Protein AF-0000000079810063 (afdb_homodimer)

Foldseek 3Di:
DVVVVVVVVVVVLVVLCVVCVVVQVVLLLLLLVLLLQLQVVVHAEEEAEDDPCLVVSVVLQCCQAVHDPDDDHHTHYDYDDQPPVCPDDVNPVPLCRLLVVCLVPPAASYEYEYEYEAQPRSSRLSNLVSCVVRNHEYEYQYEDPNPPNVVSHDPSHGYRYRDDNDRVSSVSVVSVSSSSSSQSSCCVVPNDDPDDD/DVVVVVVVVVVVLVVLCVVCVVVQVVLLLLLLVLLLQLQVVVHAEEEAEDDPCLVVSVVLQCCQAVHDPDDDHHTHYDYDDQPPVCPDDVVPSPLCRLLVVCLVPPAASYEYEYEYEAQPRSSRLSNLVSCVVRNHEYEYQYEDPNPPNVVSHDPSHGYRYRYDNDRVSSSSVVSVSSSSSSQSSCCVVPNDDPDDD

InterPro domains:
  IPR001347 SIS domain [PF13580] (18-142)
  IPR001347 SIS domain [PS51464] (35-195)
  IPR035461 GmhA/DiaA [cd05006] (10-187)
  IPR046348 SIS domain superfamily [SSF53697] (2-188)
  IPR050099 SIS family GmhA and DiaA subfamilies [PTHR30390] (3-192)

Nearest PDB structures (foldseek):
  1x92-assembly1_B  TM=9.419E-01  e=2.082E-19  Pseudomonas aeruginosa
  3bjz-assembly1_B  TM=9.706E-01  e=6.642E-19  Pseudomonas aeruginosa PAO1
  3bjz-assembly1_D  TM=9.807E-01  e=2.246E-18  Pseudomonas aeruginosa PAO1
  3bjz-assembly1_C  TM=9.630E-01  e=3.370E-18  Pseudomonas aeruginosa PAO1
  5by2-assembly1_A  TM=9.035E-01  e=4.251E-18  Colwellia psychrerythraea 34H

Radius of gyration: 20.15 Å; Cα contacts (8 Å, |Δi|>4): 764; chains: 2; bounding box: 43×54×48 Å

Secondary structure (DSSP, 8-state):
-HHHHHHHHHHHHHHHHHHHHHHHHHHHHHHHHHHHHHHHTT--EEEEESTTHHHHHHHHHHHHHH-SSS--PPPPEEE----GGGGSSS----TTHHHHHHHHH--TT-EEEEE-SSS--HHHHHHHHHHHHTT-EEEEEEETT-HHHHHH--TTSEEEEE--S-HHHHHHHHHHHHHHHHHHHHHHHH---PPP-/-HHHHHHHHHHHHHHHHHHHHHHHHHHHHHHHHHHHHHHHTT--EEEEESTTHHHHHHHHHHHHHH-SSS--PPPPEEE----GGGGSSS----TTHHHHHHHHH--TT-EEEEE-SSS--HHHHHHHHHHHHTT-EEEEEEETT-HHHHHH--TTSEEEEE--S-HHHHHHHHHHHHHHHHHHHHHHHH---PPP-

Structure (mmCIF, N/CA/C/O backbone):
data_AF-0000000079810063-model_v1
#
loop_
_entity.id
_entity.type
_entity.pdbx_description
1 polymer 'D-sedoheptulose 7-phosphate isomerase'
#
loop_
_atom_site.group_PDB
_atom_site.id
_atom_site.type_symbol
_atom_site.label_atom_id
_atom_site.label_alt_id
_atom_site.label_comp_id
_atom_site.label_asym_id
_atom_site.label_entity_id
_atom_site.label_seq_id
_atom_site.pdbx_PDB_ins_code
_atom_site.Cartn_x
_atom_site.Cartn_y
_atom_site.Cartn_z
_atom_site.occupancy
_atom_site.B_iso_or_equiv
_atom_site.auth_seq_id
_atom_site.auth_comp_id
_atom_site.auth_asym_id
_atom_site.auth_atom_id
_atom_site.pdbx_PDB_model_num
ATOM 1 N N . MET A 1 1 ? -4.754 11.664 23.953 1 86.56 1 MET A N 1
ATOM 2 C CA . MET A 1 1 ? -5.875 10.906 23.391 1 86.56 1 MET A CA 1
ATOM 3 C C . MET A 1 1 ? -5.551 10.398 22 1 86.56 1 MET A C 1
ATOM 5 O O . MET A 1 1 ? -5.578 9.195 21.75 1 86.56 1 MET A O 1
ATOM 9 N N . LEU A 1 2 ? -4.945 11.266 21.203 1 93.38 2 LEU A N 1
ATOM 10 C CA . LEU A 1 2 ? -4.637 10.859 19.828 1 93.38 2 LEU A CA 1
ATOM 11 C C . LEU A 1 2 ? -3.479 9.867 19.812 1 93.38 2 LEU A C 1
ATOM 13 O O . LEU A 1 2 ? -3.523 8.867 19.094 1 93.38 2 LEU A O 1
ATOM 17 N N . GLU A 1 3 ? -2.479 10.055 20.672 1 95.5 3 GLU A N 1
ATOM 18 C CA . GLU A 1 3 ? -1.324 9.164 20.703 1 95.5 3 GLU A CA 1
ATOM 19 C C . GLU A 1 3 ? -1.723 7.766 21.156 1 95.5 3 GLU A C 1
ATOM 21 O O . GLU A 1 3 ? -1.192 6.766 20.672 1 95.5 3 GLU A O 1
ATOM 26 N N . GLN A 1 4 ? -2.588 7.684 22.094 1 95.19 4 GLN A N 1
ATOM 27 C CA . GLN A 1 4 ? -3.074 6.387 22.547 1 95.19 4 GLN A CA 1
ATOM 28 C C . GLN A 1 4 ? -3.826 5.66 21.438 1 95.19 4 GLN A C 1
ATOM 30 O O . GLN A 1 4 ? -3.693 4.445 21.281 1 95.19 4 GLN A O 1
ATOM 35 N N . ARG A 1 5 ? -4.625 6.422 20.75 1 95.56 5 ARG A N 1
ATOM 36 C CA . ARG A 1 5 ? -5.355 5.871 19.609 1 95.56 5 ARG A CA 1
ATOM 37 C C . ARG A 1 5 ? -4.395 5.312 18.562 1 95.56 5 ARG A C 1
ATOM 39 O O . ARG A 1 5 ? -4.605 4.215 18.047 1 95.56 5 ARG A O 1
ATOM 46 N N . ILE A 1 6 ? -3.344 6.027 18.266 1 97.31 6 ILE A N 1
ATOM 47 C CA . ILE A 1 6 ? -2.332 5.609 17.312 1 97.31 6 ILE A CA 1
ATOM 48 C C . ILE A 1 6 ? -1.646 4.336 17.797 1 97.31 6 ILE A C 1
ATOM 50 O O . ILE A 1 6 ? -1.49 3.379 17.031 1 97.31 6 ILE A O 1
ATOM 54 N N . GLN A 1 7 ? -1.241 4.332 19.047 1 97.38 7 GLN A N 1
ATOM 55 C CA . GLN A 1 7 ? -0.596 3.148 19.609 1 97.38 7 GLN A CA 1
ATOM 56 C C . GLN A 1 7 ? -1.511 1.931 19.531 1 97.38 7 GLN A C 1
ATOM 58 O O . GLN A 1 7 ? -1.051 0.82 19.25 1 97.38 7 GLN A O 1
ATOM 63 N N . GLN A 1 8 ? -2.762 2.123 19.75 1 97.06 8 GLN A N 1
ATOM 64 C CA . GLN A 1 8 ? -3.715 1.021 19.656 1 97.06 8 GLN A CA 1
ATOM 65 C C . GLN A 1 8 ? -3.783 0.463 18.25 1 97.06 8 GLN A C 1
ATOM 67 O O . GLN A 1 8 ? -3.93 -0.746 18.047 1 97.06 8 GLN A O 1
ATOM 72 N N . HIS A 1 9 ? -3.736 1.346 17.25 1 97.75 9 HIS A N 1
ATOM 73 C CA . HIS A 1 9 ? -3.664 0.885 15.875 1 97.75 9 HIS A CA 1
ATOM 74 C C . HIS A 1 9 ? -2.467 -0.035 15.656 1 97.75 9 HIS A C 1
ATOM 76 O O . HIS A 1 9 ? -2.588 -1.082 15.016 1 97.75 9 HIS A O 1
ATOM 82 N N . PHE A 1 10 ? -1.311 0.359 16.188 1 98.44 10 PHE A N 1
ATOM 83 C CA . PHE A 1 10 ? -0.103 -0.446 16.047 1 98.44 10 PHE A CA 1
ATOM 84 C C . PHE A 1 10 ? -0.28 -1.808 16.703 1 98.44 10 PHE A C 1
ATOM 86 O O . PHE A 1 10 ? 0.083 -2.836 16.125 1 98.44 10 PHE A O 1
ATOM 93 N N . ILE A 1 11 ? -0.829 -1.812 17.844 1 97.88 11 ILE A N 1
ATOM 94 C CA . ILE A 1 11 ? -1.017 -3.039 18.609 1 97.88 11 ILE A CA 1
ATOM 95 C C . ILE A 1 11 ? -1.994 -3.957 17.875 1 97.88 11 ILE A C 1
ATOM 97 O O . ILE A 1 11 ? -1.726 -5.148 17.703 1 97.88 11 ILE A O 1
ATOM 101 N N . ASP A 1 12 ? -3.098 -3.416 17.422 1 98 12 ASP A N 1
ATOM 102 C CA . ASP A 1 12 ? -4.105 -4.207 16.719 1 98 12 ASP A CA 1
ATOM 103 C C . ASP A 1 12 ? -3.541 -4.797 15.438 1 98 12 ASP A C 1
ATOM 105 O O . ASP A 1 12 ? -3.824 -5.945 15.094 1 98 12 ASP A O 1
ATOM 109 N N . SER A 1 13 ? -2.852 -3.975 14.719 1 98.38 13 SER A N 1
ATOM 110 C CA . SER A 1 13 ? -2.229 -4.434 13.484 1 98.38 13 SER A CA 1
ATOM 111 C C . SER A 1 13 ? -1.249 -5.57 13.75 1 98.38 13 SER A C 1
ATOM 113 O O . SER A 1 13 ? -1.256 -6.578 13.039 1 98.38 13 SER A O 1
ATOM 115 N N . ALA A 1 14 ? -0.391 -5.41 14.758 1 98.5 14 ALA A N 1
ATOM 116 C CA . ALA A 1 14 ? 0.582 -6.438 15.125 1 98.5 14 ALA A CA 1
ATOM 117 C C . ALA A 1 14 ? -0.115 -7.727 15.555 1 98.5 14 ALA A C 1
ATOM 119 O O . ALA A 1 14 ? 0.273 -8.82 15.133 1 98.5 14 ALA A O 1
ATOM 120 N N . ASP A 1 15 ? -1.117 -7.598 16.359 1 98.31 15 ASP A N 1
ATOM 121 C CA . ASP A 1 15 ? -1.858 -8.75 16.859 1 98.31 15 ASP A CA 1
ATOM 122 C C . ASP A 1 15 ? -2.439 -9.57 15.719 1 98.31 15 ASP A C 1
ATOM 124 O O . ASP A 1 15 ? -2.348 -10.805 15.719 1 98.31 15 ASP A O 1
ATOM 128 N N . LEU A 1 16 ? -3.027 -8.906 14.789 1 98.31 16 LEU A N 1
ATOM 129 C CA . LEU A 1 16 ? -3.652 -9.625 13.68 1 98.31 16 LEU A CA 1
ATOM 130 C C . LEU A 1 16 ? -2.611 -10.406 12.883 1 98.31 16 LEU A C 1
ATOM 132 O O . LEU A 1 16 ? -2.881 -11.516 12.43 1 98.31 16 LEU A O 1
ATOM 136 N N . LYS A 1 17 ? -1.462 -9.812 12.68 1 98.44 17 LYS A N 1
ATOM 137 C CA . LYS A 1 17 ? -0.412 -10.492 11.93 1 98.44 17 LYS A CA 1
ATOM 138 C C . LYS A 1 17 ? 0.071 -11.734 12.672 1 98.44 17 LYS A C 1
ATOM 140 O O . LYS A 1 17 ? 0.269 -12.789 12.07 1 98.44 17 LYS A O 1
ATOM 145 N N . TYR A 1 18 ? 0.238 -11.617 13.977 1 97.81 18 TYR A N 1
ATOM 146 C CA . TYR A 1 18 ? 0.592 -12.789 14.766 1 97.81 18 TYR A CA 1
ATOM 147 C C . TYR A 1 18 ? -0.48 -13.867 14.648 1 97.81 18 TYR A C 1
ATOM 149 O O . TYR A 1 18 ? -0.17 -15.047 14.438 1 97.81 18 TYR A O 1
ATOM 157 N N . GLN A 1 19 ? -1.692 -13.461 14.742 1 97.56 19 GLN A N 1
ATOM 158 C CA . GLN A 1 19 ? -2.822 -14.383 14.773 1 97.56 19 GLN A CA 1
ATOM 159 C C . GLN A 1 19 ? -3 -15.078 13.422 1 97.56 19 GLN A C 1
ATOM 161 O O . GLN A 1 19 ? -3.488 -16.203 13.359 1 97.56 19 GLN A O 1
ATOM 166 N N . SER A 1 20 ? -2.58 -14.43 12.359 1 97.88 20 SER A N 1
ATOM 167 C CA . SER A 1 20 ? -2.881 -14.906 11.016 1 97.88 20 SER A CA 1
ATOM 168 C C . SER A 1 20 ? -1.712 -15.695 10.438 1 97.88 20 SER A C 1
ATOM 170 O O . SER A 1 20 ? -1.856 -16.375 9.414 1 97.88 20 SER A O 1
ATOM 172 N N . ALA A 1 21 ? -0.582 -15.656 11.078 1 97.75 21 ALA A N 1
ATOM 173 C CA . ALA A 1 21 ? 0.665 -16.172 10.516 1 97.75 21 ALA A CA 1
ATOM 174 C C . ALA A 1 21 ? 0.524 -17.641 10.133 1 97.75 21 ALA A C 1
ATOM 176 O O . ALA A 1 21 ? 0.843 -18.031 9.008 1 97.75 21 ALA A O 1
ATOM 177 N N . GLN A 1 22 ? 0.039 -18.422 11.008 1 96.88 22 GLN A N 1
ATOM 178 C CA . GLN A 1 22 ? -0.043 -19.859 10.773 1 96.88 22 GLN A CA 1
ATOM 179 C C . GLN A 1 22 ? -1.124 -20.188 9.75 1 96.88 22 GLN A C 1
ATOM 181 O O . GLN A 1 22 ? -0.887 -20.953 8.805 1 96.88 22 GLN A O 1
ATOM 186 N N . ALA A 1 23 ? -2.287 -19.609 9.906 1 96.88 23 ALA A N 1
ATOM 187 C CA . ALA A 1 23 ? -3.438 -19.938 9.07 1 96.88 23 ALA A CA 1
ATOM 188 C C . ALA A 1 23 ? -3.195 -19.531 7.621 1 96.88 23 ALA A C 1
ATOM 190 O O . ALA A 1 23 ? -3.678 -20.172 6.691 1 96.88 23 ALA A O 1
ATOM 191 N N . LEU A 1 24 ? -2.406 -18.453 7.414 1 98.19 24 LEU A N 1
ATOM 192 C CA . LEU A 1 24 ? -2.264 -17.906 6.07 1 98.19 24 LEU A CA 1
ATOM 193 C C . LEU A 1 24 ? -1.012 -18.469 5.391 1 98.19 24 LEU A C 1
ATOM 195 O O . LEU A 1 24 ? -0.827 -18.281 4.184 1 98.19 24 LEU A O 1
ATOM 199 N N . SER A 1 25 ? -0.177 -19.156 6.113 1 98.38 25 SER A N 1
ATOM 200 C CA . SER A 1 25 ? 1.098 -19.594 5.559 1 98.38 25 SER A CA 1
ATOM 201 C C . SER A 1 25 ? 0.889 -20.578 4.402 1 98.38 25 SER A C 1
ATOM 203 O O . SER A 1 25 ? 1.576 -20.484 3.383 1 98.38 25 SER A O 1
ATOM 205 N N . HIS A 1 26 ? -0.033 -21.469 4.516 1 98.12 26 HIS A N 1
ATOM 206 C CA . HIS A 1 26 ? -0.233 -22.484 3.496 1 98.12 26 HIS A CA 1
ATOM 207 C C . HIS A 1 26 ? -0.788 -21.875 2.211 1 98.12 26 HIS A C 1
ATOM 209 O O . HIS A 1 26 ? -0.218 -22.062 1.134 1 98.12 26 HIS A O 1
ATOM 215 N N . PRO A 1 27 ? -1.905 -21.125 2.326 1 98.56 27 PRO A N 1
ATOM 216 C CA . PRO A 1 27 ? -2.396 -20.547 1.073 1 98.56 27 PRO A CA 1
ATOM 217 C C . PRO A 1 27 ? -1.399 -19.578 0.437 1 98.56 27 PRO A C 1
ATOM 219 O O . PRO A 1 27 ? -1.341 -19.469 -0.79 1 98.56 27 PRO A O 1
ATOM 222 N N . ILE A 1 28 ? -0.647 -18.844 1.239 1 98.81 28 ILE A N 1
ATOM 223 C CA . ILE A 1 28 ? 0.376 -17.969 0.683 1 98.81 28 ILE A CA 1
ATOM 224 C C . ILE A 1 28 ? 1.436 -18.812 -0.035 1 98.81 28 ILE A C 1
ATOM 226 O O . ILE A 1 28 ? 1.884 -18.453 -1.126 1 98.81 28 ILE A O 1
ATOM 230 N N . SER A 1 29 ? 1.843 -19.906 0.56 1 98.75 29 SER A N 1
ATOM 231 C CA . SER A 1 29 ? 2.799 -20.812 -0.07 1 98.75 29 SER A CA 1
ATOM 232 C C . SER A 1 29 ? 2.273 -21.328 -1.405 1 98.75 29 SER A C 1
ATOM 234 O O . SER A 1 29 ? 3.012 -21.391 -2.391 1 98.75 29 SER A O 1
ATOM 236 N N . ALA A 1 30 ? 1.031 -21.688 -1.46 1 98.69 30 ALA A N 1
ATOM 237 C CA . ALA A 1 30 ? 0.408 -22.156 -2.697 1 98.69 30 ALA A CA 1
ATOM 238 C C . ALA A 1 30 ? 0.414 -21.062 -3.76 1 98.69 30 ALA A C 1
ATOM 240 O O . ALA A 1 30 ? 0.651 -21.328 -4.938 1 98.69 30 ALA A O 1
ATOM 241 N N . ALA A 1 31 ? 0.129 -19.875 -3.344 1 98.88 31 ALA A N 1
ATOM 242 C CA . ALA A 1 31 ? 0.141 -18.734 -4.266 1 98.88 31 ALA A CA 1
ATOM 243 C C . ALA A 1 31 ? 1.542 -18.5 -4.82 1 98.88 31 ALA A C 1
ATOM 245 O O . ALA A 1 31 ? 1.705 -18.188 -6.004 1 98.88 31 ALA A O 1
ATOM 246 N N . VAL A 1 32 ? 2.555 -18.594 -3.949 1 98.69 32 VAL A N 1
ATOM 247 C CA . VAL A 1 32 ? 3.939 -18.469 -4.395 1 98.69 32 VAL A CA 1
ATOM 248 C C . VAL A 1 32 ? 4.23 -19.484 -5.492 1 98.69 32 VAL A C 1
ATOM 250 O O . VAL A 1 32 ? 4.812 -19.141 -6.523 1 98.69 32 VAL A O 1
ATOM 253 N N . GLN A 1 33 ? 3.846 -20.672 -5.289 1 98.38 33 GLN A N 1
ATOM 254 C CA . GLN A 1 33 ? 4.086 -21.734 -6.258 1 98.38 33 GLN A CA 1
ATOM 255 C C . GLN A 1 33 ? 3.373 -21.438 -7.578 1 98.38 33 GLN A C 1
ATOM 257 O O . GLN A 1 33 ? 3.932 -21.672 -8.656 1 98.38 33 GLN A O 1
ATOM 262 N N . ALA A 1 34 ? 2.145 -20.953 -7.477 1 98.69 34 ALA A N 1
ATOM 263 C CA . ALA A 1 34 ? 1.376 -20.641 -8.68 1 98.69 34 ALA A CA 1
ATOM 264 C C . ALA A 1 34 ? 2.045 -19.531 -9.477 1 98.69 34 ALA A C 1
ATOM 266 O O . ALA A 1 34 ? 2.156 -19.609 -10.703 1 98.69 34 ALA A O 1
ATOM 267 N N . ILE A 1 35 ? 2.471 -18.484 -8.812 1 98.69 35 ILE A N 1
ATOM 268 C CA . ILE A 1 35 ? 3.119 -17.359 -9.477 1 98.69 35 ILE A CA 1
ATOM 269 C C . ILE A 1 35 ? 4.453 -17.812 -10.062 1 98.69 35 ILE A C 1
ATOM 271 O O . ILE A 1 35 ? 4.789 -17.453 -11.195 1 98.69 35 ILE A O 1
ATOM 275 N N . TRP A 1 36 ? 5.207 -18.578 -9.273 1 97.88 36 TRP A N 1
ATOM 276 C CA . TRP A 1 36 ? 6.484 -19.109 -9.734 1 97.88 36 TRP A CA 1
ATOM 277 C C . TRP A 1 36 ? 6.316 -19.906 -11.023 1 97.88 36 TRP A C 1
ATOM 279 O O . TRP A 1 36 ? 7.051 -19.688 -11.992 1 97.88 36 TRP A O 1
ATOM 289 N N . ALA A 1 37 ? 5.359 -20.812 -11.055 1 98.12 37 ALA A N 1
ATOM 290 C CA . ALA A 1 37 ? 5.094 -21.625 -12.242 1 98.12 37 ALA A CA 1
ATOM 291 C C . ALA A 1 37 ? 4.703 -20.75 -13.43 1 98.12 37 ALA A C 1
ATOM 293 O O . ALA A 1 37 ? 5.16 -20.984 -14.547 1 98.12 37 ALA A O 1
ATOM 294 N N . CYS A 1 38 ? 3.898 -19.781 -13.211 1 98.25 38 CYS A N 1
ATOM 295 C CA . CYS A 1 38 ? 3.436 -18.859 -14.242 1 98.25 38 CYS A CA 1
ATOM 296 C C . CYS A 1 38 ? 4.609 -18.141 -14.906 1 98.25 38 CYS A C 1
ATOM 298 O O . CYS A 1 38 ? 4.785 -18.234 -16.125 1 98.25 38 CYS A O 1
ATOM 300 N N . VAL A 1 39 ? 5.457 -17.547 -14.102 1 96.5 39 VAL A N 1
ATOM 301 C CA . VAL A 1 39 ? 6.484 -16.656 -14.656 1 96.5 39 VAL A CA 1
ATOM 302 C C . VAL A 1 39 ? 7.629 -17.5 -15.219 1 96.5 39 VAL A C 1
ATOM 304 O O . VAL A 1 39 ? 8.297 -17.078 -16.172 1 96.5 39 VAL A O 1
ATOM 307 N N . THR A 1 40 ? 7.891 -18.672 -14.719 1 96.31 40 THR A N 1
ATOM 308 C CA . THR A 1 40 ? 8.969 -19.5 -15.227 1 96.31 40 THR A CA 1
ATOM 309 C C . THR A 1 40 ? 8.547 -20.188 -16.531 1 96.31 40 THR A C 1
ATOM 311 O O . THR A 1 40 ? 9.398 -20.672 -17.281 1 96.31 40 THR A O 1
ATOM 314 N N . ASN A 1 41 ? 7.297 -20.297 -16.812 1 96.94 41 ASN A N 1
ATOM 315 C CA . ASN A 1 41 ? 6.785 -20.859 -18.062 1 96.94 41 ASN A CA 1
ATOM 316 C C . ASN A 1 41 ? 6.621 -19.781 -19.125 1 96.94 41 ASN A C 1
ATOM 318 O O . ASN A 1 41 ? 5.969 -20 -20.156 1 96.94 41 ASN A O 1
ATOM 322 N N . GLY A 1 42 ? 7.074 -18.594 -18.891 1 95.81 42 GLY A N 1
ATOM 323 C CA . GLY A 1 42 ? 7.059 -17.516 -19.859 1 95.81 42 GLY A CA 1
ATOM 324 C C . GLY A 1 42 ? 5.742 -16.766 -19.891 1 95.81 42 GLY A C 1
ATOM 325 O O . GLY A 1 42 ? 5.484 -15.992 -20.828 1 95.81 42 GLY A O 1
ATOM 326 N N . ALA A 1 43 ? 4.859 -17.047 -18.922 1 98.06 43 ALA A N 1
ATOM 327 C CA . ALA A 1 43 ? 3.57 -16.359 -18.812 1 98.06 43 ALA A CA 1
ATOM 328 C C . ALA A 1 43 ? 3.689 -15.094 -17.969 1 98.06 43 ALA A C 1
ATOM 330 O O . ALA A 1 43 ? 4.793 -14.695 -17.578 1 98.06 43 ALA A O 1
ATOM 331 N N . LYS A 1 44 ? 2.6 -14.391 -17.797 1 98.44 44 LYS A N 1
ATOM 332 C CA . LYS A 1 44 ? 2.633 -13.125 -17.078 1 98.44 44 LYS A CA 1
ATOM 333 C C . LYS A 1 44 ? 1.556 -13.078 -15.992 1 98.44 44 LYS A C 1
ATOM 335 O O . LYS A 1 44 ? 0.555 -13.797 -16.078 1 98.44 44 LYS A O 1
ATOM 340 N N . VAL A 1 45 ? 1.77 -12.156 -15.008 1 98.69 45 VAL A N 1
ATOM 341 C CA . VAL A 1 45 ? 0.782 -11.898 -13.969 1 98.69 45 VAL A CA 1
ATOM 342 C C . VAL A 1 45 ? 0.023 -10.609 -14.281 1 98.69 45 VAL A C 1
ATOM 344 O O . VAL A 1 45 ? 0.632 -9.562 -14.508 1 98.69 45 VAL A O 1
ATOM 347 N N . LEU A 1 46 ? -1.26 -10.695 -14.383 1 98.62 46 LEU A N 1
ATOM 348 C CA . LEU A 1 46 ? -2.127 -9.523 -14.383 1 98.62 46 LEU A CA 1
ATOM 349 C C . LEU A 1 46 ? -2.705 -9.273 -12.992 1 98.62 46 LEU A C 1
ATOM 351 O O . LEU A 1 46 ? -3.295 -10.172 -12.391 1 98.62 46 LEU A O 1
ATOM 355 N N . ALA A 1 47 ? -2.502 -8.078 -12.477 1 98.62 47 ALA A N 1
ATOM 356 C CA . ALA A 1 47 ? -2.971 -7.766 -11.133 1 98.62 47 ALA A CA 1
ATOM 357 C C . ALA A 1 47 ? -4.035 -6.672 -11.164 1 98.62 47 ALA A C 1
ATOM 359 O O . ALA A 1 47 ? -3.932 -5.719 -11.938 1 98.62 47 ALA A O 1
ATOM 360 N N . CYS A 1 48 ? -5.035 -6.781 -10.305 1 97.12 48 CYS A N 1
ATOM 361 C CA . CYS A 1 48 ? -6.047 -5.734 -10.219 1 97.12 48 CYS A CA 1
ATOM 362 C C . CYS A 1 48 ? -6.652 -5.68 -8.82 1 97.12 48 CYS A C 1
ATOM 364 O O . CYS A 1 48 ? -6.566 -6.648 -8.062 1 97.12 48 CYS A O 1
ATOM 366 N N . GLY A 1 49 ? -7.18 -4.566 -8.414 1 95.06 49 GLY A N 1
ATOM 367 C CA . GLY A 1 49 ? -7.852 -4.355 -7.145 1 95.06 49 GLY A CA 1
ATOM 368 C C . GLY A 1 49 ? -9.031 -3.402 -7.242 1 95.06 49 GLY A C 1
ATOM 369 O O . GLY A 1 49 ? -9.164 -2.678 -8.227 1 95.06 49 GLY A O 1
ATOM 370 N N . SER A 1 50 ? -9.805 -3.469 -6.219 1 89.94 50 SER A N 1
ATOM 371 C CA . SER A 1 50 ? -10.945 -2.564 -6.129 1 89.94 50 SER A CA 1
ATOM 372 C C . SER A 1 50 ? -10.625 -1.346 -5.273 1 89.94 50 SER A C 1
ATOM 374 O O . SER A 1 50 ? -10.109 -1.48 -4.16 1 89.94 50 SER A O 1
ATOM 376 N N . GLY A 1 51 ? -10.961 -0.123 -5.863 1 89.56 51 GLY A N 1
ATOM 377 C CA . GLY A 1 51 ? -10.727 1.091 -5.098 1 89.56 51 GLY A CA 1
ATOM 378 C C . GLY A 1 51 ? -9.281 1.247 -4.652 1 89.56 51 GLY A C 1
ATOM 379 O O . GLY A 1 51 ? -8.367 1.181 -5.473 1 89.56 51 GLY A O 1
ATOM 380 N N . PRO A 1 52 ? -9.094 1.422 -3.334 1 91.5 52 PRO A N 1
ATOM 381 C CA . PRO A 1 52 ? -7.742 1.646 -2.809 1 91.5 52 PRO A CA 1
ATOM 382 C C . PRO A 1 52 ? -6.84 0.423 -2.959 1 91.5 52 PRO A C 1
ATOM 384 O O . PRO A 1 52 ? -5.617 0.539 -2.865 1 91.5 52 PRO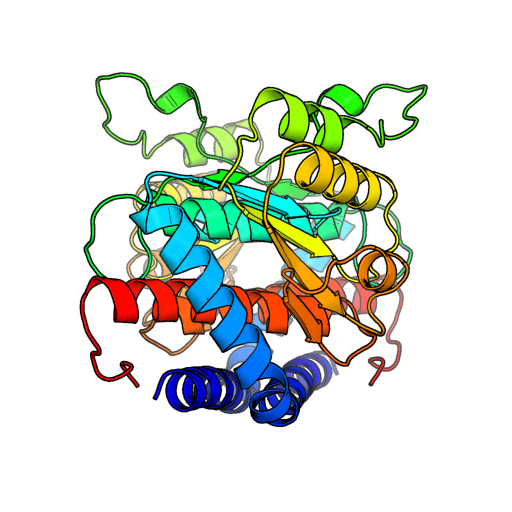 A O 1
ATOM 387 N N . SER A 1 53 ? -7.418 -0.664 -3.141 1 94.88 53 SER A N 1
ATOM 388 C CA . SER A 1 53 ? -6.621 -1.875 -3.314 1 94.88 53 SER A CA 1
ATOM 389 C C . SER A 1 53 ? -5.918 -1.886 -4.668 1 94.88 53 SER A C 1
ATOM 391 O O . SER A 1 53 ? -5 -2.682 -4.891 1 94.88 53 SER A O 1
ATOM 393 N N . SER A 1 54 ? -6.371 -1.042 -5.609 1 94.62 54 SER A N 1
ATOM 394 C CA . SER A 1 54 ? -5.711 -0.954 -6.906 1 94.62 54 SER A CA 1
ATOM 395 C C . SER A 1 54 ? -4.262 -0.5 -6.762 1 94.62 54 SER A C 1
ATOM 397 O O . SER A 1 54 ? -3.396 -0.91 -7.535 1 94.62 54 SER A O 1
ATOM 399 N N . ALA A 1 55 ? -4.008 0.344 -5.77 1 94.62 55 ALA A N 1
ATOM 400 C CA . ALA A 1 55 ? -2.645 0.795 -5.504 1 94.62 55 ALA A CA 1
ATOM 401 C C . ALA A 1 55 ? -1.739 -0.378 -5.137 1 94.62 55 ALA A C 1
ATOM 403 O O . ALA A 1 55 ? -0.562 -0.399 -5.5 1 94.62 55 ALA A O 1
ATOM 404 N N . GLN A 1 56 ? -2.248 -1.348 -4.422 1 96.69 56 GLN A N 1
ATOM 405 C CA . GLN A 1 56 ? -1.472 -2.521 -4.039 1 96.69 56 GLN A CA 1
ATOM 406 C C . GLN A 1 56 ? -1.171 -3.4 -5.246 1 96.69 56 GLN A C 1
ATOM 408 O O . GLN A 1 56 ? -0.098 -4.004 -5.332 1 96.69 56 GLN A O 1
ATOM 413 N N . ALA A 1 57 ? -2.133 -3.453 -6.195 1 97.31 57 ALA A N 1
ATOM 414 C CA . ALA A 1 57 ? -1.884 -4.168 -7.445 1 97.31 57 ALA A CA 1
ATOM 415 C C . ALA A 1 57 ? -0.75 -3.516 -8.234 1 97.31 57 ALA A C 1
ATOM 417 O O . ALA A 1 57 ? 0.114 -4.207 -8.773 1 97.31 57 ALA A O 1
ATOM 418 N N . LEU A 1 58 ? -0.786 -2.189 -8.266 1 94.25 58 LEU A N 1
ATOM 419 C CA . LEU A 1 58 ? 0.268 -1.434 -8.93 1 94.25 58 LEU A CA 1
ATOM 420 C C . LEU A 1 58 ? 1.622 -1.699 -8.281 1 94.25 58 LEU A C 1
ATOM 422 O O . LEU A 1 58 ? 2.613 -1.93 -8.977 1 94.25 58 LEU A O 1
ATOM 426 N N . GLN A 1 59 ? 1.638 -1.701 -7.039 1 95.5 59 GLN A N 1
ATOM 427 C CA . GLN A 1 59 ? 2.885 -1.907 -6.309 1 95.5 59 GLN A CA 1
ATOM 428 C C . GLN A 1 59 ? 3.436 -3.311 -6.547 1 95.5 59 GLN A C 1
ATOM 430 O O . GLN A 1 59 ? 4.637 -3.484 -6.75 1 95.5 59 GLN A O 1
ATOM 435 N N . PHE A 1 60 ? 2.592 -4.305 -6.539 1 97.88 60 PHE A N 1
ATOM 436 C CA . PHE A 1 60 ? 3.02 -5.676 -6.777 1 97.88 60 PHE A CA 1
ATOM 437 C C . PHE A 1 60 ? 3.633 -5.816 -8.164 1 97.88 60 PHE A C 1
ATOM 439 O O . PHE A 1 60 ? 4.699 -6.418 -8.32 1 97.88 60 PHE A O 1
ATOM 446 N N . ALA A 1 61 ? 2.91 -5.285 -9.156 1 96.38 61 ALA A N 1
ATOM 447 C CA . ALA A 1 61 ? 3.432 -5.332 -10.516 1 96.38 61 ALA A CA 1
ATOM 448 C C . ALA A 1 61 ? 4.801 -4.668 -10.602 1 96.38 61 ALA A C 1
ATOM 450 O O . ALA A 1 61 ? 5.699 -5.168 -11.289 1 96.38 61 ALA A O 1
ATOM 451 N N . ALA A 1 62 ? 5 -3.586 -9.898 1 94 62 ALA A N 1
ATOM 452 C CA . ALA A 1 62 ? 6.281 -2.891 -9.883 1 94 62 ALA A CA 1
ATOM 453 C C . ALA A 1 62 ? 7.375 -3.768 -9.273 1 94 62 ALA A C 1
ATOM 455 O O . ALA A 1 62 ? 8.5 -3.809 -9.781 1 94 62 ALA A O 1
ATOM 456 N N . PHE A 1 63 ? 7.047 -4.492 -8.164 1 96.12 63 PHE A N 1
ATOM 457 C CA . PHE A 1 63 ? 8.008 -5.387 -7.527 1 96.12 63 PHE A CA 1
ATOM 458 C C . PHE A 1 63 ? 8.43 -6.496 -8.484 1 96.12 63 PHE A C 1
ATOM 460 O O . PHE A 1 63 ? 9.578 -6.945 -8.461 1 96.12 63 PHE A O 1
ATOM 467 N N . CYS A 1 64 ? 7.516 -6.934 -9.328 1 95.88 64 CYS A N 1
ATOM 468 C CA . CYS A 1 64 ? 7.82 -7.98 -10.297 1 95.88 64 CYS A CA 1
ATOM 469 C C . CYS A 1 64 ? 8.758 -7.469 -11.383 1 95.88 64 CYS A C 1
ATOM 471 O O . CYS A 1 64 ? 9.758 -8.109 -11.695 1 95.88 64 CYS A O 1
ATOM 473 N N . VAL A 1 65 ? 8.461 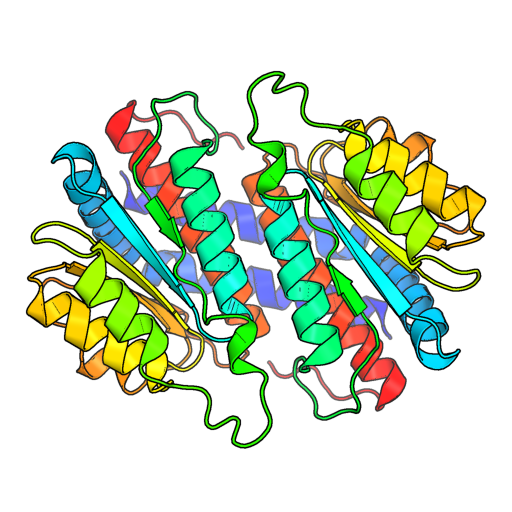-6.293 -11.891 1 93.56 65 VAL A N 1
ATOM 474 C CA . VAL A 1 65 ? 9.141 -5.797 -13.086 1 93.56 65 VAL A CA 1
ATOM 475 C C . VAL A 1 65 ? 10.453 -5.121 -12.68 1 93.56 65 VAL A C 1
ATOM 477 O O . VAL A 1 65 ? 11.508 -5.414 -13.25 1 93.56 65 VAL A O 1
ATOM 480 N N . ALA A 1 66 ? 10.422 -4.305 -11.641 1 91.31 66 ALA A N 1
ATOM 481 C CA . ALA A 1 66 ? 11.578 -3.486 -11.273 1 91.31 66 ALA A CA 1
ATOM 482 C C . ALA A 1 66 ? 12.438 -4.184 -10.219 1 91.31 66 ALA A C 1
ATOM 484 O O . ALA A 1 66 ? 13.578 -3.785 -9.977 1 91.31 66 ALA A O 1
ATOM 485 N N . GLY A 1 67 ? 11.859 -5.152 -9.586 1 92 67 GLY A N 1
ATOM 486 C CA . GLY A 1 67 ? 12.594 -5.875 -8.562 1 92 67 GLY A CA 1
ATOM 487 C C . GLY A 1 67 ? 12.039 -5.664 -7.168 1 92 67 GLY A C 1
ATOM 488 O O . GLY A 1 67 ? 11.359 -4.668 -6.91 1 92 67 GLY A O 1
ATOM 489 N N . PHE A 1 68 ? 12.406 -6.629 -6.281 1 94.06 68 PHE A N 1
ATOM 490 C CA . PHE A 1 68 ? 11.984 -6.559 -4.887 1 94.06 68 PHE A CA 1
ATOM 491 C C . PHE A 1 68 ? 13.188 -6.387 -3.965 1 94.06 68 PHE A C 1
ATOM 493 O O . PHE A 1 68 ? 13.711 -5.277 -3.818 1 94.06 68 PHE A O 1
ATOM 500 N N . GLU A 1 69 ? 13.859 -7.449 -3.471 1 92.12 69 GLU A N 1
ATOM 501 C CA . GLU A 1 69 ? 14.984 -7.281 -2.559 1 92.12 69 GLU A CA 1
ATOM 502 C C . GLU A 1 69 ? 16.266 -7.879 -3.143 1 92.12 69 GLU A C 1
ATOM 504 O O . GLU A 1 69 ? 17.375 -7.52 -2.73 1 92.12 69 GLU A O 1
ATOM 509 N N . ARG A 1 70 ? 16.078 -8.727 -4.098 1 91.81 70 ARG A N 1
ATOM 510 C CA . ARG A 1 70 ? 17.234 -9.398 -4.711 1 91.81 70 ARG A CA 1
ATOM 511 C C . ARG A 1 70 ? 17.312 -9.07 -6.199 1 91.81 70 ARG A C 1
ATOM 513 O O . ARG A 1 70 ? 16.297 -8.898 -6.863 1 91.81 70 ARG A O 1
ATOM 520 N N . ASP A 1 71 ? 18.562 -9.008 -6.629 1 90.94 71 ASP A N 1
ATOM 521 C CA . ASP A 1 71 ? 18.766 -8.789 -8.055 1 90.94 71 ASP A CA 1
ATOM 522 C C . ASP A 1 71 ? 18.391 -10.031 -8.867 1 90.94 71 ASP A C 1
ATOM 524 O O . ASP A 1 71 ? 18.891 -11.125 -8.586 1 90.94 71 ASP A O 1
ATOM 528 N N . ARG A 1 72 ? 17.516 -9.82 -9.812 1 92 72 ARG A N 1
ATOM 529 C CA . ARG A 1 72 ? 17.062 -10.875 -10.719 1 92 72 ARG A CA 1
ATOM 530 C C . ARG A 1 72 ? 16.484 -10.297 -12 1 92 72 ARG A C 1
ATOM 532 O O . ARG A 1 72 ? 16.203 -9.094 -12.07 1 92 72 ARG A O 1
ATOM 539 N N . PRO A 1 73 ? 16.344 -11.133 -13.07 1 90.44 73 PRO A N 1
ATOM 540 C CA . PRO A 1 73 ? 15.641 -10.648 -14.258 1 90.44 73 PRO A CA 1
ATOM 541 C C . PRO A 1 73 ? 14.203 -10.227 -13.969 1 90.44 73 PRO A C 1
ATOM 543 O O . PRO A 1 73 ? 13.602 -10.695 -13 1 90.44 73 PRO A O 1
ATOM 546 N N . GLU A 1 74 ? 13.703 -9.383 -14.836 1 93.56 74 GLU A N 1
ATOM 547 C CA . GLU A 1 74 ? 12.344 -8.875 -14.688 1 93.56 74 GLU A CA 1
ATOM 548 C C . GLU A 1 74 ? 11.32 -10 -14.812 1 93.56 74 GLU A C 1
ATOM 550 O O . GLU A 1 74 ? 11.492 -10.922 -15.617 1 93.56 74 GLU A O 1
ATOM 555 N N . LEU A 1 75 ? 10.383 -9.938 -14.031 1 95.56 75 LEU A N 1
ATOM 556 C CA . LEU A 1 75 ? 9.234 -10.836 -14.156 1 95.56 75 LEU A CA 1
ATOM 557 C C . LEU A 1 75 ? 8.062 -10.133 -14.836 1 95.56 75 LEU A C 1
ATOM 559 O O . LEU A 1 75 ? 7.75 -8.984 -14.508 1 95.56 75 LEU A O 1
ATOM 563 N N . ALA A 1 76 ? 7.453 -10.766 -15.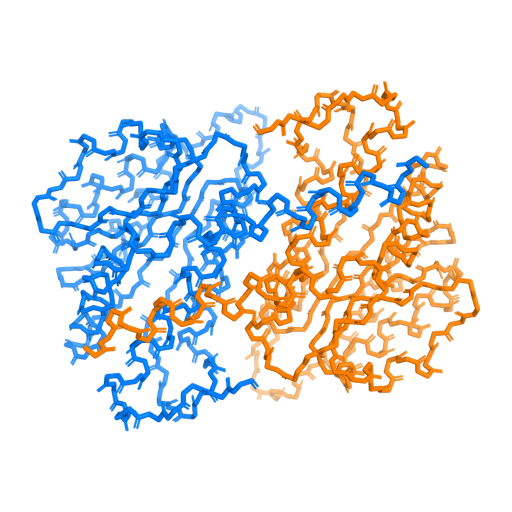781 1 96.25 76 ALA A N 1
ATOM 564 C CA . ALA A 1 76 ? 6.355 -10.172 -16.547 1 96.25 76 ALA A CA 1
ATOM 565 C C . ALA A 1 76 ? 5.121 -9.984 -15.664 1 96.25 76 ALA A C 1
ATOM 567 O O . ALA A 1 76 ? 4.52 -10.961 -15.211 1 96.25 76 ALA A O 1
ATOM 568 N N . ALA A 1 77 ? 4.711 -8.75 -15.469 1 97.62 77 ALA A N 1
ATOM 569 C CA . ALA A 1 77 ? 3.525 -8.43 -14.68 1 97.62 77 ALA A CA 1
ATOM 570 C C . ALA A 1 77 ? 2.961 -7.066 -15.078 1 97.62 77 ALA A C 1
ATOM 572 O O . ALA A 1 77 ? 3.709 -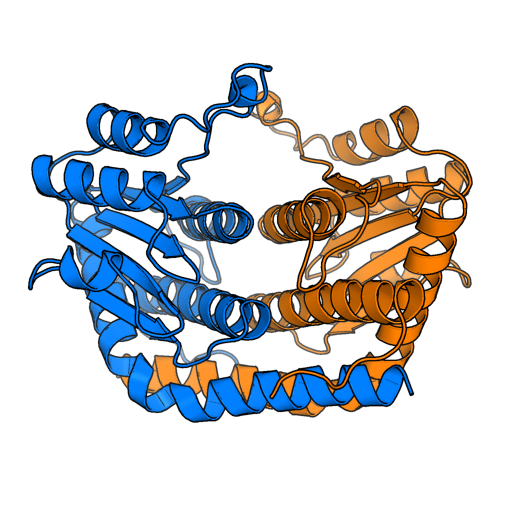6.168 -15.477 1 97.62 77 ALA A O 1
ATOM 573 N N . LEU A 1 78 ? 1.667 -6.938 -14.977 1 96 78 LEU A N 1
ATOM 574 C CA . LEU A 1 78 ? 0.975 -5.699 -15.32 1 96 78 LEU A CA 1
ATOM 575 C C . LEU A 1 78 ? -0.226 -5.477 -14.406 1 96 78 LEU A C 1
ATOM 577 O O . LEU A 1 78 ? -0.988 -6.406 -14.141 1 96 78 LEU A O 1
ATOM 581 N N . ALA A 1 79 ? -0.344 -4.23 -13.93 1 96.38 79 ALA A N 1
ATOM 582 C CA . ALA A 1 79 ? -1.55 -3.871 -13.188 1 96.38 79 ALA A CA 1
ATOM 583 C C . ALA A 1 79 ? -2.643 -3.371 -14.125 1 96.38 79 ALA A C 1
ATOM 585 O O . ALA A 1 79 ? -2.385 -2.545 -15.008 1 96.38 79 ALA A O 1
ATOM 586 N N . LEU A 1 80 ? -3.826 -3.906 -13.898 1 94.44 80 LEU A N 1
ATOM 587 C CA . LEU A 1 80 ? -5.004 -3.447 -14.625 1 94.44 80 LEU A CA 1
ATOM 588 C C . LEU A 1 80 ? -5.711 -2.328 -13.867 1 94.44 80 LEU A C 1
ATOM 590 O O . LEU A 1 80 ? -5.988 -2.461 -12.68 1 94.44 80 LEU A O 1
ATOM 594 N N . LEU A 1 81 ? -5.902 -1.182 -14.469 1 87.56 81 LEU A N 1
ATOM 595 C CA . LEU A 1 81 ? -6.52 -0.037 -13.805 1 87.56 81 LEU A CA 1
ATOM 596 C C . LEU A 1 81 ? -7.832 0.341 -14.484 1 87.56 81 LEU A C 1
ATOM 598 O O . LEU A 1 81 ? -7.957 0.241 -15.703 1 87.56 81 LEU A O 1
ATOM 602 N N . PRO A 1 82 ? -8.758 0.675 -13.523 1 74.31 82 PRO A N 1
ATOM 603 C CA . PRO A 1 82 ? -9.977 1.173 -14.164 1 74.31 82 PRO A CA 1
ATOM 604 C C . PRO A 1 82 ? -9.75 2.484 -14.914 1 74.31 82 PRO A C 1
ATOM 606 O O . PRO A 1 82 ? -8.844 3.248 -14.578 1 74.31 82 PRO A O 1
ATOM 609 N N . ASP A 1 83 ? -9.977 2.652 -16.172 1 55.34 83 ASP A N 1
ATOM 610 C CA . ASP A 1 83 ? -9.781 3.83 -17 1 55.34 83 ASP A CA 1
ATOM 611 C C . ASP A 1 83 ? -10.195 5.102 -16.266 1 55.34 83 ASP A C 1
ATOM 613 O O . ASP A 1 83 ? -11.227 5.129 -15.602 1 55.34 83 ASP A O 1
ATOM 617 N N . ALA A 1 84 ? -9.188 5.934 -15.875 1 44.5 84 ALA A N 1
ATOM 618 C CA . ALA A 1 84 ? -9.438 7.277 -15.359 1 44.5 84 ALA A CA 1
ATOM 619 C C . ALA A 1 84 ? -10.648 7.91 -16.047 1 44.5 84 ALA A C 1
ATOM 621 O O . ALA A 1 84 ? -11.344 8.734 -15.445 1 44.5 84 ALA A O 1
ATOM 622 N N . LEU A 1 85 ? -10.656 7.707 -17.344 1 39.22 85 LEU A N 1
ATOM 623 C CA . LEU A 1 85 ? -11.648 8.391 -18.172 1 39.22 85 LEU A CA 1
ATOM 624 C C . LEU A 1 85 ? -13.062 7.988 -17.75 1 39.22 85 LEU A C 1
ATOM 626 O O . LEU A 1 85 ? -14.047 8.555 -18.25 1 39.22 85 LEU A O 1
ATOM 630 N N . ALA A 1 86 ? -13.164 6.945 -17.078 1 40.19 86 ALA A N 1
ATOM 631 C CA . ALA A 1 86 ? -14.555 6.625 -16.766 1 40.19 86 ALA A CA 1
ATOM 632 C C . ALA A 1 86 ? -15.141 7.625 -15.773 1 40.19 86 ALA A C 1
ATOM 634 O O . ALA A 1 86 ? -16.141 7.332 -15.102 1 40.19 86 ALA A O 1
ATOM 635 N N . THR A 1 87 ? -14.469 8.516 -15.359 1 34.94 87 THR A N 1
ATOM 636 C CA . THR A 1 87 ? -15.047 9.516 -14.461 1 34.94 87 THR A CA 1
ATOM 637 C C . THR A 1 87 ? -16.234 10.211 -15.117 1 34.94 87 THR A C 1
ATOM 639 O O . THR A 1 87 ? -16.766 11.188 -14.586 1 34.94 87 THR A O 1
ATOM 642 N N . GLY A 1 88 ? -16.578 10.25 -16.5 1 35.09 88 GLY A N 1
ATOM 643 C CA . GLY A 1 88 ? -17.734 11.047 -16.875 1 35.09 88 GLY A CA 1
ATOM 644 C C . GLY A 1 88 ? -18.953 10.727 -16.031 1 35.09 88 GLY A C 1
ATOM 645 O O . GLY A 1 88 ? -18.953 9.781 -15.242 1 35.09 88 GLY A O 1
ATOM 646 N N . THR A 1 89 ? -20.188 11.734 -16.172 1 34.59 89 THR A N 1
ATOM 647 C CA . THR A 1 89 ? -21.531 11.844 -15.609 1 34.59 89 THR A CA 1
ATOM 648 C C . THR A 1 89 ? -22.141 10.469 -15.398 1 34.59 89 THR A C 1
ATOM 650 O O . THR A 1 89 ? -22.766 10.219 -14.367 1 34.59 89 THR A O 1
ATOM 653 N N . SER A 1 90 ? -22.766 9.883 -16.609 1 36.59 90 SER A N 1
ATOM 654 C CA . SER A 1 90 ? -23.609 8.695 -16.422 1 36.59 90 SER A CA 1
ATOM 655 C C . SER A 1 90 ? -22.797 7.551 -15.812 1 36.59 90 SER A C 1
ATOM 657 O O . SER A 1 90 ? -22.188 6.766 -16.547 1 36.59 90 SER A O 1
ATOM 659 N N . ALA A 1 91 ? -21.922 7.793 -14.875 1 41.44 91 ALA A N 1
ATOM 660 C CA . ALA A 1 91 ? -20.75 7.195 -14.242 1 41.44 91 ALA A CA 1
ATOM 661 C C . ALA A 1 91 ? -21.016 5.742 -13.859 1 41.44 91 ALA A C 1
ATOM 663 O O . ALA A 1 91 ? -21.328 5.441 -12.703 1 41.44 91 ALA A O 1
ATOM 664 N N . VAL A 1 92 ? -21.906 5.188 -14.375 1 41.19 92 VAL A N 1
ATOM 665 C CA . VAL A 1 92 ? -22.078 3.775 -14.055 1 41.19 92 VAL A CA 1
ATOM 666 C C . VAL A 1 92 ? -20.75 3.051 -14.156 1 41.19 92 VAL A C 1
ATOM 668 O O . VAL A 1 92 ? -20.156 2.957 -15.242 1 41.19 92 VAL A O 1
ATOM 671 N N . ALA A 1 93 ? -19.859 3.289 -13.109 1 55.16 93 ALA A N 1
ATOM 672 C CA . ALA A 1 93 ? -18.594 2.562 -13.008 1 55.16 93 ALA A CA 1
ATOM 673 C C . ALA A 1 93 ? -18.625 1.294 -13.859 1 55.16 93 ALA A C 1
ATOM 675 O O . ALA A 1 93 ? -19.5 0.445 -13.688 1 55.16 93 ALA A O 1
ATOM 676 N N . ASP A 1 94 ? -18.203 1.402 -15.188 1 67.69 94 ASP A N 1
ATOM 677 C CA . ASP A 1 94 ? -18.141 0.271 -16.109 1 67.69 94 ASP A CA 1
ATOM 678 C C . ASP A 1 94 ? -17.5 -0.947 -15.445 1 67.69 94 ASP A C 1
ATOM 680 O O . ASP A 1 94 ? -16.281 -1.039 -15.344 1 67.69 94 ASP A O 1
ATOM 684 N N . SER A 1 95 ? -18.359 -1.755 -14.93 1 83.69 95 SER A N 1
ATOM 685 C CA . SER A 1 95 ? -17.938 -2.959 -14.227 1 83.69 95 SER A CA 1
ATOM 686 C C . SER A 1 95 ? -17.234 -3.938 -15.172 1 83.69 95 SER A C 1
ATOM 688 O O . SER A 1 95 ? -16.609 -4.898 -14.719 1 83.69 95 SER A O 1
ATOM 690 N N . ALA A 1 96 ? -17.25 -3.541 -16.359 1 90.06 96 ALA A N 1
ATOM 691 C CA . ALA A 1 96 ? -16.719 -4.52 -17.312 1 90.06 96 ALA A CA 1
ATOM 692 C C . ALA A 1 96 ? -15.289 -4.156 -17.719 1 90.06 96 ALA A C 1
ATOM 694 O O . ALA A 1 96 ? -14.625 -4.918 -18.422 1 90.06 96 ALA A O 1
ATOM 695 N N . VAL A 1 97 ? -14.797 -3.105 -17.25 1 90.81 97 VAL A N 1
ATOM 696 C CA . VAL A 1 97 ? -13.523 -2.588 -17.75 1 90.81 97 VAL A CA 1
ATOM 697 C C . VAL A 1 97 ? -12.406 -3.58 -17.438 1 90.81 97 VAL A C 1
ATOM 699 O O . VAL A 1 97 ? -11.586 -3.889 -18.312 1 90.81 97 VAL A O 1
ATOM 702 N N . LEU A 1 98 ? -12.375 -4.109 -16.281 1 95.38 98 LEU A N 1
ATOM 703 C CA . LEU A 1 98 ? -11.32 -5.047 -15.906 1 95.38 98 LEU A CA 1
ATOM 704 C C . LEU A 1 98 ? -11.453 -6.352 -16.688 1 95.38 98 LEU A C 1
ATOM 706 O O . LEU A 1 98 ? -10.453 -6.902 -17.156 1 95.38 98 LEU A O 1
ATOM 710 N N . ALA A 1 99 ? -12.625 -6.801 -16.859 1 96.31 99 ALA A N 1
ATOM 711 C CA . ALA A 1 99 ? -12.859 -8.023 -17.625 1 96.31 99 ALA A CA 1
ATOM 712 C C . ALA A 1 99 ? -12.391 -7.863 -19.062 1 96.31 99 ALA A C 1
ATOM 714 O O . ALA A 1 99 ? -11.789 -8.773 -19.625 1 96.31 99 ALA A O 1
ATOM 715 N N . ARG A 1 100 ? -12.711 -6.738 -19.641 1 93.75 100 ARG A N 1
ATOM 716 C CA . ARG A 1 100 ? -12.273 -6.465 -21.016 1 93.75 100 ARG A CA 1
ATOM 717 C C . ARG A 1 100 ? -10.75 -6.488 -21.109 1 93.75 100 ARG A C 1
ATOM 719 O O . ARG A 1 100 ? -10.203 -7.027 -22.078 1 93.75 100 ARG A O 1
ATOM 726 N N . GLN A 1 101 ? -10.086 -5.93 -20.141 1 93.69 101 GLN A N 1
ATOM 727 C CA . GLN A 1 101 ? -8.625 -5.922 -20.141 1 93.69 101 GLN A CA 1
ATOM 728 C C . GLN A 1 101 ? -8.062 -7.332 -19.984 1 93.69 101 GLN A C 1
ATOM 730 O O . GLN A 1 101 ? -7.086 -7.691 -20.641 1 93.69 101 GLN A O 1
ATOM 735 N N . VAL A 1 102 ? -8.695 -8.172 -19.172 1 97.19 102 VAL A N 1
ATOM 736 C CA . VAL A 1 102 ? -8.266 -9.555 -19 1 97.19 102 VAL A CA 1
ATOM 737 C C . VAL A 1 102 ? -8.438 -10.32 -20.312 1 97.19 102 VAL A C 1
ATOM 739 O O . VAL A 1 102 ? -7.543 -11.055 -20.734 1 97.19 102 VAL A O 1
ATOM 742 N N . ARG A 1 103 ? -9.57 -10.102 -21.016 1 96.12 103 ARG A N 1
ATOM 743 C CA . ARG A 1 103 ? -9.82 -10.797 -22.266 1 96.12 103 ARG A CA 1
ATOM 744 C C . ARG A 1 103 ? -8.82 -10.367 -23.344 1 96.12 103 ARG A C 1
ATOM 746 O O . ARG A 1 103 ? -8.367 -11.188 -24.141 1 96.12 103 ARG A O 1
ATOM 753 N N . ALA A 1 104 ? -8.492 -9.125 -23.328 1 94.12 104 ALA A N 1
ATOM 754 C CA . ALA A 1 104 ? -7.602 -8.57 -24.344 1 94.12 104 ALA A CA 1
ATOM 755 C C . ALA A 1 104 ? -6.16 -9.016 -24.109 1 94.12 104 ALA A C 1
ATOM 757 O O . ALA A 1 104 ? -5.426 -9.281 -25.062 1 94.12 104 ALA A O 1
ATOM 758 N N . LEU A 1 105 ? -5.77 -9.164 -22.844 1 95.44 105 LEU A N 1
ATOM 759 C CA . LEU A 1 105 ? -4.352 -9.32 -22.547 1 95.44 105 LEU A CA 1
ATOM 760 C C . LEU A 1 105 ? -4.047 -10.734 -22.078 1 95.44 105 LEU A C 1
ATOM 762 O O . LEU A 1 105 ? -2.91 -11.203 -22.203 1 95.44 105 LEU A O 1
ATOM 766 N N . GLY A 1 106 ? -5.027 -11.398 -21.438 1 97.5 106 GLY A N 1
ATOM 767 C CA . GLY A 1 106 ? -4.812 -12.688 -20.797 1 97.5 106 GLY A CA 1
ATOM 768 C C . GLY A 1 106 ? -4.695 -13.836 -21.781 1 97.5 106 GLY A C 1
ATOM 769 O O . GLY A 1 106 ? -5.395 -13.859 -22.797 1 97.5 106 GLY A O 1
ATOM 770 N N . GLN A 1 107 ? -3.816 -14.742 -21.484 1 96.94 107 GLN A N 1
ATOM 771 C CA . GLN A 1 107 ? -3.621 -15.977 -22.234 1 96.94 107 GLN A CA 1
ATOM 772 C C . GLN A 1 107 ? -3.584 -17.188 -21.297 1 96.94 107 GLN A C 1
ATOM 774 O O . GLN A 1 107 ? -3.377 -17.047 -20.094 1 96.94 107 GLN A O 1
ATOM 779 N N . ALA A 1 108 ? -3.746 -18.312 -21.938 1 98.25 108 ALA A N 1
ATOM 780 C CA . ALA A 1 108 ? -3.648 -19.547 -21.156 1 98.25 108 ALA A CA 1
ATOM 781 C C . ALA A 1 108 ? -2.303 -19.641 -20.438 1 98.25 108 ALA A C 1
ATOM 783 O O . ALA A 1 108 ? -1.255 -19.391 -21.047 1 98.25 108 ALA A O 1
ATOM 784 N N . GLY A 1 109 ? -2.363 -19.922 -19.141 1 98.06 109 GLY A N 1
ATOM 785 C CA . GLY A 1 109 ? -1.141 -20.031 -18.359 1 98.06 109 GLY A CA 1
ATOM 786 C C . GLY A 1 109 ? -0.816 -18.766 -17.578 1 98.06 109 GLY A C 1
ATOM 787 O O . GLY A 1 109 ? -0.019 -18.812 -16.641 1 98.06 109 GLY A O 1
ATOM 788 N N . ASP A 1 110 ? -1.412 -17.594 -18 1 98.69 110 ASP A N 1
ATOM 789 C CA . ASP A 1 110 ? -1.266 -16.375 -17.219 1 98.69 110 ASP A CA 1
ATOM 790 C C . ASP A 1 110 ? -1.978 -16.5 -15.875 1 98.69 110 ASP A C 1
ATOM 792 O O . ASP A 1 110 ? -2.73 -17.438 -15.648 1 98.69 110 ASP A O 1
ATOM 796 N N . LEU A 1 111 ? -1.695 -15.641 -14.977 1 98.81 111 LEU A N 1
ATOM 797 C CA . LEU A 1 111 ? -2.281 -15.625 -13.641 1 98.81 111 LEU A CA 1
ATOM 798 C C . LEU A 1 111 ? -2.934 -14.273 -13.344 1 98.81 111 LEU A C 1
ATOM 800 O O . LEU A 1 111 ? -2.371 -13.227 -13.664 1 98.81 111 LEU A O 1
ATOM 804 N N . LEU A 1 112 ? -4.113 -14.258 -12.852 1 98.88 112 LEU A N 1
ATOM 805 C CA . LEU A 1 112 ? -4.773 -13.047 -12.375 1 98.88 112 LEU A CA 1
ATOM 806 C C . LEU A 1 112 ? -4.68 -12.945 -10.852 1 98.88 112 LEU A C 1
ATOM 808 O O . LEU A 1 112 ? -5.117 -13.852 -10.141 1 98.88 112 LEU A O 1
ATOM 812 N N . LEU A 1 113 ? -4.062 -11.906 -10.383 1 98.88 113 LEU A N 1
ATOM 813 C CA . LEU A 1 113 ? -4.066 -11.562 -8.961 1 98.88 113 LEU A CA 1
ATOM 814 C C . LEU A 1 113 ? -5.133 -10.516 -8.664 1 98.88 113 LEU A C 1
ATOM 816 O O . LEU A 1 113 ? -5.062 -9.391 -9.164 1 98.88 113 LEU A O 1
ATOM 820 N N . VAL A 1 114 ? -6.105 -10.867 -7.898 1 98.5 114 VAL A N 1
ATOM 821 C CA . VAL A 1 114 ? -7.191 -9.953 -7.555 1 98.5 114 VAL A CA 1
ATOM 822 C C . VAL A 1 114 ? -7.102 -9.57 -6.078 1 98.5 114 VAL A C 1
ATOM 824 O O . VAL A 1 114 ? -6.949 -10.438 -5.215 1 98.5 114 VAL A O 1
ATOM 827 N N . ILE A 1 115 ? -7.219 -8.281 -5.762 1 98.06 115 ILE A N 1
ATOM 828 C CA . ILE A 1 115 ? -7.117 -7.766 -4.398 1 98.06 115 ILE A CA 1
ATOM 829 C C . ILE A 1 115 ? -8.391 -7.004 -4.039 1 98.06 115 ILE A C 1
ATOM 831 O O . ILE A 1 115 ? -8.758 -6.043 -4.719 1 98.06 115 ILE A O 1
ATOM 835 N N . THR A 1 116 ? -9.031 -7.441 -2.99 1 97.38 116 THR A N 1
ATOM 836 C CA . THR A 1 116 ? -10.305 -6.867 -2.562 1 97.38 116 THR A CA 1
ATOM 837 C C . THR A 1 116 ? -10.477 -7.004 -1.054 1 97.38 116 THR A C 1
ATOM 839 O O . THR A 1 116 ? -9.828 -7.84 -0.421 1 97.38 116 THR A O 1
ATOM 842 N N . ILE A 1 117 ? -11.273 -6.152 -0.473 1 96.5 117 ILE A N 1
ATOM 843 C CA . ILE A 1 117 ? -11.562 -6.273 0.952 1 96.5 117 ILE A CA 1
ATOM 844 C C . ILE A 1 117 ? -12.75 -7.207 1.159 1 96.5 117 ILE A C 1
ATOM 846 O O . ILE A 1 117 ? -12.656 -8.188 1.898 1 96.5 117 ILE A O 1
ATOM 850 N N . GLY A 1 118 ? -13.867 -6.973 0.451 1 94.5 118 GLY A N 1
ATOM 851 C CA . GLY A 1 118 ? -15.109 -7.688 0.716 1 94.5 118 GLY A CA 1
ATOM 852 C C . GLY A 1 118 ? -15.367 -8.812 -0.263 1 94.5 118 GLY A C 1
ATOM 853 O O . GLY A 1 118 ? -16.156 -9.719 0.021 1 94.5 118 GLY A O 1
ATOM 854 N N . GLY A 1 119 ? -14.875 -8.742 -1.521 1 96.06 119 GLY A N 1
ATOM 855 C CA . GLY A 1 119 ? -14.977 -9.812 -2.502 1 96.06 119 GLY A CA 1
ATOM 856 C C . GLY A 1 119 ? -16.297 -9.797 -3.26 1 96.06 119 GLY A C 1
ATOM 857 O O . GLY A 1 119 ? -16.703 -10.812 -3.824 1 96.06 119 GLY A O 1
ATOM 858 N N . ASN A 1 120 ? -16.953 -8.641 -3.26 1 96.31 120 ASN A N 1
ATOM 859 C CA . ASN A 1 120 ? -18.281 -8.609 -3.865 1 96.31 120 ASN A CA 1
ATOM 860 C C . ASN A 1 120 ? -18.328 -7.641 -5.043 1 96.31 120 ASN A C 1
ATOM 862 O O . ASN A 1 120 ? -19.375 -7.473 -5.668 1 96.31 120 ASN A O 1
ATOM 866 N N . GLU A 1 121 ? -17.281 -6.965 -5.402 1 95 121 GLU A N 1
ATOM 867 C CA . GLU A 1 121 ? -17.281 -5.945 -6.445 1 95 121 GLU A CA 1
ATOM 868 C C . GLU A 1 121 ? -17.531 -6.559 -7.82 1 95 121 GLU A C 1
ATOM 870 O O . GLU A 1 121 ? -16.766 -7.41 -8.273 1 95 121 GLU A O 1
ATOM 875 N N . PRO A 1 122 ? -18.5 -6.117 -8.508 1 95.5 122 PRO A N 1
ATOM 876 C CA . PRO A 1 122 ? -18.844 -6.707 -9.805 1 95.5 122 PRO A CA 1
ATOM 877 C C . PRO A 1 122 ? -17.672 -6.676 -10.797 1 95.5 122 PRO A C 1
ATOM 879 O O . PRO A 1 122 ? -17.469 -7.633 -11.547 1 95.5 122 PRO A O 1
ATOM 882 N N . ALA A 1 123 ? -16.922 -5.578 -10.781 1 94.62 123 ALA A N 1
ATOM 883 C CA . ALA A 1 123 ? -15.805 -5.445 -11.719 1 94.62 123 ALA A CA 1
ATOM 884 C C . ALA A 1 123 ? -14.781 -6.559 -11.508 1 94.62 123 ALA A C 1
ATOM 886 O O . ALA A 1 123 ? -14.242 -7.105 -12.477 1 94.62 123 ALA A O 1
ATOM 887 N N . LEU A 1 124 ? -14.578 -6.914 -10.305 1 96.44 124 LEU A N 1
ATOM 888 C CA . LEU A 1 124 ? -13.594 -7.949 -10 1 96.44 124 LEU A CA 1
ATOM 889 C C . LEU A 1 124 ? -14.156 -9.336 -10.289 1 96.44 124 LEU A C 1
ATOM 891 O O . LEU A 1 124 ? -13.438 -10.211 -10.773 1 96.44 124 LEU A O 1
ATOM 895 N N . LEU A 1 125 ? -15.414 -9.516 -9.969 1 97.94 125 LEU A N 1
ATOM 896 C CA . LEU A 1 125 ? -16.062 -10.797 -10.25 1 97.94 125 LEU A CA 1
ATOM 897 C C . LEU A 1 125 ? -16.047 -11.086 -11.75 1 97.94 125 LEU A C 1
ATOM 899 O O . LEU A 1 125 ? -15.742 -12.203 -12.164 1 97.94 125 LEU A O 1
ATOM 903 N N . GLN A 1 126 ? -16.297 -10.07 -12.484 1 97.44 126 GLN A N 1
ATOM 904 C CA . GLN A 1 126 ? -16.297 -10.234 -13.938 1 97.44 126 GLN A CA 1
ATOM 905 C C . GLN A 1 126 ? -14.875 -10.484 -14.453 1 97.44 126 GLN A C 1
ATOM 907 O O . GLN A 1 126 ? -14.688 -11.242 -15.406 1 97.44 126 GLN A O 1
ATOM 912 N N . ALA A 1 127 ? -13.914 -9.859 -13.852 1 97.81 127 ALA A N 1
ATOM 913 C CA . ALA A 1 127 ? -12.516 -10.094 -14.234 1 97.81 127 ALA A CA 1
ATOM 914 C C . ALA A 1 127 ? -12.109 -11.539 -13.977 1 97.81 127 ALA A C 1
ATOM 916 O O . ALA A 1 127 ? -11.422 -12.156 -14.797 1 97.81 127 ALA A O 1
ATOM 917 N N . VAL A 1 128 ? -12.547 -12.094 -12.891 1 98.56 128 VAL A N 1
ATOM 918 C CA . VAL A 1 128 ? -12.234 -13.469 -12.531 1 98.56 128 VAL A CA 1
ATOM 919 C C . VAL A 1 128 ? -12.891 -14.43 -13.516 1 98.56 128 VAL A C 1
ATOM 921 O O . VAL A 1 128 ? -12.266 -15.391 -13.961 1 98.56 128 VAL A O 1
ATOM 924 N N . GLN A 1 129 ? -14.102 -14.133 -13.812 1 98.44 129 GLN A N 1
ATOM 925 C CA . GLN A 1 129 ? -14.789 -14.961 -14.805 1 98.44 129 GLN A CA 1
ATOM 926 C C . GLN A 1 129 ? -14.062 -14.938 -16.141 1 98.44 129 GLN A C 1
ATOM 928 O O . GLN A 1 129 ? -13.859 -15.977 -16.766 1 98.44 129 GLN A O 1
ATOM 933 N N . ALA A 1 130 ? -13.688 -13.758 -16.562 1 98.31 130 ALA A N 1
ATOM 934 C CA . ALA A 1 130 ? -12.938 -13.609 -17.812 1 98.31 130 ALA A CA 1
ATOM 935 C C . ALA A 1 130 ? -11.625 -14.391 -17.75 1 98.31 130 ALA A C 1
ATOM 937 O O . ALA A 1 130 ? -11.219 -15.008 -18.75 1 98.31 130 ALA A O 1
ATOM 938 N N . ALA A 1 131 ? -10.922 -14.352 -16.625 1 98.75 131 ALA A N 1
ATOM 939 C CA . ALA A 1 131 ? -9.664 -15.078 -16.453 1 98.75 131 ALA A CA 1
ATOM 940 C C . ALA A 1 131 ? -9.875 -16.578 -16.641 1 98.75 131 ALA A C 1
ATOM 942 O O . ALA A 1 131 ? -9.078 -17.25 -17.297 1 98.75 131 ALA A O 1
ATOM 943 N N . HIS A 1 132 ? -10.938 -17.078 -16.047 1 98.56 132 HIS A N 1
ATOM 944 C CA . HIS A 1 132 ? -11.25 -18.5 -16.172 1 98.56 132 HIS A CA 1
ATOM 945 C C . HIS A 1 132 ? -11.555 -18.859 -17.625 1 98.56 132 HIS A C 1
ATOM 947 O O . HIS A 1 132 ? -11.133 -19.922 -18.094 1 98.56 132 HIS A O 1
ATOM 953 N N . GLU A 1 133 ? -12.266 -17.984 -18.312 1 97.94 133 GLU A N 1
ATOM 954 C CA . GLU A 1 133 ? -12.555 -18.203 -19.734 1 97.94 133 GLU A CA 1
ATOM 955 C C . GLU A 1 133 ? -11.273 -18.281 -20.562 1 97.94 133 GLU A C 1
ATOM 957 O O . GLU A 1 133 ? -11.242 -18.891 -21.625 1 97.94 133 GLU A O 1
ATOM 962 N N . ARG A 1 134 ? -10.227 -17.688 -20.062 1 97.94 134 ARG A N 1
ATOM 963 C CA . ARG A 1 134 ? -8.953 -17.641 -20.781 1 97.94 134 ARG A CA 1
ATOM 964 C C . ARG A 1 134 ? -7.98 -18.688 -20.234 1 97.94 134 ARG A C 1
ATOM 966 O O . ARG A 1 134 ? -6.777 -18.609 -20.484 1 97.94 134 ARG A O 1
ATOM 973 N N . ASP A 1 135 ? -8.484 -19.547 -19.359 1 98.12 135 ASP A N 1
ATOM 974 C CA . ASP A 1 135 ? -7.715 -20.641 -18.766 1 98.12 135 ASP A CA 1
ATOM 975 C C . ASP A 1 135 ? -6.562 -20.094 -17.922 1 98.12 135 ASP A C 1
ATOM 977 O O . ASP A 1 135 ? -5.453 -20.641 -17.953 1 98.12 135 ASP A O 1
ATOM 981 N N . MET A 1 136 ? -6.785 -18.953 -17.281 1 98.5 136 MET A N 1
ATOM 982 C CA . MET A 1 136 ? -5.84 -18.391 -16.312 1 98.5 136 MET A CA 1
ATOM 983 C C . MET A 1 136 ? -6.094 -18.938 -14.922 1 98.5 136 MET A C 1
ATOM 985 O O . MET A 1 136 ? -7.219 -19.328 -14.594 1 98.5 136 MET A O 1
ATOM 989 N N . THR A 1 137 ? -5.102 -19.062 -14.117 1 98.62 137 THR A N 1
ATOM 990 C CA . THR A 1 137 ? -5.242 -19.297 -12.68 1 98.62 137 THR A CA 1
ATOM 991 C C . THR A 1 137 ? -5.512 -18 -11.93 1 98.62 137 THR A C 1
ATOM 993 O O . THR A 1 137 ? -5.023 -16.938 -12.32 1 98.62 137 THR A O 1
ATOM 996 N N . VAL A 1 138 ? -6.262 -18.078 -10.883 1 98.88 138 VAL A N 1
ATOM 997 C CA . VAL A 1 138 ? -6.578 -16.891 -10.102 1 98.88 138 VAL A CA 1
ATOM 998 C C . VAL A 1 138 ? -6.012 -17.031 -8.688 1 98.88 138 VAL A C 1
ATOM 1000 O O . VAL A 1 138 ? -6.145 -18.078 -8.062 1 98.88 138 VAL A O 1
ATOM 1003 N N . VAL A 1 139 ? -5.305 -16.062 -8.195 1 98.88 139 VAL A N 1
ATOM 1004 C CA . VAL A 1 139 ? -4.977 -15.852 -6.793 1 98.88 139 VAL A CA 1
ATOM 1005 C C . VAL A 1 139 ? -5.77 -14.664 -6.242 1 98.88 139 VAL A C 1
ATOM 1007 O O . VAL A 1 139 ? -5.668 -13.547 -6.762 1 98.88 139 VAL A O 1
ATOM 1010 N N . ALA A 1 140 ? -6.543 -14.898 -5.23 1 98.81 140 ALA A N 1
ATOM 1011 C CA . ALA A 1 140 ? -7.438 -13.875 -4.695 1 98.81 140 ALA A CA 1
ATOM 1012 C C . ALA A 1 140 ? -7.051 -13.508 -3.266 1 98.81 140 ALA A C 1
ATOM 1014 O O . ALA A 1 140 ? -7.004 -14.367 -2.387 1 98.81 140 ALA A O 1
ATOM 1015 N N . LEU A 1 141 ? -6.73 -12.25 -3.053 1 98.69 141 LEU A N 1
ATOM 1016 C CA . LEU A 1 141 ? -6.605 -11.695 -1.711 1 98.69 141 LEU A CA 1
ATOM 1017 C C . LEU A 1 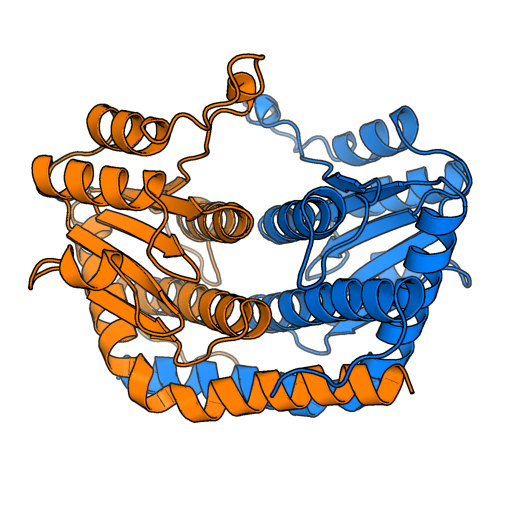141 ? -7.914 -11.039 -1.275 1 98.69 141 LEU A C 1
ATOM 1019 O O . LEU A 1 141 ? -8.422 -10.148 -1.958 1 98.69 141 LEU A O 1
ATOM 1023 N N . CYS A 1 142 ? -8.43 -11.508 -0.188 1 97.81 142 CYS A N 1
ATOM 1024 C CA . CYS A 1 142 ? -9.672 -10.93 0.321 1 97.81 142 CYS A CA 1
ATOM 1025 C C . CYS A 1 142 ? -9.648 -10.836 1.842 1 97.81 142 CYS A C 1
ATOM 1027 O O . CYS A 1 142 ? -8.641 -11.164 2.471 1 97.81 142 CYS A O 1
ATOM 1029 N N . GLY A 1 143 ? -10.633 -10.242 2.406 1 96.69 143 GLY A N 1
ATOM 1030 C CA . GLY A 1 143 ? -10.883 -10.203 3.838 1 96.69 143 GLY A CA 1
ATOM 1031 C C . GLY A 1 143 ? -12.234 -10.773 4.223 1 96.69 143 GLY A C 1
ATOM 1032 O O . GLY A 1 143 ? -12.883 -11.445 3.414 1 96.69 143 GLY A O 1
ATOM 1033 N N . ARG A 1 144 ? -12.477 -10.609 5.449 1 93.25 144 ARG A N 1
ATOM 1034 C CA . ARG A 1 144 ? -13.781 -11.016 5.98 1 93.25 144 ARG A CA 1
ATOM 1035 C C . ARG A 1 144 ? -14.078 -12.477 5.648 1 93.25 144 ARG A C 1
ATOM 1037 O O . ARG A 1 144 ? -13.32 -13.367 6.039 1 93.25 144 ARG A O 1
ATOM 1044 N N . ASP A 1 145 ? -15.125 -12.703 4.832 1 92.44 145 ASP A N 1
ATOM 1045 C CA . ASP A 1 145 ? -15.477 -14.086 4.508 1 92.44 145 ASP A CA 1
ATOM 1046 C C . ASP A 1 145 ? -15.234 -14.383 3.031 1 92.44 145 ASP A C 1
ATOM 1048 O O . ASP A 1 145 ? -15.617 -15.438 2.533 1 92.44 145 ASP A O 1
ATOM 1052 N N . GLY A 1 146 ? -14.656 -13.477 2.348 1 93.5 146 GLY A N 1
ATOM 1053 C CA . GLY A 1 146 ? -14.312 -13.648 0.945 1 93.5 146 GLY A CA 1
ATOM 1054 C C . GLY A 1 146 ? -15.438 -13.266 0.003 1 93.5 146 GLY A C 1
ATOM 1055 O O . GLY A 1 146 ? -15.219 -13.102 -1.199 1 93.5 146 GLY A O 1
ATOM 1056 N N . GLY A 1 147 ? -16.641 -13.289 0.492 1 95.81 147 GLY A N 1
ATOM 1057 C CA . GLY A 1 147 ? -17.797 -12.867 -0.289 1 95.81 147 GLY A CA 1
ATOM 1058 C C . GLY A 1 147 ? -18.047 -13.734 -1.503 1 95.81 147 GLY A C 1
ATOM 1059 O O . GLY A 1 147 ? -17.75 -14.93 -1.489 1 95.81 147 GLY A O 1
ATOM 1060 N N . ALA A 1 148 ? -18.609 -13.117 -2.551 1 97.38 148 ALA A N 1
ATOM 1061 C CA . ALA A 1 148 ? -18.984 -13.82 -3.777 1 97.38 148 ALA A CA 1
ATOM 1062 C C . ALA A 1 148 ? -17.734 -14.328 -4.508 1 97.38 148 ALA A C 1
ATOM 1064 O O . ALA A 1 148 ? -17.812 -15.32 -5.246 1 97.38 148 ALA A O 1
ATOM 1065 N N . LEU A 1 149 ? -16.672 -13.656 -4.277 1 97.19 149 LEU A N 1
ATOM 1066 C CA . LEU A 1 149 ? -15.422 -14.031 -4.922 1 97.19 149 LEU A CA 1
ATOM 1067 C C . LEU A 1 149 ? -15.023 -15.453 -4.543 1 97.19 149 LEU A C 1
ATOM 1069 O O . LEU A 1 149 ? -14.594 -16.234 -5.398 1 97.19 149 LEU A O 1
ATOM 1073 N N . GLY A 1 150 ? -15.156 -15.789 -3.295 1 95.75 150 GLY A N 1
ATOM 1074 C CA . GLY A 1 150 ? -14.828 -17.125 -2.832 1 95.75 150 GLY A CA 1
ATOM 1075 C C . GLY A 1 150 ? -15.578 -18.219 -3.568 1 95.75 150 GLY A C 1
ATOM 1076 O O . GLY A 1 150 ? -15.008 -19.266 -3.898 1 95.75 150 GLY A O 1
ATOM 1077 N N . ALA A 1 151 ? -16.766 -17.969 -3.885 1 94.81 151 ALA A N 1
ATOM 1078 C CA . ALA A 1 151 ? -17.625 -18.969 -4.523 1 94.81 151 ALA A CA 1
ATOM 1079 C C . ALA A 1 151 ? -17.281 -19.109 -6.004 1 94.81 151 ALA A C 1
ATOM 1081 O O . ALA A 1 151 ? -17.625 -20.109 -6.629 1 94.81 151 ALA A O 1
ATOM 1082 N N . LEU A 1 152 ? -16.688 -18.125 -6.492 1 96.88 152 LEU A N 1
ATOM 1083 C CA . LEU A 1 152 ? -16.375 -18.094 -7.918 1 96.88 152 LEU A CA 1
ATOM 1084 C C . LEU A 1 152 ? -15.078 -18.844 -8.211 1 96.88 152 LEU A C 1
ATOM 1086 O O . LEU A 1 152 ? -14.805 -19.188 -9.359 1 96.88 152 LEU A O 1
ATOM 1090 N N . LEU A 1 153 ? -14.227 -19.047 -7.211 1 98 153 LEU A N 1
ATOM 1091 C CA . LEU A 1 153 ? -12.898 -19.609 -7.406 1 98 153 LEU A CA 1
ATOM 1092 C C . LEU A 1 153 ? -12.969 -21.094 -7.688 1 98 153 LEU A C 1
ATOM 1094 O O . LEU A 1 153 ? -13.789 -21.812 -7.098 1 98 153 LEU A O 1
ATOM 1098 N N . HIS A 1 154 ? -12.125 -21.562 -8.562 1 97.5 154 HIS A N 1
ATOM 1099 C CA . HIS A 1 154 ? -11.969 -22.969 -8.875 1 97.5 154 HIS A CA 1
ATOM 1100 C C . HIS A 1 154 ? -11.016 -23.656 -7.902 1 97.5 154 HIS A C 1
ATOM 1102 O O . HIS A 1 154 ? -10.344 -22.984 -7.121 1 97.5 154 HIS A O 1
ATOM 1108 N N . GLU A 1 155 ? -10.938 -24.938 -7.988 1 95.5 155 GLU A N 1
ATOM 1109 C CA . GLU A 1 155 ? -10.07 -25.75 -7.129 1 95.5 155 GLU A CA 1
ATOM 1110 C C . GLU A 1 155 ? -8.602 -25.438 -7.379 1 95.5 155 GLU A C 1
ATOM 1112 O O . GLU A 1 155 ? -7.77 -25.562 -6.477 1 95.5 155 GLU A O 1
ATOM 1117 N N . THR A 1 156 ? -8.289 -25.016 -8.539 1 96.31 156 THR A N 1
ATOM 1118 C CA . THR A 1 156 ? -6.906 -24.75 -8.914 1 96.31 156 THR A CA 1
ATOM 1119 C C . THR A 1 156 ? -6.508 -23.328 -8.523 1 96.31 156 THR A C 1
ATOM 1121 O O . THR A 1 156 ? -5.336 -22.953 -8.625 1 96.31 156 THR A O 1
ATOM 1124 N N . ASP A 1 157 ? -7.52 -22.547 -8.188 1 98.62 157 ASP A N 1
ATOM 1125 C CA . ASP A 1 157 ? -7.242 -21.188 -7.73 1 98.62 157 ASP A CA 1
ATOM 1126 C C . ASP A 1 157 ? -6.805 -21.188 -6.27 1 98.62 157 ASP A C 1
ATOM 1128 O O . ASP A 1 157 ? -6.863 -22.219 -5.594 1 98.62 157 ASP A O 1
ATOM 1132 N N . VAL A 1 158 ? -6.258 -20.062 -5.816 1 98.69 158 VAL A N 1
ATOM 1133 C CA . VAL A 1 158 ? -5.816 -19.906 -4.434 1 98.69 158 VAL A CA 1
ATOM 1134 C C . VAL A 1 158 ? -6.52 -18.719 -3.789 1 98.69 158 VAL A C 1
ATOM 1136 O O . VAL A 1 158 ? -6.574 -17.625 -4.371 1 98.69 158 VAL A O 1
ATOM 1139 N N . GLN A 1 159 ? -7.094 -18.969 -2.684 1 98.5 159 GLN A N 1
ATOM 1140 C CA . GLN A 1 159 ? -7.703 -17.891 -1.905 1 98.5 159 GLN A CA 1
ATOM 1141 C C . GLN A 1 159 ? -6.922 -17.625 -0.622 1 98.5 159 GLN A C 1
ATOM 1143 O O . GLN A 1 159 ? -6.625 -18.562 0.133 1 98.5 159 GLN A O 1
ATOM 1148 N N . ILE A 1 160 ? -6.535 -16.438 -0.415 1 98.56 160 ILE A N 1
ATOM 1149 C CA . ILE A 1 160 ? -5.941 -15.953 0.827 1 98.56 160 ILE A CA 1
ATOM 1150 C C . ILE A 1 160 ? -6.887 -14.961 1.5 1 98.56 160 ILE A C 1
ATOM 1152 O O . ILE A 1 160 ? -6.977 -13.797 1.086 1 98.56 160 ILE A O 1
ATOM 1156 N N . CYS A 1 161 ? -7.547 -15.375 2.521 1 98.25 161 CYS A N 1
ATOM 1157 C CA . CYS A 1 161 ? -8.578 -14.57 3.172 1 98.25 161 CYS A CA 1
ATOM 1158 C C . CYS A 1 161 ? -8.141 -14.148 4.566 1 98.25 161 CYS A C 1
ATOM 1160 O O . CYS A 1 161 ? -8.008 -14.977 5.465 1 98.25 161 CYS A O 1
ATOM 1162 N N . VAL A 1 162 ? -7.879 -12.852 4.734 1 98.31 162 VAL A N 1
ATOM 1163 C CA . VAL A 1 162 ? -7.504 -12.297 6.031 1 98.31 162 VAL A CA 1
ATOM 1164 C C . VAL A 1 162 ? -8.727 -12.273 6.949 1 98.31 162 VAL A C 1
ATOM 1166 O O . VAL A 1 162 ? -9.75 -11.672 6.617 1 98.31 162 VAL A O 1
ATOM 1169 N N . PRO A 1 163 ? -8.648 -12.859 8.07 1 95.94 163 PRO A N 1
ATOM 1170 C CA . PRO A 1 163 ? -9.805 -12.977 8.953 1 95.94 163 PRO A CA 1
ATOM 1171 C C . PRO A 1 163 ? -10.055 -11.703 9.773 1 95.94 163 PRO A C 1
ATOM 1173 O O . PRO A 1 163 ? -9.906 -11.719 11 1 95.94 163 PRO A O 1
ATOM 1176 N N . HIS A 1 164 ? -10.477 -10.734 9.195 1 97.06 164 HIS A N 1
ATOM 1177 C CA . HIS A 1 164 ? -10.773 -9.484 9.883 1 97.06 164 HIS A CA 1
ATOM 1178 C C . HIS A 1 164 ? -11.773 -8.648 9.094 1 97.06 164 HIS A C 1
ATOM 1180 O O . HIS A 1 164 ? -11.773 -8.68 7.859 1 97.06 164 HIS A O 1
ATOM 1186 N N . ASP A 1 165 ? -12.531 -7.859 9.766 1 95.06 165 ASP A N 1
ATOM 1187 C CA . ASP A 1 165 ? -13.609 -7.109 9.125 1 95.06 165 ASP A CA 1
ATOM 1188 C C . ASP A 1 165 ? -13.141 -5.707 8.734 1 95.06 165 ASP A C 1
ATOM 1190 O O . ASP A 1 165 ? -13.664 -5.113 7.789 1 95.06 165 ASP A O 1
ATOM 1194 N N . ARG A 1 166 ? -12.227 -5.16 9.508 1 96.25 166 ARG A N 1
ATOM 1195 C CA . ARG A 1 166 ? -11.812 -3.781 9.273 1 96.25 166 ARG A CA 1
ATOM 1196 C C . ARG A 1 166 ? -10.922 -3.682 8.039 1 96.25 166 ARG A C 1
ATOM 1198 O O . ARG A 1 166 ? -9.883 -4.348 7.957 1 96.25 166 ARG A O 1
ATOM 1205 N N . ALA A 1 167 ? -11.227 -2.814 7.109 1 96.25 167 ALA A N 1
ATOM 1206 C CA . ALA A 1 167 ? -10.539 -2.689 5.824 1 96.25 167 ALA A CA 1
ATOM 1207 C C . ALA A 1 167 ? -9.07 -2.334 6.023 1 96.25 167 ALA A C 1
ATOM 1209 O O . ALA A 1 167 ? -8.195 -2.893 5.355 1 96.25 167 ALA A O 1
ATOM 1210 N N . ALA A 1 168 ? -8.82 -1.406 6.941 1 97.19 168 ALA A N 1
ATOM 1211 C CA . ALA A 1 168 ? -7.441 -0.975 7.176 1 97.19 168 ALA A CA 1
ATOM 1212 C C . ALA A 1 168 ? -6.57 -2.146 7.613 1 97.19 168 ALA A C 1
ATOM 1214 O O . ALA A 1 168 ? -5.453 -2.316 7.113 1 97.19 168 ALA A O 1
ATOM 1215 N N . ARG A 1 169 ? -7.066 -2.98 8.508 1 98.25 169 ARG A N 1
ATOM 1216 C CA . ARG A 1 169 ? -6.34 -4.141 9.016 1 98.25 169 ARG A CA 1
ATOM 1217 C C . ARG A 1 169 ? -6.102 -5.164 7.906 1 98.25 169 ARG A C 1
ATOM 1219 O O . ARG A 1 169 ? -5 -5.703 7.777 1 98.25 169 ARG A O 1
ATOM 1226 N N . VAL A 1 170 ? -7.121 -5.383 7.121 1 98.19 170 VAL A N 1
ATOM 1227 C CA . VAL A 1 170 ? -7.016 -6.32 6.008 1 98.19 170 VAL A CA 1
ATOM 1228 C C . VAL A 1 170 ? -5.965 -5.828 5.016 1 98.19 170 VAL A C 1
ATOM 1230 O O . VAL A 1 170 ? -5.121 -6.605 4.562 1 98.19 170 VAL A O 1
ATOM 1233 N N . ARG A 1 171 ? -5.988 -4.535 4.691 1 98.19 171 ARG A N 1
ATOM 1234 C CA . ARG A 1 171 ? -5.051 -3.947 3.738 1 98.19 171 ARG A CA 1
ATOM 1235 C C . ARG A 1 171 ? -3.611 -4.086 4.23 1 98.19 171 ARG A C 1
ATOM 1237 O O . ARG A 1 171 ? -2.701 -4.336 3.438 1 98.19 171 ARG A O 1
ATOM 1244 N N . GLU A 1 172 ? -3.357 -3.883 5.469 1 98.62 172 GLU A N 1
ATOM 1245 C CA . GLU A 1 172 ? -2.02 -3.996 6.043 1 98.62 172 GLU A CA 1
ATOM 1246 C C . GLU A 1 172 ? -1.49 -5.422 5.926 1 98.62 172 GLU A C 1
ATOM 1248 O O . GLU A 1 172 ? -0.313 -5.633 5.629 1 98.62 172 GLU A O 1
ATOM 1253 N N . VAL A 1 173 ? -2.35 -6.406 6.195 1 98.75 173 VAL A N 1
ATOM 1254 C CA . VAL A 1 173 ? -1.941 -7.797 6.035 1 98.75 173 VAL A CA 1
ATOM 1255 C C . VAL A 1 173 ? -1.73 -8.109 4.555 1 98.75 173 VAL A C 1
ATOM 1257 O O . VAL A 1 173 ? -0.805 -8.844 4.195 1 98.75 173 VAL A O 1
ATOM 1260 N N . HIS A 1 174 ? -2.633 -7.578 3.676 1 98.81 174 HIS A N 1
ATOM 1261 C CA . HIS A 1 174 ? -2.438 -7.758 2.242 1 98.81 174 HIS A CA 1
ATOM 1262 C C . HIS A 1 174 ? -1.063 -7.262 1.807 1 98.81 174 HIS A C 1
ATOM 1264 O O . HIS A 1 174 ? -0.385 -7.918 1.013 1 98.81 174 HIS A O 1
ATOM 1270 N N . ALA A 1 175 ? -0.665 -6.066 2.311 1 98.62 175 ALA A N 1
ATOM 1271 C CA . ALA A 1 175 ? 0.659 -5.547 1.976 1 98.62 175 ALA A CA 1
ATOM 1272 C C . ALA A 1 175 ? 1.75 -6.547 2.348 1 98.62 175 ALA A C 1
ATOM 1274 O O . ALA A 1 175 ? 2.662 -6.805 1.559 1 98.62 175 ALA A O 1
ATOM 1275 N N . LEU A 1 176 ? 1.702 -7.133 3.498 1 98.69 176 LEU A N 1
ATOM 1276 C CA . LEU A 1 176 ? 2.652 -8.133 3.977 1 98.69 176 LEU A CA 1
ATOM 1277 C C . LEU A 1 176 ? 2.613 -9.383 3.104 1 98.69 176 LEU A C 1
ATOM 1279 O O . LEU A 1 176 ? 3.66 -9.922 2.744 1 98.69 176 LEU A O 1
ATOM 1283 N N . VAL A 1 177 ? 1.399 -9.844 2.77 1 98.88 177 VAL A N 1
ATOM 1284 C CA . VAL A 1 177 ? 1.233 -11.023 1.926 1 98.88 177 VAL A CA 1
ATOM 1285 C C . VAL A 1 177 ? 1.919 -10.797 0.58 1 98.88 177 VAL A C 1
ATOM 1287 O O . VAL A 1 177 ? 2.627 -11.672 0.081 1 98.88 177 VAL A O 1
ATOM 1290 N N . LEU A 1 178 ? 1.699 -9.617 0.024 1 98.81 178 LEU A N 1
ATOM 1291 C CA . LEU A 1 178 ? 2.303 -9.305 -1.267 1 98.81 178 LEU A CA 1
ATOM 1292 C C . LEU A 1 178 ? 3.826 -9.336 -1.177 1 98.81 178 LEU A C 1
ATOM 1294 O O . LEU A 1 178 ? 4.5 -9.781 -2.109 1 98.81 178 LEU A O 1
ATOM 1298 N N . HIS A 1 179 ? 4.383 -8.898 -0.068 1 98.56 179 HIS A N 1
ATOM 1299 C CA . HIS A 1 179 ? 5.824 -9 0.15 1 98.56 179 HIS A CA 1
ATOM 1300 C C . HIS A 1 179 ? 6.266 -10.453 0.266 1 98.56 179 HIS A C 1
ATOM 1302 O O . HIS A 1 179 ? 7.309 -10.828 -0.271 1 98.56 179 HIS A O 1
ATOM 1308 N N . CYS A 1 180 ? 5.5 -11.258 0.975 1 98.56 180 CYS A N 1
ATOM 1309 C CA . CYS A 1 180 ? 5.793 -12.68 1.086 1 98.56 180 CYS A CA 1
ATOM 1310 C C . CYS A 1 180 ? 5.824 -13.344 -0.287 1 98.56 180 CYS A C 1
ATOM 1312 O O . CYS A 1 180 ? 6.676 -14.195 -0.553 1 98.56 180 CYS A O 1
ATOM 1314 N N . LEU A 1 181 ? 4.816 -13.008 -1.107 1 98.69 181 LEU A N 1
ATOM 1315 C CA . LEU A 1 181 ? 4.762 -13.578 -2.451 1 98.69 181 LEU A CA 1
ATOM 1316 C C . LEU A 1 181 ? 6.027 -13.25 -3.234 1 98.69 181 LEU A C 1
ATOM 1318 O O . LEU A 1 181 ? 6.637 -14.133 -3.84 1 98.69 181 LEU A O 1
ATOM 1322 N N . CYS A 1 182 ? 6.445 -11.961 -3.207 1 98 182 CYS A N 1
ATOM 1323 C CA . CYS A 1 182 ? 7.637 -11.539 -3.936 1 98 182 CYS A CA 1
ATOM 1324 C C . CYS A 1 182 ? 8.883 -12.234 -3.393 1 98 182 CYS A C 1
ATOM 1326 O O . CYS A 1 182 ? 9.695 -12.75 -4.16 1 98 182 CYS A O 1
ATOM 1328 N N . ASP A 1 183 ? 8.992 -12.242 -2.078 1 97.69 183 ASP A N 1
ATOM 1329 C CA . ASP A 1 183 ? 10.141 -12.875 -1.447 1 97.69 183 ASP A CA 1
ATOM 1330 C C . ASP A 1 183 ? 10.18 -14.367 -1.751 1 97.69 183 ASP A C 1
ATOM 1332 O O . ASP A 1 183 ? 11.25 -14.922 -2.035 1 97.69 183 ASP A O 1
ATOM 1336 N N . GLY A 1 184 ? 9.023 -15.047 -1.627 1 97.56 184 GLY A N 1
ATOM 1337 C CA . GLY A 1 184 ? 8.93 -16.484 -1.891 1 97.56 184 GLY A CA 1
ATOM 1338 C C . GLY A 1 184 ? 9.305 -16.844 -3.314 1 97.56 184 GLY A C 1
ATOM 1339 O O . GLY A 1 184 ? 10.031 -17.812 -3.539 1 97.56 184 GLY A O 1
ATOM 1340 N N . VAL A 1 185 ? 8.805 -16.094 -4.312 1 97.62 185 VAL A N 1
ATOM 1341 C CA . VAL A 1 185 ? 9.125 -16.328 -5.719 1 97.62 185 VAL A CA 1
ATOM 1342 C C . VAL A 1 185 ? 10.617 -16.141 -5.945 1 97.62 185 VAL A C 1
ATOM 1344 O O . VAL A 1 185 ? 11.266 -16.969 -6.598 1 97.62 185 VAL A O 1
ATOM 1347 N N . ASP A 1 186 ? 11.188 -15.062 -5.352 1 96.69 186 ASP A N 1
ATOM 1348 C CA . ASP A 1 186 ? 12.617 -14.797 -5.496 1 96.69 186 ASP A CA 1
ATOM 1349 C C . ASP A 1 186 ? 13.445 -15.922 -4.871 1 96.69 186 ASP A C 1
ATOM 1351 O O . ASP A 1 186 ? 14.469 -16.328 -5.418 1 96.69 186 ASP A O 1
ATOM 1355 N N . ALA A 1 187 ? 12.984 -16.422 -3.705 1 95.62 187 ALA A N 1
ATOM 1356 C CA . ALA A 1 187 ? 13.672 -17.531 -3.037 1 95.62 187 ALA A CA 1
ATOM 1357 C C . ALA A 1 187 ? 13.656 -18.781 -3.9 1 95.62 187 ALA A C 1
ATOM 1359 O O . ALA A 1 187 ? 14.641 -19.531 -3.943 1 95.62 187 ALA A O 1
ATOM 1360 N N . GLN A 1 188 ? 12.578 -19 -4.57 1 94.38 188 GLN A N 1
ATOM 1361 C CA . GLN A 1 188 ? 12.461 -20.172 -5.434 1 94.38 188 GLN A CA 1
ATOM 1362 C C . GLN A 1 188 ? 13.328 -20.016 -6.68 1 94.38 188 GLN A C 1
ATOM 1364 O O . GLN A 1 188 ? 13.93 -20.984 -7.145 1 94.38 188 GLN A O 1
ATOM 1369 N N . LEU A 1 189 ? 13.367 -18.812 -7.215 1 94.25 189 LEU A N 1
ATOM 1370 C CA . LEU A 1 189 ? 14.094 -18.547 -8.445 1 94.25 189 LEU A CA 1
ATOM 1371 C C . LEU A 1 189 ? 15.602 -18.562 -8.203 1 94.25 189 LEU A C 1
ATOM 1373 O O . LEU A 1 189 ? 16.359 -19.047 -9.047 1 94.25 189 LEU A O 1
ATOM 1377 N N . LEU A 1 190 ? 16.031 -18 -7 1 94.06 190 LEU A N 1
ATOM 1378 C CA . LEU A 1 190 ? 17.453 -17.703 -6.797 1 94.06 190 LEU A CA 1
ATOM 1379 C C . LEU A 1 190 ? 18.031 -18.594 -5.707 1 94.06 190 LEU A C 1
ATOM 1381 O O . LEU A 1 190 ? 19.25 -18.609 -5.496 1 94.06 190 LEU A O 1
ATOM 1385 N N . GLY A 1 191 ? 17.234 -19.406 -5.113 1 91.19 191 GLY A N 1
ATOM 1386 C CA . GLY A 1 191 ? 17.656 -20.188 -3.963 1 91.19 191 GLY A CA 1
ATOM 1387 C C . GLY A 1 191 ? 17.422 -19.484 -2.641 1 91.19 191 GLY A C 1
ATOM 1388 O O . GLY A 1 191 ? 17.297 -18.25 -2.6 1 91.19 191 GLY A O 1
ATOM 1389 N N . GLU A 1 192 ? 17.344 -20.234 -1.546 1 83.25 192 GLU A N 1
ATOM 1390 C CA . GLU A 1 192 ? 16.984 -19.703 -0.237 1 83.25 192 GLU A CA 1
ATOM 1391 C C . GLU A 1 192 ? 18.172 -18.984 0.417 1 83.25 192 GLU A C 1
ATOM 1393 O O . GLU A 1 192 ? 19.297 -19.5 0.395 1 83.25 192 GLU A O 1
ATOM 1398 N N . GLN A 1 193 ? 17.953 -17.703 0.672 1 75.38 193 GLN A N 1
ATOM 1399 C CA . GLN A 1 193 ? 18.812 -16.953 1.586 1 75.38 193 GLN A CA 1
ATOM 1400 C C . GLN A 1 193 ? 18.094 -16.641 2.893 1 75.38 193 GLN A C 1
ATOM 1402 O O . GLN A 1 193 ? 16.859 -16.625 2.936 1 75.38 193 GLN A O 1
ATOM 1407 N N . GLU A 1 194 ? 18.859 -16.656 3.969 1 70.94 194 GLU A N 1
ATOM 1408 C CA . GLU A 1 194 ? 18.25 -16.297 5.238 1 70.94 194 GLU A CA 1
ATOM 1409 C C . GLU A 1 194 ? 17.516 -14.953 5.133 1 70.94 194 GLU A C 1
ATOM 1411 O O . GLU A 1 194 ? 17.969 -14.055 4.41 1 70.94 194 GLU A O 1
ATOM 1416 N N . ILE A 1 195 ? 16.328 -14.938 5.66 1 69.12 195 ILE A N 1
ATOM 1417 C CA . ILE A 1 195 ? 15.602 -13.68 5.719 1 69.12 195 ILE A CA 1
ATOM 1418 C C . ILE A 1 195 ? 16.391 -12.664 6.539 1 69.12 195 ILE A C 1
ATOM 1420 O O . ILE A 1 195 ? 16.766 -12.938 7.68 1 69.12 195 ILE A O 1
ATOM 1424 N N . PRO A 1 196 ? 16.75 -11.578 5.809 1 57.5 196 PRO A N 1
ATOM 1425 C CA . PRO A 1 196 ? 17.469 -10.594 6.625 1 57.5 196 PRO A CA 1
ATOM 1426 C C . PRO A 1 196 ? 16.641 -10.094 7.805 1 57.5 196 PRO A C 1
ATOM 1428 O O . PRO A 1 196 ? 15.406 -9.984 7.699 1 57.5 196 PRO A O 1
ATOM 1431 N N . LEU A 1 197 ? 17.109 -10.125 9.125 1 51.41 197 LEU A N 1
ATOM 1432 C CA . LEU A 1 197 ? 16.453 -9.688 10.344 1 51.41 197 LEU A CA 1
ATOM 1433 C C . LEU A 1 197 ? 16.203 -8.18 10.336 1 51.41 197 LEU A C 1
ATOM 1435 O O . LEU A 1 197 ? 17 -7.43 9.766 1 51.41 197 LEU A O 1
ATOM 1439 N N . MET B 1 1 ? 9.57 -25.5 4.293 1 86.81 1 MET B N 1
ATOM 1440 C CA . MET B 1 1 ? 10.594 -24.469 4.246 1 86.81 1 MET B CA 1
ATOM 1441 C C . MET B 1 1 ? 9.992 -23.125 3.855 1 86.81 1 MET B C 1
ATOM 1443 O O . MET B 1 1 ? 10.086 -22.156 4.609 1 86.81 1 MET B O 1
ATOM 1447 N N . LEU B 1 2 ? 9.102 -23.156 2.863 1 93.31 2 LEU B N 1
ATOM 1448 C CA . LEU B 1 2 ? 8.516 -21.906 2.418 1 93.31 2 LEU B CA 1
ATOM 1449 C C . LEU B 1 2 ? 7.512 -21.375 3.441 1 93.31 2 LEU B C 1
ATOM 1451 O O . LEU B 1 2 ? 7.488 -20.188 3.742 1 93.31 2 LEU B O 1
ATOM 1455 N N . GLU B 1 3 ? 6.73 -22.266 4.062 1 95.44 3 GLU B N 1
ATOM 1456 C CA . GLU B 1 3 ? 5.73 -21.844 5.039 1 95.44 3 GLU B CA 1
ATOM 1457 C C . GLU B 1 3 ? 6.391 -21.25 6.281 1 95.44 3 GLU B C 1
ATOM 1459 O O . GLU B 1 3 ? 5.875 -20.297 6.863 1 95.44 3 GLU B O 1
ATOM 1464 N N . GLN B 1 4 ? 7.461 -21.797 6.703 1 95.19 4 GLN B N 1
ATOM 1465 C CA . GLN B 1 4 ? 8.195 -21.25 7.84 1 95.19 4 GLN B CA 1
ATOM 1466 C C . GLN B 1 4 ? 8.727 -19.844 7.527 1 95.19 4 GLN B C 1
ATOM 1468 O O . GLN B 1 4 ? 8.703 -18.969 8.391 1 95.19 4 GLN B O 1
ATOM 1473 N N . ARG B 1 5 ? 9.234 -19.719 6.336 1 95.56 5 ARG B N 1
ATOM 1474 C CA . ARG B 1 5 ? 9.719 -18.422 5.883 1 95.56 5 ARG B CA 1
ATOM 1475 C C . ARG B 1 5 ? 8.602 -17.375 5.906 1 95.56 5 ARG B C 1
ATOM 1477 O O . ARG B 1 5 ? 8.805 -16.25 6.375 1 95.56 5 ARG B O 1
ATOM 1484 N N . ILE B 1 6 ? 7.438 -17.75 5.445 1 97.31 6 ILE B N 1
ATOM 1485 C CA . ILE B 1 6 ? 6.277 -16.875 5.426 1 97.31 6 ILE B CA 1
ATOM 1486 C C . ILE B 1 6 ? 5.887 -16.5 6.855 1 97.31 6 ILE B C 1
ATOM 1488 O O . ILE B 1 6 ? 5.656 -15.32 7.156 1 97.31 6 ILE B O 1
ATOM 1492 N N . GLN B 1 7 ? 5.809 -17.484 7.715 1 97.38 7 GLN B N 1
ATOM 1493 C CA . GLN B 1 7 ? 5.465 -17.219 9.109 1 97.38 7 GLN B CA 1
ATOM 1494 C C . GLN B 1 7 ? 6.465 -16.266 9.758 1 97.38 7 GLN B C 1
ATOM 1496 O O . GLN B 1 7 ? 6.086 -15.398 10.539 1 97.38 7 GLN B O 1
ATOM 1501 N N . GLN B 1 8 ? 7.707 -16.406 9.438 1 97.06 8 GLN B N 1
ATOM 1502 C CA . GLN B 1 8 ? 8.734 -15.523 9.977 1 97.06 8 GLN B CA 1
ATOM 1503 C C . GLN B 1 8 ? 8.508 -14.086 9.523 1 97.06 8 GLN B C 1
ATOM 1505 O O . GLN B 1 8 ? 8.742 -13.141 10.281 1 97.06 8 GLN B O 1
ATOM 1510 N N . HIS B 1 9 ? 8.117 -13.914 8.266 1 97.75 9 HIS B N 1
ATOM 1511 C CA . HIS B 1 9 ? 7.758 -12.586 7.789 1 97.75 9 HIS B CA 1
ATOM 1512 C C . HIS B 1 9 ? 6.656 -11.969 8.648 1 97.75 9 HIS B C 1
ATOM 1514 O O . HIS B 1 9 ? 6.738 -10.797 9.023 1 97.75 9 HIS B O 1
ATOM 1520 N N . PHE B 1 10 ? 5.629 -12.75 8.961 1 98.44 10 PHE B N 1
ATOM 1521 C CA . PHE B 1 10 ? 4.527 -12.266 9.781 1 98.44 10 PHE B CA 1
ATOM 1522 C C . PHE B 1 10 ? 5.016 -11.867 11.164 1 98.44 10 PHE B C 1
ATOM 1524 O O . PHE B 1 10 ? 4.645 -10.812 11.68 1 98.44 10 PHE B O 1
ATOM 1531 N N . ILE B 1 11 ? 5.82 -12.664 11.727 1 97.81 11 ILE B N 1
ATOM 1532 C CA . ILE B 1 11 ? 6.332 -12.422 13.07 1 97.81 11 ILE B CA 1
ATOM 1533 C C . ILE B 1 11 ? 7.195 -11.164 13.078 1 97.81 11 ILE B C 1
ATOM 1535 O O . ILE B 1 11 ? 7.031 -10.297 13.945 1 97.81 11 ILE B O 1
ATOM 1539 N N . ASP B 1 12 ? 8.094 -11.047 12.125 1 98 12 ASP B N 1
ATOM 1540 C CA . ASP B 1 12 ? 8.984 -9.891 12.055 1 98 12 ASP B CA 1
ATOM 1541 C C . ASP B 1 12 ? 8.188 -8.602 11.852 1 98 12 ASP B C 1
ATOM 1543 O O . ASP B 1 12 ? 8.508 -7.57 12.445 1 98 12 ASP B O 1
ATOM 1547 N N . SER B 1 13 ? 7.246 -8.68 10.961 1 98.38 13 SER B N 1
ATOM 1548 C CA . SER B 1 13 ? 6.398 -7.52 10.711 1 98.38 13 SER B CA 1
ATOM 1549 C C . SER B 1 13 ? 5.645 -7.098 11.969 1 98.38 13 SER B C 1
ATOM 1551 O O . SER B 1 13 ? 5.594 -5.91 12.297 1 98.38 13 SER B O 1
ATOM 1553 N N . ALA B 1 14 ? 5.059 -8.062 12.672 1 98.5 14 ALA B N 1
ATOM 1554 C CA . ALA B 1 14 ? 4.328 -7.789 13.914 1 98.5 14 ALA B CA 1
ATOM 1555 C C . ALA B 1 14 ? 5.254 -7.203 14.977 1 98.5 14 ALA B C 1
ATOM 1557 O O . ALA B 1 14 ? 4.902 -6.223 15.641 1 98.5 14 ALA B O 1
ATOM 1558 N N . ASP B 1 15 ? 6.395 -7.777 15.125 1 98.31 15 ASP B N 1
ATOM 1559 C CA . ASP B 1 15 ? 7.363 -7.332 16.125 1 98.31 15 ASP B CA 1
ATOM 1560 C C . ASP B 1 15 ? 7.734 -5.867 15.906 1 98.31 15 ASP B C 1
ATOM 1562 O O . ASP B 1 15 ? 7.789 -5.09 16.859 1 98.31 15 ASP B O 1
ATOM 1566 N N . LEU B 1 16 ? 7.996 -5.527 14.688 1 98.31 16 LEU B N 1
ATOM 1567 C CA . LEU B 1 16 ? 8.406 -4.16 14.398 1 98.31 16 LEU B CA 1
ATOM 1568 C C . LEU B 1 16 ? 7.305 -3.172 14.766 1 98.31 16 LEU B C 1
ATOM 1570 O O . LEU B 1 16 ? 7.578 -2.08 15.258 1 98.31 16 LEU B O 1
ATOM 1574 N N . LYS B 1 17 ? 6.074 -3.533 14.477 1 98.44 17 LYS B N 1
ATOM 1575 C CA . LYS B 1 17 ? 4.957 -2.646 14.797 1 98.44 17 LYS B CA 1
ATOM 1576 C C . LYS B 1 17 ? 4.816 -2.465 16.312 1 98.44 17 LYS B C 1
ATOM 1578 O O . LYS B 1 17 ? 4.598 -1.35 16.781 1 98.44 17 LYS B O 1
ATOM 1583 N N . TYR B 1 18 ? 4.965 -3.531 17.047 1 97.81 18 TYR B N 1
ATOM 1584 C CA . TYR B 1 18 ? 4.953 -3.414 18.5 1 97.81 18 TYR B CA 1
ATOM 1585 C C . TYR B 1 18 ? 6.082 -2.512 18.984 1 97.81 18 TYR B C 1
ATOM 15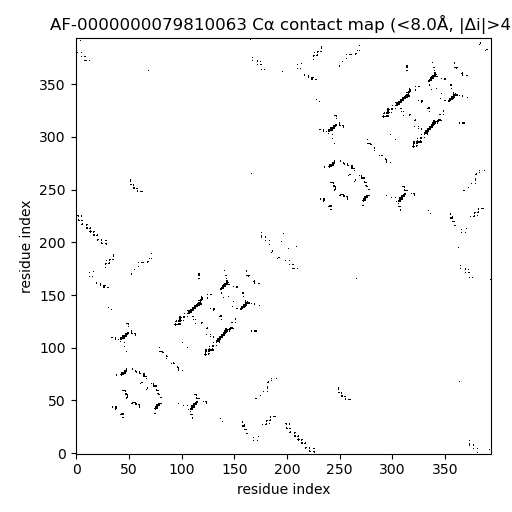87 O O . TYR B 1 18 ? 5.863 -1.631 19.828 1 97.81 18 TYR B O 1
ATOM 1595 N N . GLN B 1 19 ? 7.219 -2.703 18.438 1 97.56 19 GLN B N 1
ATOM 1596 C CA . GLN B 1 19 ? 8.422 -1.998 18.875 1 97.56 19 GLN B CA 1
ATOM 1597 C C . GLN B 1 19 ? 8.344 -0.513 18.531 1 97.56 19 GLN B C 1
ATOM 1599 O O . GLN B 1 19 ? 8.922 0.321 19.219 1 97.56 19 GLN B O 1
ATOM 1604 N N . SER B 1 20 ? 7.598 -0.182 17.5 1 97.88 20 SER B N 1
ATOM 1605 C CA . SER B 1 20 ? 7.617 1.179 16.969 1 97.88 20 SER B CA 1
ATOM 1606 C C . SER B 1 20 ? 6.434 1.99 17.5 1 97.88 20 SER B C 1
ATOM 1608 O O . SER B 1 20 ? 6.398 3.213 17.344 1 97.88 20 SER B O 1
ATOM 1610 N N . ALA B 1 21 ? 5.5 1.35 18.141 1 97.75 21 ALA B N 1
ATOM 1611 C CA . ALA B 1 21 ? 4.223 1.962 18.5 1 97.75 21 ALA B CA 1
ATOM 1612 C C . ALA B 1 21 ? 4.434 3.219 19.344 1 97.75 21 ALA B C 1
ATOM 1614 O O . ALA B 1 21 ? 3.889 4.281 19.031 1 97.75 21 ALA B O 1
ATOM 1615 N N . GLN B 1 22 ? 5.211 3.121 20.344 1 96.88 22 GLN B N 1
ATOM 1616 C CA . GLN B 1 22 ? 5.398 4.238 21.25 1 96.88 22 GLN B CA 1
ATOM 1617 C C . GLN B 1 22 ? 6.227 5.348 20.609 1 96.88 22 GLN B C 1
ATOM 1619 O O . GLN B 1 22 ? 5.855 6.523 20.672 1 96.88 22 GLN B O 1
ATOM 1624 N N . ALA B 1 23 ? 7.316 4.992 20 1 96.88 23 ALA B N 1
ATOM 1625 C CA . ALA B 1 23 ? 8.258 5.969 19.453 1 96.88 23 ALA B CA 1
ATOM 1626 C C . ALA B 1 23 ? 7.625 6.766 18.312 1 96.88 23 ALA B C 1
ATOM 1628 O O . ALA B 1 23 ? 7.938 7.941 18.125 1 96.88 23 ALA B O 1
ATOM 1629 N N . LEU B 1 24 ? 6.695 6.137 17.578 1 98.19 24 LEU B N 1
ATOM 1630 C CA . LEU B 1 24 ? 6.164 6.785 16.391 1 98.19 24 LEU B CA 1
ATOM 1631 C C . LEU B 1 24 ? 4.855 7.504 16.688 1 98.19 24 LEU B C 1
ATOM 1633 O O . LEU B 1 24 ? 4.359 8.281 15.875 1 98.19 24 LEU B O 1
ATOM 1637 N N . SER B 1 25 ? 4.312 7.316 17.875 1 98.38 25 SER B N 1
ATOM 1638 C CA . SER B 1 25 ? 2.998 7.871 18.188 1 98.38 25 SER B CA 1
ATOM 1639 C C . SER B 1 25 ? 3.025 9.398 18.156 1 98.38 25 SER B C 1
ATOM 1641 O O . SER B 1 25 ? 2.104 10.031 17.641 1 98.38 25 SER B O 1
ATOM 1643 N N . HIS B 1 26 ? 4.047 9.992 18.672 1 98.12 26 HIS B N 1
ATOM 1644 C CA . HIS B 1 26 ? 4.105 11.445 18.781 1 98.12 26 HIS B CA 1
ATOM 1645 C C . HIS B 1 26 ? 4.258 12.094 17.406 1 98.12 26 HIS B C 1
ATOM 1647 O O . HIS B 1 26 ? 3.467 12.961 17.031 1 98.12 26 HIS B O 1
ATOM 1653 N N . PRO B 1 27 ? 5.262 11.633 16.625 1 98.5 27 PRO B N 1
ATOM 1654 C CA . PRO B 1 27 ? 5.359 12.266 15.305 1 98.5 27 PRO B CA 1
ATOM 1655 C C . PRO B 1 27 ? 4.133 12.008 14.438 1 98.5 27 PRO B C 1
ATOM 1657 O O . PRO B 1 27 ? 3.762 12.859 13.617 1 98.5 27 PRO B O 1
ATOM 1660 N N . ILE B 1 28 ? 3.525 10.852 14.555 1 98.81 28 ILE B N 1
ATOM 1661 C CA . ILE B 1 28 ? 2.303 10.586 13.805 1 98.81 28 ILE B CA 1
ATOM 1662 C C . ILE B 1 28 ? 1.203 11.547 14.258 1 98.81 28 ILE B C 1
ATOM 1664 O O . ILE B 1 28 ? 0.463 12.086 13.438 1 98.81 28 ILE B O 1
ATOM 1668 N N . SER B 1 29 ? 1.084 11.766 15.547 1 98.75 29 SER B N 1
ATOM 1669 C CA . SER B 1 29 ? 0.115 12.711 16.094 1 98.75 29 SER B CA 1
ATOM 1670 C C . SER B 1 29 ? 0.354 14.117 15.539 1 98.75 29 SER B C 1
ATOM 1672 O O . SER B 1 29 ? -0.593 14.812 15.164 1 98.75 29 SER B O 1
ATOM 1674 N N . ALA B 1 30 ? 1.581 14.523 15.477 1 98.69 30 ALA B N 1
ATOM 1675 C CA . ALA B 1 30 ? 1.932 15.828 14.922 1 98.69 30 ALA B CA 1
ATOM 1676 C C . ALA B 1 30 ? 1.539 15.93 13.445 1 98.69 30 ALA B C 1
ATOM 1678 O O . ALA B 1 30 ? 1.053 16.969 12.992 1 98.69 30 ALA B O 1
ATOM 1679 N N . ALA B 1 31 ? 1.773 14.875 12.727 1 98.88 31 ALA B N 1
ATOM 1680 C CA . ALA B 1 31 ? 1.406 14.844 11.312 1 98.88 31 ALA B CA 1
ATOM 1681 C C . ALA B 1 31 ? -0.107 14.945 11.141 1 98.88 31 ALA B C 1
ATOM 1683 O O . ALA B 1 31 ? -0.589 15.617 10.227 1 98.88 31 ALA B O 1
ATOM 1684 N N . VAL B 1 32 ? -0.854 14.234 11.992 1 98.69 32 VAL B N 1
ATOM 1685 C CA . VAL B 1 32 ? -2.311 14.328 11.961 1 98.69 32 VAL B CA 1
ATOM 1686 C C . VAL B 1 32 ? -2.74 15.781 12.141 1 98.69 32 VAL B C 1
ATOM 1688 O O . VAL B 1 32 ? -3.596 16.281 11.406 1 98.69 32 VAL B O 1
ATOM 1691 N N . GLN B 1 33 ? -2.184 16.438 13.062 1 98.44 33 GLN B N 1
ATOM 1692 C CA . GLN B 1 33 ? -2.529 17.828 13.336 1 98.44 33 GLN B CA 1
ATOM 1693 C C . GLN B 1 33 ? -2.203 18.719 12.141 1 98.44 33 GLN B C 1
ATOM 1695 O O . GLN B 1 33 ? -2.982 19.609 11.789 1 98.44 33 GLN B O 1
ATOM 1700 N N . ALA B 1 34 ? -1.05 18.469 11.531 1 98.69 34 ALA B N 1
ATOM 1701 C CA . ALA B 1 34 ? -0.642 19.266 10.367 1 98.69 34 ALA B CA 1
ATOM 1702 C C . ALA B 1 34 ? -1.611 19.078 9.211 1 98.69 34 ALA B C 1
ATOM 1704 O O . ALA B 1 34 ? -2.01 20.047 8.555 1 98.69 34 ALA B O 1
ATOM 1705 N N . ILE B 1 35 ? -1.979 17.859 8.938 1 98.69 35 ILE B N 1
ATOM 1706 C CA . ILE B 1 35 ? -2.898 17.547 7.844 1 98.69 35 ILE B CA 1
ATOM 1707 C C . ILE B 1 35 ? -4.277 18.125 8.156 1 98.69 35 ILE B C 1
ATOM 1709 O O . ILE B 1 35 ? -4.918 18.719 7.277 1 98.69 35 ILE B O 1
ATOM 1713 N N . TRP B 1 36 ? -4.711 17.938 9.398 1 97.81 36 TRP B N 1
ATOM 1714 C CA . TRP B 1 36 ? -5.996 18.484 9.836 1 97.81 36 TRP B CA 1
ATOM 1715 C C . TRP B 1 36 ? -6.059 19.984 9.609 1 97.81 36 TRP B C 1
ATOM 1717 O O . TRP B 1 36 ? -7.031 20.5 9.047 1 97.81 36 TRP B O 1
ATOM 1727 N N . ALA B 1 37 ? -5.047 20.719 10.039 1 98.12 37 ALA B N 1
ATOM 1728 C CA . ALA B 1 37 ? -4.988 22.172 9.867 1 98.12 37 ALA B CA 1
ATOM 1729 C C . ALA B 1 37 ? -5.004 22.547 8.391 1 98.12 37 ALA B C 1
ATOM 1731 O O . ALA B 1 37 ? -5.699 23.484 7.992 1 98.12 37 ALA B O 1
ATOM 1732 N N . CYS B 1 38 ? -4.297 21.828 7.574 1 98.19 38 CYS B N 1
ATOM 1733 C CA . CYS B 1 38 ? -4.211 22.062 6.141 1 98.19 38 CYS B CA 1
ATOM 1734 C C . CYS B 1 38 ? -5.586 21.984 5.488 1 98.19 38 CYS B C 1
ATOM 1736 O O . CYS B 1 38 ? -6.047 22.938 4.863 1 98.19 38 CYS B O 1
ATOM 1738 N N . VAL B 1 39 ? -6.266 20.875 5.73 1 96.44 39 VAL B N 1
ATOM 1739 C CA . VAL B 1 39 ? -7.492 20.609 4.988 1 96.44 39 VAL B CA 1
ATOM 1740 C C . VAL B 1 39 ? -8.641 21.438 5.551 1 96.44 39 VAL B C 1
ATOM 1742 O O . VAL B 1 39 ? -9.562 21.812 4.824 1 96.44 39 VAL B O 1
ATOM 1745 N N . THR B 1 40 ? -8.633 21.781 6.809 1 96.31 40 THR B N 1
ATOM 1746 C CA . THR B 1 40 ? -9.703 22.594 7.398 1 96.31 40 THR B CA 1
ATOM 1747 C C . THR B 1 40 ? -9.539 24.062 7.02 1 96.31 40 THR B C 1
ATOM 1749 O O . THR B 1 40 ? -10.484 24.844 7.145 1 96.31 40 THR B O 1
ATOM 1752 N N . ASN B 1 41 ? -8.391 24.484 6.617 1 96.94 41 ASN B N 1
ATOM 1753 C CA . ASN B 1 41 ? -8.141 25.844 6.152 1 96.94 41 ASN B CA 1
ATOM 1754 C C . ASN B 1 41 ? -8.367 25.984 4.648 1 96.94 41 ASN B C 1
ATOM 1756 O O . ASN B 1 41 ? -7.98 26.984 4.039 1 96.94 41 ASN B O 1
ATOM 1760 N N . GLY B 1 42 ? -8.875 24.984 4.012 1 95.81 42 GLY B N 1
ATOM 1761 C CA . GLY B 1 42 ? -9.227 25.016 2.6 1 95.81 42 GLY B CA 1
ATOM 1762 C C . GLY B 1 42 ? -8.055 24.703 1.688 1 95.81 42 GLY B C 1
ATOM 1763 O O . GLY B 1 42 ? -8.133 24.922 0.478 1 95.81 42 GLY B O 1
ATOM 1764 N N . ALA B 1 43 ? -6.93 24.266 2.273 1 98.06 43 ALA B N 1
ATOM 1765 C CA . ALA B 1 43 ? -5.746 23.891 1.509 1 98.06 43 ALA B CA 1
ATOM 1766 C C . ALA B 1 43 ? -5.801 22.422 1.095 1 98.06 43 ALA B C 1
ATOM 1768 O O . ALA B 1 43 ? -6.816 21.75 1.296 1 98.06 43 ALA B O 1
ATOM 1769 N N . LYS B 1 44 ? -4.789 21.953 0.406 1 98.44 44 LYS B N 1
ATOM 1770 C CA . LYS B 1 44 ? -4.789 20.594 -0.096 1 98.44 44 LYS B CA 1
ATOM 1771 C C . LYS B 1 44 ? -3.49 19.875 0.264 1 98.44 44 LYS B C 1
ATOM 1773 O O . LYS B 1 44 ? -2.465 20.516 0.504 1 98.44 44 LYS B O 1
ATOM 1778 N N . VAL B 1 45 ? -3.555 18.516 0.215 1 98.75 45 VAL B N 1
ATOM 1779 C CA . VAL B 1 45 ? -2.379 17.672 0.411 1 98.75 45 VAL B CA 1
ATOM 1780 C C . VAL B 1 45 ? -1.873 17.172 -0.939 1 98.75 45 VAL B C 1
ATOM 1782 O O . VAL B 1 45 ? -2.635 16.594 -1.718 1 98.75 45 VAL B O 1
ATOM 1785 N N . LEU B 1 46 ? -0.652 17.438 -1.257 1 98.62 46 LEU B N 1
ATOM 1786 C CA . LEU B 1 46 ? 0.048 16.781 -2.355 1 98.62 46 LEU B CA 1
ATOM 1787 C C . LEU B 1 46 ? 0.917 15.648 -1.843 1 98.62 46 LEU B C 1
ATOM 1789 O O . LEU B 1 46 ? 1.739 15.836 -0.944 1 98.62 46 LEU B O 1
ATOM 1793 N N . ALA B 1 47 ? 0.707 14.461 -2.379 1 98.62 47 ALA B N 1
ATOM 1794 C CA . ALA B 1 47 ? 1.453 13.297 -1.912 1 98.62 47 ALA B CA 1
ATOM 1795 C C . ALA B 1 47 ? 2.342 12.734 -3.02 1 98.62 47 ALA B C 1
ATOM 1797 O O . ALA B 1 47 ? 1.939 12.688 -4.184 1 98.62 47 ALA B O 1
ATOM 1798 N N . CYS B 1 48 ? 3.525 12.289 -2.66 1 97.06 48 CYS B N 1
ATOM 1799 C CA . CYS B 1 48 ? 4.402 11.656 -3.643 1 97.06 48 CYS B CA 1
ATOM 1800 C C . CYS B 1 48 ? 5.32 10.641 -2.98 1 97.06 48 CYS B C 1
ATOM 1802 O O . CYS B 1 48 ? 5.535 10.68 -1.769 1 97.06 48 CYS B O 1
ATOM 1804 N N . GLY B 1 49 ? 5.797 9.664 -3.705 1 95 49 GLY B N 1
ATOM 1805 C CA . GLY B 1 49 ? 6.734 8.648 -3.26 1 95 49 GLY B CA 1
ATOM 1806 C C . GLY B 1 49 ? 7.73 8.242 -4.328 1 95 49 GLY B C 1
ATOM 1807 O O . GLY B 1 49 ? 7.535 8.539 -5.512 1 95 49 GLY B O 1
ATOM 1808 N N . SER B 1 50 ? 8.742 7.617 -3.834 1 89.88 50 SER B N 1
ATOM 1809 C CA . SER B 1 50 ? 9.758 7.098 -4.75 1 89.88 50 SER B CA 1
ATOM 1810 C C . SER B 1 50 ? 9.516 5.629 -5.066 1 89.88 50 SER B C 1
ATOM 1812 O O . SER B 1 50 ? 9.305 4.816 -4.16 1 89.88 50 SER B O 1
ATOM 1814 N N . GLY B 1 51 ? 9.555 5.316 -6.43 1 89.5 51 GLY B N 1
ATOM 1815 C CA . GLY B 1 51 ? 9.383 3.926 -6.824 1 89.5 51 GLY B CA 1
ATOM 1816 C C . GLY B 1 51 ? 8.086 3.322 -6.32 1 89.5 51 GLY B C 1
ATOM 1817 O O . GLY B 1 51 ? 7.008 3.879 -6.547 1 89.5 51 GLY B O 1
ATOM 1818 N N . PRO B 1 52 ? 8.203 2.189 -5.605 1 91.44 52 PRO B N 1
ATOM 1819 C CA . PRO B 1 52 ? 7.004 1.496 -5.129 1 91.44 52 PRO B CA 1
ATOM 1820 C C . PRO B 1 52 ? 6.238 2.295 -4.074 1 91.44 52 PRO B C 1
ATOM 1822 O O . PRO B 1 52 ? 5.066 2.012 -3.809 1 91.44 52 PRO B O 1
ATOM 1825 N N . SER B 1 53 ? 6.875 3.197 -3.51 1 94.88 53 SER B N 1
ATOM 1826 C CA . SER B 1 53 ? 6.203 4.02 -2.506 1 94.88 53 SER B CA 1
ATOM 1827 C C . SER B 1 53 ? 5.195 4.965 -3.148 1 94.88 53 SER B C 1
ATOM 1829 O O . SER B 1 53 ? 4.352 5.543 -2.461 1 94.88 53 SER B O 1
ATOM 1831 N N . SER B 1 54 ? 5.301 5.188 -4.473 1 94.56 54 SER B N 1
ATOM 1832 C CA . SER B 1 54 ? 4.332 6.027 -5.164 1 94.56 54 SER B CA 1
ATOM 1833 C C . SER B 1 54 ? 2.926 5.453 -5.062 1 94.56 54 SER B C 1
ATOM 1835 O O . SER B 1 54 ? 1.946 6.203 -5.012 1 94.56 54 SER B O 1
ATOM 1837 N N . ALA B 1 55 ? 2.83 4.137 -5.023 1 94.56 55 ALA B N 1
ATOM 1838 C CA . ALA B 1 55 ? 1.532 3.484 -4.867 1 94.56 55 ALA B CA 1
ATOM 1839 C C . ALA B 1 55 ? 0.887 3.861 -3.537 1 94.56 55 ALA B C 1
ATOM 1841 O O . ALA B 1 55 ? -0.334 4.012 -3.453 1 94.56 55 ALA B O 1
ATOM 1842 N N . GLN B 1 56 ? 1.664 4.012 -2.5 1 96.69 56 GLN B N 1
ATOM 1843 C CA . GLN B 1 56 ? 1.146 4.391 -1.19 1 96.69 56 GLN B CA 1
ATOM 1844 C C . GLN B 1 56 ? 0.656 5.836 -1.189 1 96.69 56 GLN B C 1
ATOM 1846 O O . GLN B 1 56 ? -0.329 6.16 -0.524 1 96.69 56 GLN B O 1
ATOM 1851 N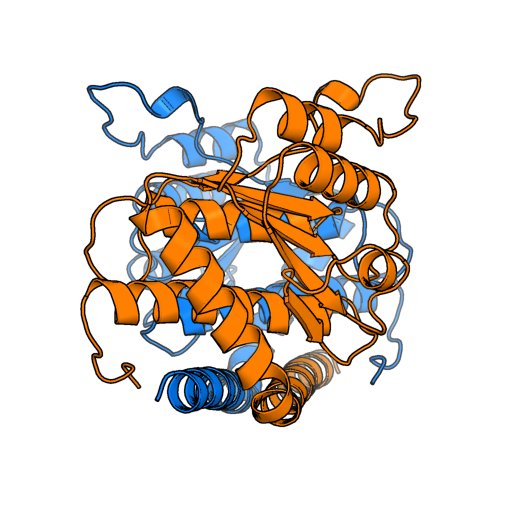 N . ALA B 1 57 ? 1.359 6.699 -1.96 1 97.31 57 ALA B N 1
ATOM 1852 C CA . ALA B 1 57 ? 0.894 8.07 -2.121 1 97.31 57 ALA B CA 1
ATOM 1853 C C . ALA B 1 57 ? -0.466 8.117 -2.811 1 97.31 57 ALA B C 1
ATOM 1855 O O . ALA B 1 57 ? -1.352 8.875 -2.406 1 97.31 57 ALA B O 1
ATOM 1856 N N . LEU B 1 58 ? -0.598 7.281 -3.842 1 94.25 58 LEU B N 1
ATOM 1857 C CA . LEU B 1 58 ? -1.863 7.172 -4.559 1 94.25 58 LEU B CA 1
ATOM 1858 C C . LEU B 1 58 ? -2.977 6.699 -3.631 1 94.25 58 LEU B C 1
ATOM 1860 O O . LEU B 1 58 ? -4.074 7.254 -3.637 1 94.25 58 LEU B O 1
ATOM 1864 N N . GLN B 1 59 ? -2.68 5.758 -2.863 1 95.38 59 GLN B N 1
ATOM 1865 C CA . GLN B 1 59 ? -3.676 5.199 -1.956 1 95.38 59 GLN B CA 1
ATOM 1866 C C . GLN B 1 59 ? -4.102 6.219 -0.906 1 95.38 59 GLN B C 1
ATOM 1868 O O . GLN B 1 59 ? -5.289 6.344 -0.601 1 95.38 59 GLN B O 1
ATOM 1873 N N . PHE B 1 60 ? -3.174 6.953 -0.362 1 97.88 60 PHE B N 1
ATOM 1874 C CA . PHE B 1 60 ? -3.488 7.973 0.634 1 97.88 60 PHE B CA 1
ATOM 1875 C C . PHE B 1 60 ? -4.402 9.039 0.047 1 97.88 60 PHE B C 1
ATOM 1877 O O . PHE B 1 60 ? -5.398 9.422 0.668 1 97.88 60 PHE B O 1
ATOM 1884 N N . ALA B 1 61 ? -4.008 9.523 -1.132 1 96.31 61 ALA B N 1
ATOM 1885 C CA . ALA B 1 61 ? -4.844 10.523 -1.795 1 96.31 61 ALA B CA 1
ATOM 1886 C C . ALA B 1 61 ? -6.262 10 -2.012 1 96.31 61 ALA B C 1
ATOM 1888 O O . ALA B 1 61 ? -7.234 10.742 -1.83 1 96.31 61 ALA B O 1
ATOM 1889 N N . ALA B 1 62 ? -6.398 8.742 -2.346 1 94 62 ALA B N 1
ATOM 1890 C CA . ALA B 1 62 ? -7.715 8.133 -2.547 1 94 62 ALA B CA 1
ATOM 1891 C C . ALA B 1 62 ? -8.516 8.109 -1.248 1 94 62 ALA B C 1
ATOM 1893 O O . ALA B 1 62 ? -9.711 8.391 -1.247 1 94 62 ALA B O 1
ATOM 1894 N N . PHE B 1 63 ? -7.832 7.785 -0.109 1 96 63 PHE B N 1
ATOM 1895 C CA . PHE B 1 63 ? -8.5 7.773 1.188 1 96 63 PHE B CA 1
ATOM 1896 C C . PHE B 1 63 ? -9.016 9.164 1.544 1 96 63 PHE B C 1
ATOM 1898 O O . PHE B 1 63 ? -10.055 9.297 2.184 1 96 63 PHE B O 1
ATOM 1905 N N . CYS B 1 64 ? -8.297 10.188 1.137 1 95.88 64 CYS B N 1
ATOM 1906 C CA . CYS B 1 64 ? -8.703 11.562 1.414 1 95.88 64 CYS B CA 1
ATOM 1907 C C . CYS B 1 64 ? -9.938 11.938 0.596 1 95.88 64 CYS B C 1
ATOM 1909 O O . CYS B 1 64 ? -10.906 12.477 1.136 1 95.88 64 CYS B O 1
ATOM 1911 N N . VAL B 1 65 ? -9.914 11.602 -0.678 1 93.56 65 VAL B N 1
ATOM 1912 C CA . VAL B 1 65 ? -10.922 12.094 -1.611 1 93.56 65 VAL B CA 1
ATOM 1913 C C . VAL B 1 65 ? -12.156 11.203 -1.56 1 93.56 65 VAL B C 1
ATOM 1915 O O . VAL B 1 65 ? -13.281 11.703 -1.43 1 93.56 65 VAL B O 1
ATOM 1918 N N . ALA B 1 66 ? -11.953 9.891 -1.542 1 91.19 66 ALA B N 1
ATOM 1919 C CA . ALA B 1 66 ? -13.07 8.953 -1.656 1 91.19 66 ALA B CA 1
ATOM 1920 C C . ALA B 1 66 ? -13.555 8.508 -0.28 1 91.19 66 ALA B C 1
ATOM 1922 O O . ALA B 1 66 ? -14.633 7.93 -0.153 1 91.19 66 ALA B O 1
ATOM 1923 N N . GLY B 1 67 ? -12.742 8.734 0.691 1 91.94 67 GLY B N 1
ATOM 1924 C CA . GLY B 1 67 ? -13.117 8.344 2.041 1 91.94 67 GLY B CA 1
ATOM 1925 C C . GLY B 1 67 ? -12.266 7.211 2.596 1 91.94 67 GLY B C 1
ATOM 1926 O O . GLY B 1 67 ? -11.664 6.453 1.835 1 91.94 67 GLY B O 1
ATOM 1927 N N . PHE B 1 68 ? -12.297 7.129 3.953 1 94.12 68 PHE B N 1
ATOM 1928 C CA . PHE B 1 68 ? -11.555 6.082 4.648 1 94.12 68 PHE B CA 1
ATOM 1929 C C . PHE B 1 68 ? -12.508 5.133 5.371 1 94.12 68 PHE B C 1
ATOM 1931 O O . PHE B 1 68 ? -13.102 4.254 4.746 1 94.12 68 PHE B O 1
ATOM 1938 N N . GLU B 1 69 ? -12.906 5.363 6.656 1 92.12 69 GLU B N 1
ATOM 1939 C CA . GLU B 1 69 ? -13.781 4.438 7.359 1 92.12 69 GLU B CA 1
ATOM 1940 C C . GLU B 1 69 ? -15.086 5.117 7.77 1 92.12 69 GLU B C 1
ATOM 1942 O O . GLU B 1 69 ? -16.094 4.445 8.016 1 92.12 69 GLU B O 1
ATOM 1947 N N . ARG B 1 70 ? -15.047 6.402 7.789 1 91.88 70 ARG B N 1
ATOM 1948 C CA . ARG B 1 70 ? -16.219 7.168 8.203 1 91.88 70 ARG B CA 1
ATOM 1949 C C . ARG B 1 70 ? -16.703 8.07 7.074 1 91.88 70 ARG B C 1
ATOM 1951 O O . ARG B 1 70 ? -15.906 8.578 6.289 1 91.88 70 ARG B O 1
ATOM 1958 N N . ASP B 1 71 ? -18.031 8.211 7.07 1 91.06 71 ASP B N 1
ATOM 1959 C CA . ASP B 1 71 ? -18.594 9.117 6.086 1 91.06 71 ASP B CA 1
ATOM 1960 C C . ASP B 1 71 ? -18.297 10.578 6.438 1 91.06 71 ASP B C 1
ATOM 1962 O O . ASP B 1 71 ? -18.578 11.016 7.555 1 91.06 71 ASP B O 1
ATOM 1966 N N . ARG B 1 72 ? -17.688 11.258 5.492 1 92.06 72 ARG B N 1
ATOM 1967 C CA . ARG B 1 72 ? -17.344 12.672 5.629 1 92.06 72 ARG B CA 1
ATOM 1968 C C . ARG B 1 72 ? -17.188 13.328 4.266 1 92.06 72 ARG B C 1
ATOM 1970 O O . ARG B 1 72 ? -17.078 12.641 3.246 1 92.06 72 ARG B O 1
ATOM 1977 N N . PRO B 1 73 ? -17.203 14.695 4.215 1 90.56 73 PRO B N 1
ATOM 1978 C CA . PRO B 1 73 ? -16.891 15.359 2.951 1 90.56 73 PRO B CA 1
ATOM 1979 C C . PRO B 1 73 ? -15.484 15.039 2.451 1 90.56 73 PRO B C 1
ATOM 1981 O O . PRO B 1 73 ? -14.609 14.672 3.244 1 90.56 73 PRO B O 1
ATOM 1984 N N . GLU B 1 74 ? -15.32 15.203 1.167 1 93.56 74 GLU B N 1
ATOM 1985 C CA . GLU B 1 74 ? -14.031 14.93 0.539 1 93.56 74 GLU B CA 1
ATOM 1986 C C . GLU B 1 74 ? -12.945 15.867 1.063 1 93.56 74 GLU B C 1
ATOM 1988 O O . GLU B 1 74 ? -13.203 17.047 1.315 1 93.56 74 GLU B O 1
ATOM 1993 N N . LEU B 1 75 ? -11.859 15.352 1.251 1 95.62 75 LEU B N 1
ATOM 1994 C CA . LEU B 1 75 ? -10.68 16.156 1.57 1 95.62 75 LEU B CA 1
ATOM 1995 C C . LEU B 1 75 ? -9.805 16.344 0.337 1 95.62 75 LEU B C 1
ATOM 1997 O O . LEU B 1 75 ? -9.555 15.398 -0.407 1 95.62 75 LEU B O 1
ATOM 2001 N N . ALA B 1 76 ? -9.367 17.547 0.093 1 96.25 76 ALA B N 1
ATOM 2002 C CA . ALA B 1 76 ? -8.57 17.859 -1.088 1 96.25 76 ALA B CA 1
ATOM 2003 C C . ALA B 1 76 ? -7.191 17.219 -1.006 1 96.25 76 ALA B C 1
ATOM 2005 O O . ALA B 1 76 ? -6.387 17.578 -0.14 1 96.25 76 ALA B O 1
ATOM 2006 N N . ALA B 1 77 ? -6.895 16.328 -1.916 1 97.62 77 ALA B N 1
ATOM 2007 C CA . ALA B 1 77 ? -5.598 15.656 -1.975 1 97.62 77 ALA B CA 1
ATOM 2008 C C . ALA B 1 77 ? -5.309 15.141 -3.381 1 97.62 77 ALA B C 1
ATOM 2010 O O . ALA B 1 77 ? -6.227 14.773 -4.117 1 97.62 77 ALA B O 1
ATOM 2011 N N . LEU B 1 78 ? -4.059 15.125 -3.732 1 96.06 78 LEU B N 1
ATOM 2012 C CA . LEU B 1 78 ? -3.619 14.672 -5.047 1 96.06 78 LEU B CA 1
ATOM 2013 C C . LEU B 1 78 ? -2.268 13.969 -4.953 1 96.06 78 LEU B C 1
ATOM 2015 O O . LEU B 1 78 ? -1.361 14.453 -4.27 1 96.06 78 LEU B O 1
ATOM 2019 N N . ALA B 1 79 ? -2.174 12.812 -5.637 1 96.31 79 ALA B N 1
ATOM 2020 C CA . ALA B 1 79 ? -0.873 12.156 -5.754 1 96.31 79 ALA B CA 1
ATOM 2021 C C . ALA B 1 79 ? -0.111 12.672 -6.973 1 96.31 79 ALA B C 1
ATOM 2023 O O . ALA B 1 79 ? -0.672 12.773 -8.062 1 96.31 79 ALA B O 1
ATOM 2024 N N . LEU B 1 80 ? 1.146 12.992 -6.723 1 94.31 80 LEU B N 1
ATOM 2025 C CA . LEU B 1 80 ? 2.045 13.383 -7.801 1 94.31 80 LEU B CA 1
ATOM 2026 C C . LEU B 1 80 ? 2.779 12.172 -8.367 1 94.31 80 LEU B C 1
ATOM 2028 O O . LEU B 1 80 ? 3.373 11.398 -7.609 1 94.31 80 LEU B O 1
ATOM 2032 N N . LEU B 1 81 ? 2.652 11.891 -9.641 1 87.31 81 LEU B N 1
ATOM 2033 C CA . LEU B 1 81 ? 3.277 10.727 -10.258 1 87.31 81 LEU B CA 1
ATOM 2034 C C . LEU B 1 81 ? 4.324 11.148 -11.281 1 87.31 81 LEU B C 1
ATOM 2036 O O . LEU B 1 81 ? 4.152 12.148 -11.984 1 87.31 81 LEU B O 1
ATOM 2040 N N . PRO B 1 82 ? 5.422 10.32 -11.18 1 73.69 82 PRO B N 1
ATOM 2041 C CA . PRO B 1 82 ? 6.371 10.633 -12.25 1 73.69 82 PRO B CA 1
ATOM 2042 C C . PRO B 1 82 ? 5.812 10.336 -13.641 1 73.69 82 PRO B C 1
ATOM 2044 O O . PRO B 1 82 ? 4.945 9.477 -13.789 1 73.69 82 PRO B O 1
ATOM 2047 N N . ASP B 1 83 ? 5.621 11.234 -14.555 1 55 83 ASP B N 1
ATOM 2048 C CA . ASP B 1 83 ? 5.066 11.109 -15.906 1 55 83 ASP B CA 1
ATOM 2049 C C . ASP B 1 83 ? 5.516 9.805 -16.562 1 55 83 ASP B C 1
ATOM 2051 O O . ASP B 1 83 ? 6.68 9.422 -16.453 1 55 83 ASP B O 1
ATOM 2055 N N . ALA B 1 84 ? 4.551 8.852 -16.734 1 44 84 ALA B N 1
ATOM 2056 C CA . ALA B 1 84 ? 4.777 7.676 -17.578 1 44 84 ALA B CA 1
ATOM 2057 C C . ALA B 1 84 ? 5.664 8.008 -18.766 1 44 84 ALA B C 1
ATOM 2059 O O . ALA B 1 84 ? 6.402 7.152 -19.266 1 44 84 ALA B O 1
ATOM 2060 N N . LEU B 1 85 ? 5.293 9.141 -19.359 1 39.06 85 LEU B N 1
ATOM 2061 C CA . LEU B 1 85 ? 5.926 9.516 -20.609 1 39.06 85 LEU B CA 1
ATOM 2062 C C . LEU B 1 85 ? 7.43 9.688 -20.438 1 39.06 85 LEU B C 1
ATOM 2064 O O . LEU B 1 85 ? 8.156 9.891 -21.422 1 39.06 85 LEU B O 1
ATOM 2068 N N . ALA B 1 86 ? 7.824 9.859 -19.266 1 39.72 86 ALA B N 1
ATOM 2069 C CA . ALA B 1 86 ? 9.273 10.031 -19.219 1 39.72 86 ALA B CA 1
ATOM 2070 C C . ALA B 1 86 ? 9.992 8.75 -19.641 1 39.72 86 ALA B C 1
ATOM 2072 O O . ALA B 1 86 ? 11.133 8.516 -19.234 1 39.72 86 ALA B O 1
ATOM 2073 N N . THR B 1 87 ? 9.32 7.82 -19.922 1 34.97 87 THR B N 1
ATOM 2074 C CA . THR B 1 87 ? 10 6.641 -20.438 1 34.97 87 THR B CA 1
ATOM 2075 C C . THR B 1 87 ? 10.82 6.996 -21.672 1 34.97 87 THR B C 1
ATOM 2077 O O . THR B 1 87 ? 11.336 6.109 -22.359 1 34.97 87 THR B O 1
ATOM 2080 N N . GLY B 1 88 ? 10.625 8.148 -22.5 1 35 88 GLY B N 1
ATOM 2081 C CA . GLY B 1 88 ? 11.523 8.211 -23.641 1 35 88 GLY B CA 1
ATOM 2082 C C . GLY B 1 88 ? 12.969 7.91 -23.281 1 35 88 GLY B C 1
ATOM 2083 O O . GLY B 1 88 ? 13.297 7.758 -22.094 1 35 88 GLY B O 1
ATOM 2084 N N . THR B 1 89 ? 13.961 7.766 -24.5 1 34.22 89 THR B N 1
ATOM 2085 C CA . THR B 1 89 ? 15.375 7.438 -24.656 1 34.22 89 THR B CA 1
ATOM 2086 C C . THR B 1 89 ? 16.188 8.039 -23.516 1 34.22 89 THR B C 1
ATOM 2088 O O . THR B 1 89 ? 17.109 7.398 -22.984 1 34.22 89 THR B O 1
ATOM 2091 N N . SER B 1 90 ? 16.516 9.453 -23.656 1 36.62 90 SER B N 1
ATOM 2092 C CA . SER B 1 90 ? 17.547 9.969 -22.766 1 36.62 90 SER B CA 1
ATOM 2093 C C . SER B 1 90 ? 17.156 9.82 -21.297 1 36.62 90 SER B C 1
ATOM 2095 O O . SER B 1 90 ? 16.266 10.531 -20.812 1 36.62 90 SER B O 1
ATOM 2097 N N . ALA B 1 91 ? 16.875 8.578 -20.781 1 41.47 91 ALA B N 1
ATOM 2098 C CA . ALA B 1 91 ? 16.422 7.891 -19.578 1 41.47 91 ALA B CA 1
ATOM 2099 C C . ALA B 1 91 ? 16.766 8.695 -18.328 1 41.47 91 ALA B C 1
ATOM 2101 O O . ALA B 1 91 ? 16.906 8.133 -17.234 1 41.47 91 ALA B O 1
ATOM 2102 N N . VAL B 1 92 ? 17.484 9.703 -18.406 1 41 92 VAL B N 1
ATOM 2103 C CA . VAL B 1 92 ? 17.859 10.359 -17.156 1 41 92 VAL B CA 1
ATOM 2104 C C . VAL B 1 92 ? 16.609 10.703 -16.359 1 41 92 VAL B C 1
ATOM 2106 O O . VAL B 1 92 ? 15.789 11.508 -16.797 1 41 92 VAL B O 1
ATOM 2109 N N . ALA B 1 93 ? 16.016 9.633 -15.688 1 54.91 93 ALA B N 1
ATOM 2110 C CA . ALA B 1 93 ? 14.906 9.852 -14.758 1 54.91 93 ALA B CA 1
ATOM 2111 C C . ALA B 1 93 ? 14.844 11.305 -14.305 1 54.91 93 ALA B C 1
ATOM 2113 O O . ALA B 1 93 ? 15.82 11.844 -13.773 1 54.91 93 ALA B O 1
ATOM 2114 N N . ASP B 1 94 ? 14.055 12.211 -15.062 1 67.5 94 ASP B N 1
ATOM 2115 C CA . ASP B 1 94 ? 13.898 13.625 -14.75 1 67.5 94 ASP B CA 1
ATOM 2116 C C . ASP B 1 94 ? 13.586 13.836 -13.266 1 67.5 94 ASP B C 1
ATOM 2118 O O . ASP B 1 94 ? 12.445 13.672 -12.836 1 67.5 94 ASP B O 1
ATOM 2122 N N . SER B 1 95 ? 14.633 14.055 -12.547 1 83.25 95 SER B N 1
ATOM 2123 C CA . SER B 1 95 ? 14.539 14.25 -11.102 1 83.25 95 SER B CA 1
ATOM 2124 C C . SER B 1 95 ? 13.758 15.516 -10.766 1 83.25 95 SER B C 1
ATOM 2126 O O . SER B 1 95 ? 13.375 15.727 -9.617 1 83.25 95 SER B O 1
ATOM 2128 N N . ALA B 1 96 ? 13.422 16.156 -11.797 1 90.06 96 ALA B N 1
ATOM 2129 C CA . ALA B 1 96 ? 12.781 17.438 -11.492 1 90.06 96 ALA B CA 1
ATOM 2130 C C . ALA B 1 96 ? 11.266 17.344 -11.664 1 90.06 96 ALA B C 1
ATOM 2132 O O . ALA B 1 96 ? 10.539 18.297 -11.359 1 90.06 96 ALA B O 1
ATOM 2133 N N . VAL B 1 97 ? 10.781 16.266 -12.047 1 90.69 97 VAL B N 1
ATOM 2134 C CA . VAL B 1 97 ? 9.383 16.156 -12.43 1 90.69 97 VAL B CA 1
ATOM 2135 C C . VAL B 1 97 ? 8.492 16.438 -11.219 1 90.69 97 VAL B C 1
ATOM 2137 O O . VAL B 1 97 ? 7.527 17.188 -11.312 1 90.69 97 VAL B O 1
ATOM 2140 N N . LEU B 1 98 ? 8.82 15.906 -10.109 1 95.19 98 LEU B N 1
ATOM 2141 C CA . LEU B 1 98 ? 8 16.109 -8.914 1 95.19 98 LEU B CA 1
ATOM 2142 C C . LEU B 1 98 ? 8.086 17.562 -8.445 1 95.19 98 LEU B C 1
ATOM 2144 O O . LEU B 1 98 ? 7.07 18.156 -8.07 1 95.19 98 LEU B O 1
ATOM 2148 N N . ALA B 1 99 ? 9.219 18.109 -8.484 1 96.25 99 ALA B N 1
ATOM 2149 C CA . ALA B 1 99 ? 9.398 19.5 -8.086 1 96.25 99 ALA B CA 1
ATOM 2150 C C . ALA B 1 99 ? 8.586 20.438 -8.977 1 96.25 99 ALA B C 1
ATOM 2152 O O . ALA B 1 99 ? 7.965 21.375 -8.484 1 96.25 99 ALA B O 1
ATOM 2153 N N . ARG B 1 100 ? 8.617 20.188 -10.25 1 93.75 100 ARG B N 1
ATOM 2154 C CA . ARG B 1 100 ? 7.836 20.984 -11.18 1 93.75 100 ARG B CA 1
ATOM 2155 C C . ARG B 1 100 ? 6.348 20.906 -10.859 1 93.75 100 ARG B C 1
ATOM 2157 O O . ARG B 1 100 ? 5.645 21.922 -10.898 1 93.75 100 ARG B O 1
ATOM 2164 N N . GLN B 1 101 ? 5.879 19.734 -10.523 1 93.62 101 GLN B N 1
ATOM 2165 C CA . GLN B 1 101 ? 4.469 19.562 -10.172 1 93.62 101 GLN B CA 1
ATOM 2166 C C . GLN B 1 101 ? 4.129 20.297 -8.875 1 93.62 101 GLN B C 1
ATOM 2168 O O . GLN B 1 101 ? 3.066 20.922 -8.766 1 93.62 101 GLN B O 1
ATOM 2173 N N . VAL B 1 102 ? 5.031 20.297 -7.906 1 97.12 102 VAL B N 1
ATOM 2174 C CA . VAL B 1 102 ? 4.82 21 -6.652 1 97.12 102 VAL B CA 1
ATOM 2175 C C . VAL B 1 102 ? 4.746 22.5 -6.914 1 97.12 102 VAL B C 1
ATOM 2177 O O . VAL B 1 102 ? 3.867 23.188 -6.387 1 97.12 102 VAL B O 1
ATOM 2180 N N . ARG B 1 103 ? 5.641 23.031 -7.773 1 96.06 103 ARG B N 1
ATOM 2181 C CA . ARG B 1 103 ? 5.652 24.453 -8.078 1 96.06 103 ARG B CA 1
ATOM 2182 C C . ARG B 1 103 ? 4.383 24.875 -8.805 1 96.06 103 ARG B C 1
ATOM 2184 O O . ARG B 1 103 ? 3.844 25.953 -8.562 1 96.06 103 ARG B O 1
ATOM 2191 N N . ALA B 1 104 ? 3.924 24.016 -9.648 1 94.19 104 ALA B N 1
ATOM 2192 C CA . ALA B 1 104 ? 2.754 24.328 -10.469 1 94.19 104 ALA B CA 1
ATOM 2193 C C . ALA B 1 104 ? 1.475 24.281 -9.641 1 94.19 104 ALA B C 1
ATOM 2195 O O . ALA B 1 104 ? 0.565 25.078 -9.836 1 94.19 104 ALA B O 1
ATOM 2196 N N . LEU B 1 105 ? 1.419 23.375 -8.672 1 95.44 105 LEU B N 1
ATOM 2197 C CA . LEU B 1 105 ? 0.146 23.078 -8.023 1 95.44 105 LEU B CA 1
ATOM 2198 C C . LEU B 1 105 ? 0.128 23.609 -6.59 1 95.44 105 LEU B C 1
ATOM 2200 O O . LEU B 1 105 ? -0.94 23.875 -6.035 1 95.44 105 LEU B O 1
ATOM 2204 N N . GLY B 1 106 ? 1.312 23.656 -5.93 1 97.44 106 GLY B N 1
ATOM 2205 C CA . GLY B 1 106 ? 1.41 23.984 -4.516 1 97.44 106 GLY B CA 1
ATOM 2206 C C . GLY B 1 106 ? 1.191 25.453 -4.223 1 97.44 106 GLY B C 1
ATOM 2207 O O . GLY B 1 106 ? 1.619 26.312 -4.992 1 97.44 106 GLY B O 1
ATOM 2208 N N . GLN B 1 107 ? 0.531 25.719 -3.137 1 96.94 107 GLN B N 1
ATOM 2209 C CA . GLN B 1 107 ? 0.304 27.062 -2.611 1 96.94 107 GLN B CA 1
ATOM 2210 C C . GLN B 1 107 ? 0.634 27.125 -1.124 1 96.94 107 GLN B C 1
ATOM 2212 O O . GLN B 1 107 ? 0.718 26.094 -0.451 1 96.94 107 GLN B O 1
ATOM 2217 N N . ALA B 1 108 ? 0.755 28.359 -0.704 1 98.25 108 ALA B N 1
ATOM 2218 C CA . ALA B 1 108 ? 0.993 28.547 0.724 1 98.25 108 ALA B CA 1
ATOM 2219 C C . ALA B 1 108 ? -0.118 27.922 1.557 1 98.25 108 ALA B C 1
ATOM 2221 O O . ALA B 1 108 ? -1.303 28.109 1.266 1 98.25 108 ALA B O 1
ATOM 2222 N N . GLY B 1 109 ? 0.288 27.125 2.545 1 98.06 109 GLY B N 1
ATOM 2223 C CA . GLY B 1 109 ? -0.687 26.469 3.4 1 98.06 109 GLY B CA 1
ATOM 2224 C C . GLY B 1 109 ? -0.949 25.016 3.008 1 98.06 109 GLY B C 1
ATOM 2225 O O . GLY B 1 109 ? -1.479 24.25 3.803 1 98.06 109 GLY B O 1
ATOM 2226 N N . ASP B 1 110 ? -0.614 24.641 1.728 1 98.69 110 ASP B N 1
ATOM 2227 C CA . ASP B 1 110 ? -0.705 23.25 1.313 1 98.69 110 ASP B CA 1
ATOM 2228 C C . ASP B 1 110 ? 0.324 22.391 2.047 1 98.69 110 ASP B C 1
ATOM 2230 O O . ASP B 1 110 ? 1.215 22.922 2.719 1 98.69 110 ASP B O 1
ATOM 2234 N N . LEU B 1 111 ? 0.185 21.141 2.01 1 98.81 111 LEU B N 1
ATOM 2235 C CA . LEU B 1 111 ? 1.074 20.188 2.668 1 98.81 111 LEU B CA 1
ATOM 2236 C C . LEU B 1 111 ? 1.62 19.172 1.67 1 98.81 111 LEU B C 1
ATOM 2238 O O . LEU B 1 111 ? 0.879 18.672 0.823 1 98.81 111 LEU B O 1
ATOM 2242 N N . LEU B 1 112 ? 2.871 18.922 1.669 1 98.88 112 LEU B N 1
ATOM 2243 C CA . LEU B 1 112 ? 3.486 17.859 0.888 1 98.88 112 LEU B CA 1
ATOM 2244 C C . LEU B 1 112 ? 3.754 16.641 1.756 1 98.88 112 LEU B C 1
ATOM 2246 O O . LEU B 1 112 ? 4.445 16.734 2.773 1 98.88 112 LEU B O 1
ATOM 2250 N N . LEU B 1 113 ? 3.168 15.539 1.402 1 98.88 113 LEU B N 1
ATOM 2251 C CA . LEU B 1 113 ? 3.479 14.242 2.004 1 98.88 113 LEU B CA 1
ATOM 2252 C C . LEU B 1 113 ? 4.457 13.461 1.135 1 98.88 113 LEU B C 1
ATOM 2254 O O . LEU B 1 113 ? 4.137 13.109 -0.003 1 98.88 113 LEU B O 1
ATOM 2258 N N . VAL B 1 114 ? 5.625 13.227 1.637 1 98.5 114 VAL B N 1
ATOM 2259 C CA . VAL B 1 114 ? 6.648 12.5 0.893 1 98.5 114 VAL B CA 1
ATOM 2260 C C . VAL B 1 114 ? 6.875 11.133 1.524 1 98.5 114 VAL B C 1
ATOM 2262 O O . VAL B 1 114 ? 7.043 11.016 2.74 1 98.5 114 VAL B O 1
ATOM 2265 N N . ILE B 1 115 ? 6.914 10.062 0.7 1 98 115 ILE B N 1
ATOM 2266 C CA . ILE B 1 115 ? 7.094 8.688 1.164 1 98 115 ILE B CA 1
ATOM 2267 C C . ILE B 1 115 ? 8.32 8.07 0.495 1 98 115 ILE B C 1
ATOM 2269 O O . ILE B 1 115 ? 8.398 8.008 -0.734 1 98 115 ILE B O 1
ATOM 2273 N N . THR B 1 116 ? 9.242 7.656 1.312 1 97.31 116 THR B N 1
ATOM 2274 C CA . THR B 1 116 ? 10.508 7.109 0.826 1 97.31 116 THR B CA 1
ATOM 2275 C C . THR B 1 116 ? 11.055 6.074 1.802 1 97.31 116 THR B C 1
ATOM 2277 O O . THR B 1 116 ? 10.672 6.055 2.975 1 97.31 116 THR B O 1
ATOM 2280 N N . ILE B 1 117 ? 11.867 5.172 1.311 1 96.38 117 ILE B N 1
ATOM 2281 C CA . ILE B 1 117 ? 12.508 4.199 2.191 1 96.38 117 ILE B CA 1
ATOM 2282 C C . ILE B 1 117 ? 13.812 4.777 2.736 1 96.38 117 ILE B C 1
ATOM 2284 O O . ILE B 1 117 ? 14.008 4.84 3.951 1 96.38 117 ILE B O 1
ATOM 2288 N N . GLY B 1 118 ? 14.68 5.297 1.868 1 94.44 118 GLY B N 1
ATOM 2289 C CA . GLY B 1 118 ? 16.016 5.695 2.266 1 94.44 118 GLY B CA 1
ATOM 2290 C C . GLY B 1 118 ? 16.172 7.195 2.455 1 94.44 118 GLY B C 1
ATOM 2291 O O . GLY B 1 118 ? 17.094 7.656 3.119 1 94.44 118 GLY B O 1
ATOM 2292 N N . GLY B 1 119 ? 15.375 8.039 1.753 1 95.94 119 GLY B N 1
ATOM 2293 C CA . GLY B 1 119 ? 15.359 9.484 1.936 1 95.94 119 GLY B CA 1
ATOM 2294 C C . GLY B 1 119 ? 16.438 10.195 1.144 1 95.94 119 GLY B C 1
ATOM 2295 O O . GLY B 1 119 ? 16.812 11.328 1.469 1 95.94 119 GLY B O 1
ATOM 2296 N N . ASN B 1 120 ? 16.953 9.523 0.109 1 96.25 120 ASN B N 1
ATOM 2297 C CA . ASN B 1 120 ? 18.078 10.109 -0.61 1 96.25 120 ASN B CA 1
ATOM 2298 C C . ASN B 1 120 ? 17.719 10.383 -2.07 1 96.25 120 ASN B C 1
ATOM 2300 O O . ASN B 1 120 ? 18.562 10.867 -2.834 1 96.25 120 ASN B O 1
ATOM 2304 N N . GLU B 1 121 ? 16.547 10.102 -2.533 1 95 121 GLU B N 1
ATOM 2305 C CA . GLU B 1 121 ? 16.172 10.227 -3.938 1 95 121 GLU B CA 1
ATOM 2306 C C . GLU B 1 121 ? 16.156 11.695 -4.371 1 95 121 GLU B C 1
ATOM 2308 O O . GLU B 1 121 ? 15.398 12.5 -3.818 1 95 121 GLU B O 1
ATOM 2313 N N . PRO B 1 122 ? 16.844 12.039 -5.371 1 95.44 122 PRO B N 1
ATOM 2314 C CA . PRO B 1 122 ? 16.922 13.438 -5.801 1 95.44 122 PRO B CA 1
ATOM 2315 C C . PRO B 1 122 ? 15.562 14.031 -6.141 1 95.44 122 PRO B C 1
ATOM 2317 O O . PRO B 1 122 ? 15.289 15.195 -5.828 1 95.44 122 PRO B O 1
ATOM 2320 N N . ALA B 1 123 ? 14.711 13.211 -6.766 1 94.5 123 ALA B N 1
ATOM 2321 C CA . ALA B 1 123 ? 13.398 13.711 -7.16 1 94.5 123 ALA B CA 1
ATOM 2322 C C . ALA B 1 123 ? 12.594 14.156 -5.945 1 94.5 123 ALA B C 1
ATOM 2324 O O . ALA B 1 123 ? 11.906 15.18 -5.984 1 94.5 123 ALA B O 1
ATOM 2325 N N . LEU B 1 124 ? 12.734 13.453 -4.895 1 96.38 124 LEU B N 1
ATOM 2326 C CA . LEU B 1 124 ? 11.984 13.781 -3.686 1 96.38 124 LEU B CA 1
ATOM 2327 C C . LEU B 1 124 ? 12.617 14.953 -2.951 1 96.38 124 LEU B C 1
ATOM 2329 O O . LEU B 1 124 ? 11.906 15.812 -2.412 1 96.38 124 LEU B O 1
ATOM 2333 N N . LEU B 1 125 ? 13.922 14.969 -2.936 1 97.94 125 LEU B N 1
ATOM 2334 C CA . LEU B 1 125 ? 14.617 16.094 -2.299 1 97.94 125 LEU B CA 1
ATOM 2335 C C . LEU B 1 125 ? 14.273 17.406 -2.988 1 97.94 125 LEU B C 1
ATOM 2337 O O . LEU B 1 125 ? 14 18.406 -2.324 1 97.94 125 LEU B O 1
ATOM 2341 N N . GLN B 1 126 ? 14.219 17.344 -4.262 1 97.44 126 GLN B N 1
ATOM 2342 C CA . GLN B 1 126 ? 13.867 18.531 -5.02 1 97.44 126 GLN B CA 1
ATOM 2343 C C . GLN B 1 126 ? 12.414 18.922 -4.801 1 97.44 126 GLN B C 1
ATOM 2345 O O . GLN B 1 126 ? 12.078 20.109 -4.766 1 97.44 126 GLN B O 1
ATOM 2350 N N . ALA B 1 127 ? 11.555 17.953 -4.668 1 97.75 127 ALA B N 1
ATOM 2351 C CA . ALA B 1 127 ? 10.148 18.234 -4.383 1 97.75 127 ALA B CA 1
ATOM 2352 C C . ALA B 1 127 ? 9.992 18.922 -3.033 1 97.75 127 ALA B C 1
ATOM 2354 O O . ALA B 1 127 ? 9.195 19.859 -2.9 1 97.75 127 ALA B O 1
ATOM 2355 N N . VAL B 1 128 ? 10.742 18.516 -2.057 1 98.5 128 VAL B N 1
ATOM 2356 C CA . VAL B 1 128 ? 10.68 19.094 -0.72 1 98.5 128 VAL B CA 1
ATOM 2357 C C . VAL B 1 128 ? 11.18 20.531 -0.758 1 98.5 128 VAL B C 1
ATOM 2359 O O . VAL B 1 128 ? 10.578 21.422 -0.152 1 98.5 128 VAL B O 1
ATOM 2362 N N . GLN B 1 129 ? 12.242 20.719 -1.466 1 98.44 129 GLN B N 1
ATOM 2363 C CA . GLN B 1 129 ? 12.75 22.078 -1.611 1 98.44 129 GLN B CA 1
ATOM 2364 C C . GLN B 1 129 ? 11.719 22.984 -2.271 1 98.44 129 GLN B C 1
ATOM 2366 O O . GLN B 1 129 ? 11.492 24.109 -1.815 1 98.44 129 GLN B O 1
ATOM 2371 N N . ALA B 1 130 ? 11.117 22.5 -3.324 1 98.31 130 ALA B N 1
ATOM 2372 C CA . ALA B 1 130 ? 10.07 23.25 -4.008 1 98.31 130 ALA B CA 1
ATOM 2373 C C . ALA B 1 130 ? 8.914 23.562 -3.064 1 98.31 130 ALA B C 1
ATOM 2375 O O . ALA B 1 130 ? 8.352 24.672 -3.105 1 98.31 130 ALA B O 1
ATOM 2376 N N . ALA B 1 131 ? 8.508 22.609 -2.238 1 98.75 131 ALA B N 1
ATOM 2377 C CA . ALA B 1 131 ? 7.43 22.812 -1.273 1 98.75 131 ALA B CA 1
ATOM 2378 C C . ALA B 1 131 ? 7.762 23.938 -0.301 1 98.75 131 ALA B C 1
ATOM 2380 O O . ALA B 1 131 ? 6.906 24.766 0.003 1 98.75 131 ALA B O 1
ATOM 2381 N N . HIS B 1 132 ? 8.977 23.938 0.165 1 98.56 132 HIS B N 1
ATOM 2382 C CA . HIS B 1 132 ? 9.414 24.984 1.082 1 98.56 132 HIS B CA 1
ATOM 2383 C C . HIS B 1 132 ? 9.391 26.359 0.407 1 98.56 132 HIS B C 1
ATOM 2385 O O . HIS B 1 132 ? 8.984 27.344 1.019 1 98.56 132 HIS B O 1
ATOM 2391 N N . GLU B 1 133 ? 9.805 26.391 -0.847 1 97.94 133 GLU B N 1
ATOM 2392 C CA . GLU B 1 133 ? 9.766 27.641 -1.61 1 97.94 133 GLU B CA 1
ATOM 2393 C C . GLU B 1 133 ? 8.336 28.156 -1.74 1 97.94 133 GLU B C 1
ATOM 2395 O O . GLU B 1 133 ? 8.117 29.359 -1.904 1 97.94 133 GLU B O 1
ATOM 2400 N N . ARG B 1 134 ? 7.371 27.281 -1.639 1 97.94 134 ARG B N 1
ATOM 2401 C CA . ARG B 1 134 ? 5.965 27.641 -1.791 1 97.94 134 ARG B CA 1
ATOM 2402 C C . ARG B 1 134 ? 5.285 27.781 -0.433 1 97.94 134 ARG B C 1
ATOM 2404 O O . ARG B 1 134 ? 4.055 27.797 -0.345 1 97.94 134 ARG B O 1
ATOM 2411 N N . ASP B 1 135 ? 6.078 27.75 0.627 1 98.12 135 ASP B N 1
ATOM 2412 C CA . ASP B 1 135 ? 5.609 27.906 2 1 98.12 135 ASP B CA 1
ATOM 2413 C C . ASP B 1 135 ? 4.641 26.797 2.387 1 98.12 135 ASP B C 1
ATOM 2415 O O . ASP B 1 135 ? 3.627 27.031 3.041 1 98.12 135 ASP B O 1
ATOM 2419 N N . MET B 1 136 ? 4.887 25.594 1.861 1 98.5 136 MET B N 1
ATOM 2420 C CA . MET B 1 136 ? 4.152 24.391 2.254 1 98.5 136 MET B CA 1
ATOM 2421 C C . MET B 1 136 ? 4.801 23.734 3.461 1 98.5 136 MET B C 1
ATOM 2423 O O . MET B 1 136 ? 6.008 23.859 3.672 1 98.5 136 MET B O 1
ATOM 2427 N N . THR B 1 137 ? 4.062 23.078 4.277 1 98.62 137 THR B N 1
ATOM 2428 C CA . THR B 1 137 ? 4.582 22.188 5.301 1 98.62 137 THR B CA 1
ATOM 2429 C C . THR B 1 137 ? 4.879 20.812 4.707 1 98.62 137 THR B C 1
ATOM 2431 O O . THR B 1 137 ? 4.188 20.359 3.787 1 98.62 137 THR B O 1
ATOM 2434 N N . VAL B 1 138 ? 5.859 20.156 5.219 1 98.88 138 VAL B N 1
ATOM 2435 C CA . VAL B 1 138 ? 6.219 18.828 4.723 1 98.88 138 VAL B CA 1
ATOM 2436 C C . VAL B 1 138 ? 6.039 17.797 5.828 1 98.88 138 VAL B C 1
ATOM 2438 O O . VAL B 1 138 ? 6.445 18.016 6.973 1 98.88 138 VAL B O 1
ATOM 2441 N N . VAL B 1 139 ? 5.375 16.703 5.555 1 98.88 139 VAL B N 1
ATOM 2442 C CA . VAL B 1 139 ? 5.383 15.477 6.336 1 98.88 139 VAL B CA 1
ATOM 2443 C C . VAL B 1 139 ? 6.141 14.391 5.578 1 98.88 139 VAL B C 1
ATOM 2445 O O . VAL B 1 139 ? 5.785 14.047 4.449 1 98.88 139 VAL B O 1
ATOM 2448 N N . ALA B 1 140 ? 7.16 13.867 6.184 1 98.81 140 ALA B N 1
ATOM 2449 C CA . ALA B 1 140 ? 8.031 12.906 5.516 1 98.81 140 ALA B CA 1
ATOM 2450 C C . ALA B 1 140 ? 7.969 11.539 6.203 1 98.81 140 ALA B C 1
ATOM 2452 O O . ALA B 1 140 ? 8.242 11.43 7.398 1 98.81 140 ALA B O 1
ATOM 2453 N N . LEU B 1 141 ? 7.57 10.539 5.469 1 98.69 141 LEU B N 1
ATOM 2454 C CA . LEU B 1 141 ? 7.719 9.148 5.891 1 98.69 141 LEU B CA 1
ATOM 2455 C C . LEU B 1 141 ? 9.008 8.547 5.336 1 98.69 141 LEU B C 1
ATOM 2457 O O . LEU B 1 141 ? 9.227 8.547 4.125 1 98.69 141 LEU B O 1
ATOM 2461 N N . CYS B 1 142 ? 9.828 8.094 6.227 1 97.75 142 CYS B N 1
ATOM 2462 C CA . CYS B 1 142 ? 11.086 7.477 5.797 1 97.75 142 CYS B CA 1
ATOM 2463 C C . CYS B 1 142 ? 11.414 6.262 6.656 1 97.75 142 CYS B C 1
ATOM 2465 O O . CYS B 1 142 ? 10.648 5.891 7.543 1 97.75 142 CYS B O 1
ATOM 2467 N N . GLY B 1 143 ? 12.43 5.562 6.312 1 96.56 143 GLY B N 1
ATOM 2468 C CA . GLY B 1 143 ? 13.016 4.48 7.09 1 96.56 143 GLY B CA 1
ATOM 2469 C C . GLY B 1 143 ? 14.477 4.719 7.43 1 96.56 143 GLY B C 1
ATOM 2470 O O . GLY B 1 143 ? 14.984 5.832 7.277 1 96.56 143 GLY B O 1
ATOM 2471 N N . ARG B 1 144 ? 14.992 3.727 8.008 1 93 144 ARG B N 1
ATOM 2472 C CA . ARG B 1 144 ? 16.422 3.74 8.32 1 93 144 ARG B CA 1
ATOM 2473 C C . ARG B 1 144 ? 16.781 4.969 9.141 1 93 144 ARG B C 1
ATOM 2475 O O . ARG B 1 144 ? 16.266 5.172 10.242 1 93 144 ARG B O 1
ATOM 2482 N N . ASP B 1 145 ? 17.641 5.848 8.547 1 92.25 145 ASP B N 1
ATOM 2483 C CA . ASP B 1 145 ? 18.047 7.027 9.305 1 92.25 145 ASP B CA 1
ATOM 2484 C C . ASP B 1 145 ? 17.484 8.305 8.68 1 92.25 145 ASP B C 1
ATOM 2486 O O . ASP B 1 145 ? 17.859 9.406 9.086 1 92.25 145 ASP B O 1
ATOM 2490 N N . GLY B 1 146 ? 16.656 8.164 7.723 1 93.38 146 GLY B N 1
ATOM 2491 C CA . GLY B 1 146 ? 16 9.297 7.082 1 93.38 146 GLY B CA 1
ATOM 2492 C C . GLY B 1 146 ? 16.812 9.891 5.949 1 93.38 146 GLY B C 1
ATOM 2493 O O . GLY B 1 146 ? 16.297 10.664 5.145 1 93.38 146 GLY B O 1
ATOM 2494 N N . GLY B 1 147 ? 18.109 9.664 5.977 1 95.75 147 GLY B N 1
ATOM 2495 C CA . GLY B 1 147 ? 18.969 10.109 4.898 1 95.75 147 GLY B CA 1
ATOM 2496 C C . GLY B 1 147 ? 19.016 11.617 4.758 1 95.75 147 GLY B C 1
ATOM 2497 O O . GLY B 1 147 ? 18.875 12.344 5.742 1 95.75 147 GLY B O 1
ATOM 2498 N N . ALA B 1 148 ? 19.234 12.078 3.504 1 97.38 148 ALA B N 1
ATOM 2499 C CA . ALA B 1 148 ? 19.375 13.5 3.199 1 97.38 148 ALA B CA 1
ATOM 2500 C C . ALA B 1 148 ? 18.062 14.242 3.445 1 97.38 148 ALA B C 1
ATOM 2502 O O . ALA B 1 148 ? 18.062 15.445 3.723 1 97.38 148 ALA B O 1
ATOM 2503 N N . LEU B 1 149 ? 17 13.508 3.34 1 97.25 149 LEU B N 1
ATOM 2504 C CA . LEU B 1 149 ? 15.68 14.094 3.543 1 97.25 149 LEU B CA 1
ATOM 2505 C C . LEU B 1 149 ? 15.555 14.688 4.945 1 97.25 149 LEU B C 1
ATOM 2507 O O . LEU B 1 149 ? 15.016 15.781 5.117 1 97.25 149 LEU B O 1
ATOM 2511 N N . GLY B 1 150 ? 16.031 13.969 5.922 1 95.75 150 GLY B N 1
ATOM 2512 C CA . GLY B 1 150 ? 15.984 14.445 7.297 1 95.75 150 GLY B CA 1
ATOM 2513 C C . GLY B 1 150 ? 16.656 15.797 7.488 1 95.75 150 GLY B C 1
ATOM 2514 O O . GLY B 1 150 ? 16.141 16.641 8.219 1 95.75 150 GLY B O 1
ATOM 2515 N N . ALA B 1 151 ? 17.672 16.016 6.809 1 94.88 151 ALA B N 1
ATOM 2516 C CA . ALA B 1 151 ? 18.453 17.234 6.961 1 94.88 151 ALA B CA 1
ATOM 2517 C C . ALA B 1 151 ? 17.781 18.406 6.254 1 94.88 151 ALA B C 1
ATOM 2519 O O . ALA B 1 151 ? 18.078 19.578 6.551 1 94.88 151 ALA B O 1
ATOM 2520 N N . LEU B 1 152 ? 16.969 18.078 5.355 1 96.88 152 LEU B N 1
ATOM 2521 C CA . LEU B 1 152 ? 16.312 19.094 4.547 1 96.88 152 LEU B CA 1
ATOM 2522 C C . LEU B 1 152 ? 15.086 19.656 5.258 1 96.88 152 LEU B C 1
ATOM 2524 O O . LEU B 1 152 ? 14.57 20.719 4.887 1 96.88 152 LEU B O 1
ATOM 2528 N N . LEU B 1 153 ? 14.539 18.922 6.227 1 98 153 LEU B N 1
ATOM 2529 C CA . LEU B 1 153 ? 13.273 19.281 6.855 1 98 153 LEU B CA 1
ATOM 2530 C C . LEU B 1 153 ? 13.445 20.469 7.801 1 98 153 LEU B C 1
ATOM 2532 O O . LEU B 1 153 ? 14.461 20.578 8.492 1 98 153 LEU B O 1
ATOM 2536 N N . HIS B 1 154 ? 12.469 21.328 7.816 1 97.44 154 HIS B N 1
ATOM 2537 C CA . HIS B 1 154 ? 12.414 22.453 8.734 1 97.44 154 HIS B CA 1
ATOM 2538 C C . HIS B 1 154 ? 11.812 22.047 10.078 1 97.44 154 HIS B C 1
ATOM 2540 O O . HIS B 1 154 ? 11.273 20.953 10.211 1 97.44 154 HIS B O 1
ATOM 2546 N N . GLU B 1 155 ? 11.859 22.922 11.016 1 95.5 155 GLU B N 1
ATOM 2547 C CA . GLU B 1 155 ? 11.336 22.703 12.359 1 95.5 155 GLU B CA 1
ATOM 2548 C C . GLU B 1 155 ? 9.82 22.516 12.328 1 95.5 155 GLU B C 1
ATOM 2550 O O . GLU B 1 155 ? 9.25 21.828 13.188 1 95.5 155 GLU B O 1
ATOM 2555 N N . THR B 1 156 ? 9.188 23.094 11.391 1 96.25 156 THR B N 1
ATOM 2556 C CA . THR B 1 156 ? 7.734 23.047 11.297 1 96.25 156 THR B CA 1
ATOM 2557 C C . THR B 1 156 ? 7.281 21.781 10.562 1 96.25 156 THR B C 1
ATOM 2559 O O . THR B 1 156 ? 6.086 21.484 10.508 1 96.25 156 THR B O 1
ATOM 2562 N N . ASP B 1 157 ? 8.242 21.141 9.93 1 98.56 157 ASP B N 1
ATOM 2563 C CA . ASP B 1 157 ? 7.934 19.891 9.25 1 98.56 157 ASP B CA 1
ATOM 2564 C C . ASP B 1 157 ? 7.871 18.734 10.242 1 98.56 157 ASP B C 1
ATOM 2566 O O . ASP B 1 157 ? 8.211 18.891 11.414 1 98.56 157 ASP B O 1
ATOM 2570 N N . VAL B 1 158 ? 7.332 17.609 9.797 1 98.69 158 VAL B N 1
ATOM 2571 C CA . VAL B 1 158 ? 7.227 16.406 10.633 1 98.69 158 VAL B CA 1
ATOM 2572 C C . VAL B 1 158 ? 7.926 15.234 9.953 1 98.69 158 VAL B C 1
ATOM 2574 O O . VAL B 1 158 ? 7.707 14.977 8.766 1 98.69 158 VAL B O 1
ATOM 2577 N N . GLN B 1 159 ? 8.773 14.633 10.672 1 98.56 159 GLN B N 1
ATOM 2578 C CA . GLN B 1 159 ? 9.43 13.422 10.188 1 98.56 159 GLN B CA 1
ATOM 2579 C C . GLN B 1 159 ? 8.961 12.195 10.961 1 98.56 159 GLN B C 1
ATOM 2581 O O . GLN B 1 159 ? 8.969 12.188 12.195 1 98.56 159 GLN B O 1
ATOM 2586 N N . ILE B 1 160 ? 8.516 11.219 10.273 1 98.56 160 ILE B N 1
ATOM 2587 C CA . ILE B 1 160 ? 8.195 9.898 10.812 1 98.56 160 ILE B CA 1
ATOM 2588 C C . ILE B 1 160 ? 9.156 8.859 10.234 1 98.56 160 ILE B C 1
ATOM 2590 O O . ILE B 1 160 ? 9.008 8.438 9.086 1 98.56 160 ILE B O 1
ATOM 2594 N N . CYS B 1 161 ? 10.078 8.438 11.016 1 98.25 161 CYS B N 1
ATOM 2595 C CA . CYS B 1 161 ? 11.141 7.547 10.555 1 98.25 161 CYS B CA 1
ATOM 2596 C C . CYS B 1 161 ? 11.008 6.164 11.188 1 98.25 161 CYS B C 1
ATOM 2598 O O . CYS B 1 161 ? 11.195 6.008 12.398 1 98.25 161 CYS B O 1
ATOM 2600 N N . VAL B 1 162 ? 10.656 5.172 10.367 1 98.31 162 VAL B N 1
ATOM 2601 C CA . VAL B 1 162 ? 10.555 3.791 10.828 1 98.31 162 VAL B CA 1
ATOM 2602 C C . VAL B 1 162 ? 11.945 3.217 11.062 1 98.31 162 VAL B C 1
ATOM 2604 O O . VAL B 1 162 ? 12.781 3.205 10.156 1 98.31 162 VAL B O 1
ATOM 2607 N N . PRO B 1 163 ? 12.203 2.744 12.211 1 95.88 163 PRO B N 1
ATOM 2608 C CA . PRO B 1 163 ? 13.555 2.277 12.555 1 95.88 163 PRO B CA 1
ATOM 2609 C C . PRO B 1 163 ? 13.836 0.872 12.031 1 95.88 163 PRO B C 1
ATOM 2611 O O . PRO B 1 163 ? 13.992 -0.064 12.82 1 95.88 163 PRO B O 1
ATOM 2614 N N . HIS B 1 164 ? 14 0.729 10.852 1 97 164 HIS B N 1
ATOM 2615 C CA . HIS B 1 164 ? 14.32 -0.56 10.25 1 97 164 HIS B CA 1
ATOM 2616 C C . HIS B 1 164 ? 14.992 -0.383 8.891 1 97 164 HIS B C 1
ATOM 2618 O O . HIS B 1 164 ? 14.695 0.565 8.164 1 97 164 HIS B O 1
ATOM 2624 N N . ASP B 1 165 ? 15.797 -1.311 8.516 1 95 165 ASP B N 1
ATOM 2625 C CA . ASP B 1 165 ? 16.594 -1.184 7.293 1 95 165 ASP B CA 1
ATOM 2626 C C . ASP B 1 165 ? 15.883 -1.853 6.109 1 95 165 ASP B C 1
ATOM 2628 O O . ASP B 1 165 ? 16.094 -1.46 4.961 1 95 165 ASP B O 1
ATOM 2632 N N . ARG B 1 166 ? 15.133 -2.887 6.395 1 96.19 166 ARG B N 1
ATOM 2633 C CA . ARG B 1 166 ? 14.516 -3.648 5.312 1 96.19 166 ARG B CA 1
ATOM 2634 C C . ARG B 1 166 ? 13.344 -2.883 4.707 1 96.19 166 ARG B C 1
ATOM 2636 O O . ARG B 1 166 ? 12.406 -2.51 5.418 1 96.19 166 ARG B O 1
ATOM 2643 N N . ALA B 1 167 ? 13.305 -2.711 3.402 1 96.25 167 ALA B N 1
ATOM 2644 C CA . ALA B 1 167 ? 12.312 -1.901 2.697 1 96.25 167 ALA B CA 1
ATOM 2645 C C . ALA B 1 167 ? 10.906 -2.449 2.908 1 96.25 167 ALA B C 1
ATOM 2647 O O . ALA B 1 167 ? 9.961 -1.688 3.139 1 96.25 167 ALA B O 1
ATOM 2648 N N . ALA B 1 168 ? 10.789 -3.77 2.834 1 97.19 168 ALA B N 1
ATOM 2649 C CA . ALA B 1 168 ? 9.477 -4.387 2.99 1 97.19 168 ALA B CA 1
ATOM 2650 C C . ALA B 1 168 ? 8.875 -4.059 4.352 1 97.19 168 ALA B C 1
ATOM 2652 O O . ALA B 1 168 ? 7.695 -3.699 4.449 1 97.19 168 ALA B O 1
ATOM 2653 N N . ARG B 1 169 ? 9.664 -4.141 5.406 1 98.25 169 ARG B N 1
ATOM 2654 C CA . ARG B 1 169 ? 9.219 -3.854 6.766 1 98.25 169 ARG B CA 1
ATOM 2655 C C . ARG B 1 169 ? 8.836 -2.385 6.922 1 98.25 169 ARG B C 1
ATOM 2657 O O . ARG B 1 169 ? 7.805 -2.066 7.52 1 98.25 169 ARG B O 1
ATOM 2664 N N . VAL B 1 170 ? 9.648 -1.536 6.355 1 98.12 170 VAL B N 1
ATOM 2665 C CA . VAL B 1 170 ? 9.391 -0.102 6.41 1 98.12 170 VAL B CA 1
ATOM 2666 C C . VAL B 1 170 ? 8.078 0.211 5.691 1 98.12 170 VAL B C 1
ATOM 2668 O O . VAL B 1 170 ? 7.242 0.956 6.211 1 98.12 170 VAL B O 1
ATOM 2671 N N . ARG B 1 171 ? 7.867 -0.38 4.512 1 98.12 171 ARG B N 1
ATOM 2672 C CA . ARG B 1 171 ? 6.664 -0.149 3.721 1 98.12 171 ARG B CA 1
ATOM 2673 C C . ARG B 1 171 ? 5.414 -0.593 4.48 1 98.12 171 ARG B C 1
ATOM 2675 O O . ARG B 1 171 ? 4.375 0.065 4.414 1 98.12 171 ARG B O 1
ATOM 2682 N N . GLU B 1 172 ? 5.453 -1.69 5.145 1 98.62 172 GLU B N 1
ATOM 2683 C CA . GLU B 1 172 ? 4.316 -2.201 5.906 1 98.62 172 GLU B CA 1
ATOM 2684 C C . GLU B 1 172 ? 3.947 -1.255 7.047 1 98.62 172 GLU B C 1
ATOM 2686 O O . GLU B 1 172 ? 2.766 -1.023 7.309 1 98.62 172 GLU B O 1
ATOM 2691 N N . VAL B 1 173 ? 4.953 -0.723 7.738 1 98.75 173 VAL B N 1
ATOM 2692 C CA . VAL B 1 173 ? 4.684 0.247 8.797 1 98.75 173 VAL B CA 1
ATOM 2693 C C . VAL B 1 173 ? 4.156 1.543 8.188 1 98.75 173 VAL B C 1
ATOM 2695 O O . VAL B 1 173 ? 3.262 2.182 8.75 1 98.75 173 VAL B O 1
ATOM 2698 N N . HIS B 1 174 ? 4.742 1.971 7.027 1 98.81 174 HIS B N 1
ATOM 2699 C CA . HIS B 1 174 ? 4.223 3.148 6.344 1 98.81 174 HIS B CA 1
ATOM 2700 C C . HIS B 1 174 ? 2.734 2.998 6.039 1 98.81 174 HIS B C 1
ATOM 2702 O O . HIS B 1 174 ? 1.962 3.941 6.219 1 98.81 174 HIS B O 1
ATOM 2708 N N . ALA B 1 175 ? 2.344 1.799 5.543 1 98.62 175 ALA B N 1
ATOM 2709 C CA . ALA B 1 175 ? 0.927 1.565 5.273 1 98.62 175 ALA B CA 1
ATOM 2710 C C . ALA B 1 175 ? 0.084 1.801 6.523 1 98.62 175 ALA B C 1
ATOM 2712 O O . ALA B 1 175 ? -0.959 2.455 6.461 1 98.62 175 ALA B O 1
ATOM 2713 N N . LEU B 1 176 ? 0.481 1.318 7.656 1 98.69 176 LEU B N 1
ATOM 2714 C CA . LEU B 1 176 ? -0.202 1.489 8.93 1 98.69 176 LEU B CA 1
ATOM 2715 C C . LEU B 1 176 ? -0.235 2.959 9.336 1 98.69 176 LEU B C 1
ATOM 2717 O O . LEU B 1 176 ? -1.268 3.459 9.789 1 98.69 176 LEU B O 1
ATOM 2721 N N . VAL B 1 177 ? 0.902 3.65 9.18 1 98.88 177 VAL B N 1
ATOM 2722 C CA . VAL B 1 177 ? 0.991 5.066 9.516 1 98.88 177 VAL B CA 1
ATOM 2723 C C . VAL B 1 177 ? -0.027 5.859 8.695 1 98.88 177 VAL B C 1
ATOM 2725 O O . VAL B 1 177 ? -0.729 6.719 9.234 1 98.88 177 VAL B O 1
ATOM 2728 N N . LEU B 1 178 ? -0.089 5.543 7.414 1 98.81 178 LEU B N 1
ATOM 2729 C CA . LEU B 1 178 ? -1.023 6.246 6.543 1 98.81 178 LEU B CA 1
ATOM 2730 C C . LEU B 1 178 ? -2.463 6.02 6.996 1 98.81 178 LEU B C 1
ATOM 2732 O O . LEU B 1 178 ? -3.287 6.934 6.934 1 98.81 178 LEU B O 1
ATOM 2736 N N . HIS B 1 179 ? -2.777 4.836 7.48 1 98.56 179 HIS B N 1
ATOM 2737 C CA . HIS B 1 179 ? -4.098 4.566 8.039 1 98.56 179 HIS B CA 1
ATOM 2738 C C . HIS B 1 179 ? -4.328 5.367 9.32 1 98.56 179 HIS B C 1
ATOM 2740 O O . HIS B 1 179 ? -5.418 5.898 9.531 1 98.56 179 HIS B O 1
ATOM 2746 N N . CYS B 1 180 ? -3.322 5.449 10.172 1 98.56 180 CYS B N 1
ATOM 2747 C CA . CYS B 1 180 ? -3.414 6.246 11.383 1 98.56 180 CYS B CA 1
ATOM 2748 C C . CYS B 1 180 ? -3.703 7.707 11.055 1 98.56 180 CYS B C 1
ATOM 2750 O O . CYS B 1 180 ? -4.488 8.359 11.75 1 98.56 180 CYS B O 1
ATOM 2752 N N . LEU B 1 181 ? -2.977 8.227 10.055 1 98.69 181 LEU B N 1
ATOM 2753 C CA . LEU B 1 181 ? -3.186 9.617 9.656 1 98.69 181 LEU B CA 1
ATOM 2754 C C . LEU B 1 181 ? -4.637 9.852 9.242 1 98.69 181 LEU B C 1
ATOM 2756 O O . LEU B 1 181 ? -5.266 10.805 9.688 1 98.69 181 LEU B O 1
ATOM 2760 N N . CYS B 1 182 ? -5.18 8.945 8.391 1 98 182 CYS B N 1
ATOM 2761 C CA . CYS B 1 182 ? -6.555 9.086 7.926 1 98 182 CYS B CA 1
ATOM 2762 C C . CYS B 1 182 ? -7.535 8.977 9.086 1 98 182 CYS B C 1
ATOM 2764 O O . CYS B 1 182 ? -8.445 9.797 9.211 1 98 182 CYS B O 1
ATOM 2766 N N . ASP B 1 183 ? -7.312 7.98 9.914 1 97.69 183 ASP B N 1
ATOM 2767 C CA . ASP B 1 183 ? -8.195 7.777 11.062 1 97.69 183 ASP B CA 1
ATOM 2768 C C . ASP B 1 183 ? -8.141 8.969 12.016 1 97.69 183 ASP B C 1
ATOM 2770 O O . ASP B 1 183 ? -9.172 9.414 12.523 1 97.69 183 ASP B O 1
ATOM 2774 N N . GLY B 1 184 ? -6.918 9.445 12.32 1 97.56 184 GLY B N 1
ATOM 2775 C CA . GLY B 1 184 ? -6.734 10.578 13.219 1 97.56 184 GLY B CA 1
ATOM 2776 C C . GLY B 1 184 ? -7.402 11.844 12.719 1 97.56 184 GLY B C 1
ATOM 2777 O O . GLY B 1 184 ? -8.047 12.555 13.492 1 97.56 184 GLY B O 1
ATOM 2778 N N . VAL B 1 185 ? -7.246 12.172 11.414 1 97.56 185 VAL B N 1
ATOM 2779 C CA . VAL B 1 185 ? -7.875 13.344 10.82 1 97.56 185 VAL B CA 1
ATOM 2780 C C . VAL B 1 185 ? -9.391 13.227 10.914 1 97.56 185 VAL B C 1
ATOM 2782 O O . VAL B 1 185 ? -10.078 14.18 11.297 1 97.56 185 VAL B O 1
ATOM 2785 N N . ASP B 1 186 ? -9.922 12.008 10.602 1 96.69 186 ASP B N 1
ATOM 2786 C CA . ASP B 1 186 ? -11.359 11.781 10.672 1 96.69 186 ASP B CA 1
ATOM 2787 C C . ASP B 1 186 ? -11.867 11.938 12.109 1 96.69 186 ASP B C 1
ATOM 2789 O O . ASP B 1 186 ? -12.945 12.492 12.328 1 96.69 186 ASP B O 1
ATOM 2793 N N . ALA B 1 187 ? -11.086 11.438 13.07 1 95.69 187 ALA B N 1
ATOM 2794 C CA . ALA B 1 187 ? -11.453 11.562 14.477 1 95.69 187 ALA B CA 1
ATOM 2795 C C . ALA B 1 187 ? -11.516 13.023 14.906 1 95.69 187 ALA B C 1
ATOM 2797 O O . ALA B 1 187 ? -12.383 13.422 15.68 1 95.69 187 ALA B O 1
ATOM 2798 N N . GLN B 1 188 ? -10.617 13.805 14.398 1 94.44 188 GLN B N 1
ATOM 2799 C CA . GLN B 1 188 ? -10.586 15.227 14.727 1 94.44 188 GLN B CA 1
ATOM 2800 C C . GLN B 1 188 ? -11.742 15.969 14.07 1 94.44 188 GLN B C 1
ATOM 2802 O O . GLN B 1 188 ? -12.328 16.875 14.664 1 94.44 188 GLN B O 1
ATOM 2807 N N . LEU B 1 189 ? -12.055 15.586 12.836 1 94.31 189 LEU B N 1
ATOM 2808 C CA . LEU B 1 189 ? -13.086 16.266 12.062 1 94.31 189 LEU B CA 1
ATOM 2809 C C . LEU B 1 189 ? -14.477 15.914 12.594 1 94.31 189 LEU B C 1
ATOM 2811 O O . LEU B 1 189 ? -15.367 16.766 12.625 1 94.31 189 LEU B O 1
ATOM 2815 N N . LEU B 1 190 ? -14.656 14.594 13.016 1 94.06 190 LEU B N 1
ATOM 2816 C CA . LEU B 1 190 ? -16 14.086 13.266 1 94.06 190 LEU B CA 1
ATOM 2817 C C . LEU B 1 190 ? -16.203 13.758 14.742 1 94.06 190 LEU B C 1
ATOM 2819 O O . LEU B 1 190 ? -17.312 13.461 15.172 1 94.06 190 LEU B O 1
ATOM 2823 N N . GLY B 1 191 ? -15.172 13.922 15.508 1 91.06 191 GLY B N 1
ATOM 2824 C CA . GLY B 1 191 ? -15.219 13.508 16.906 1 91.06 191 GLY B CA 1
ATOM 2825 C C . GLY B 1 191 ? -14.75 12.086 17.109 1 91.06 191 GLY B C 1
ATOM 2826 O O . GLY B 1 191 ? -14.75 11.281 16.188 1 91.06 191 GLY B O 1
ATOM 2827 N N . GLU B 1 192 ? -14.312 11.758 18.328 1 83.19 192 GLU B N 1
ATOM 2828 C CA . GLU B 1 192 ? -13.703 10.469 18.641 1 83.19 192 GLU B CA 1
ATOM 2829 C C . GLU B 1 192 ? -14.758 9.383 18.797 1 83.19 192 GLU B C 1
ATOM 2831 O O . GLU B 1 192 ? -15.789 9.594 19.438 1 83.19 192 GLU B O 1
ATOM 2836 N N . GLN B 1 193 ? -14.648 8.383 17.906 1 75.38 193 GLN B N 1
ATOM 2837 C CA . GLN B 1 193 ? -15.344 7.121 18.125 1 75.38 193 GLN B CA 1
ATOM 2838 C C . GLN B 1 193 ? -14.367 6.012 18.5 1 75.38 193 GLN B C 1
ATOM 2840 O O . GLN B 1 193 ? -13.172 6.102 18.203 1 75.38 193 GLN B O 1
ATOM 2845 N N . GLU B 1 194 ? -14.836 5.121 19.359 1 70.94 194 GLU B N 1
ATOM 2846 C CA . GLU B 1 194 ? -13.977 3.992 19.703 1 70.94 194 GLU B CA 1
ATOM 2847 C C . GLU B 1 194 ? -13.461 3.291 18.453 1 70.94 194 GLU B C 1
ATOM 2849 O O . GLU B 1 194 ? -14.164 3.207 17.453 1 70.94 194 GLU B O 1
ATOM 2854 N N . ILE B 1 195 ? -12.188 3.031 18.469 1 69.06 195 ILE B N 1
ATOM 2855 C CA . ILE B 1 195 ? -11.602 2.266 17.359 1 69.06 195 ILE B CA 1
ATOM 2856 C C . ILE B 1 195 ? -12.273 0.896 17.281 1 69.06 195 ILE B C 1
ATOM 2858 O O . ILE B 1 195 ? -12.32 0.158 18.266 1 69.06 195 ILE B O 1
ATOM 2862 N N . PRO B 1 196 ? -12.953 0.708 16.125 1 57.38 196 PRO B N 1
ATOM 2863 C CA . PRO B 1 196 ? -13.547 -0.627 16.031 1 57.38 196 PRO B CA 1
ATOM 2864 C C . PRO B 1 196 ? -12.516 -1.745 16.172 1 57.38 196 PRO B C 1
ATOM 2866 O O . PRO B 1 196 ? -11.375 -1.595 15.711 1 57.38 196 PRO B O 1
ATOM 2869 N N . LEU B 1 197 ? -12.648 -2.758 17.109 1 51.09 197 LEU B N 1
ATOM 2870 C CA . LEU B 1 197 ? -11.758 -3.887 17.359 1 51.09 197 LEU B CA 1
ATOM 2871 C C . LEU B 1 197 ? -11.734 -4.828 16.156 1 51.09 197 LEU B C 1
ATOM 2873 O O . LEU B 1 197 ? -12.734 -4.977 15.461 1 51.09 197 LEU B O 1
#

Organism: NCBI:txid164759

Solvent-accessible surface area (backbone atoms only — not comparable to full-atom values): 20262 Å² total; per-residue (Å²): 109,63,40,58,54,43,29,48,52,26,46,52,48,18,49,51,33,55,70,39,21,72,76,46,17,57,44,47,43,51,42,22,53,52,52,41,53,21,47,75,71,74,28,37,38,40,22,29,32,54,76,64,35,28,28,55,19,43,30,50,21,43,32,36,44,77,41,74,92,59,94,68,82,66,36,56,45,41,51,56,67,78,66,75,75,55,67,54,87,92,45,64,72,66,41,52,52,52,18,52,51,35,59,74,70,53,42,70,52,17,33,40,39,39,32,36,54,58,29,65,53,60,31,57,51,42,23,51,51,34,32,52,76,35,53,26,45,43,37,37,41,24,7,46,83,20,46,59,42,56,75,69,54,56,90,84,33,36,69,41,63,39,86,39,79,52,59,69,57,33,50,44,50,48,52,49,50,54,48,42,37,53,52,47,32,49,29,69,75,72,46,85,64,84,76,84,129,110,65,40,60,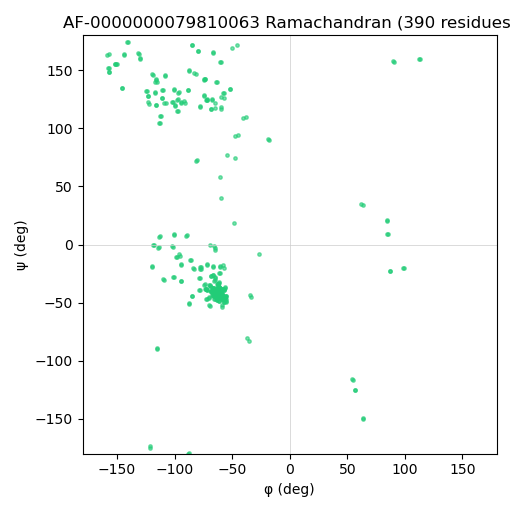53,44,28,47,52,27,46,52,49,19,49,51,33,55,71,40,22,71,78,45,16,57,43,47,44,53,41,21,52,53,50,41,54,22,48,75,70,73,28,38,36,40,21,29,31,55,76,63,34,30,28,55,20,43,30,50,21,42,34,37,45,77,41,74,91,58,95,69,81,67,36,56,44,40,51,57,69,79,63,75,73,61,66,54,83,88,56,67,75,65,40,51,52,51,17,52,51,35,59,73,69,53,41,70,53,17,33,39,39,40,33,35,56,57,29,66,55,61,30,58,51,41,24,52,52,34,31,51,77,34,53,26,43,42,38,37,41,23,6,47,83,20,46,59,41,56,74,68,55,57,89,85,33,37,68,41,62,39,84,39,79,53,60,69,57,32,50,44,50,48,51,49,48,53,49,44,36,52,52,47,32,47,29,69,75,73,48,84,66,82,76,82,128

pLDDT: mean 92.25, std 13.95, range [34.22, 98.88]

Sequence (394 aa):
MLEQRIQQHFIDSADLKYQSAQALSHPISAAVQAIWACVTNGAKVLACGSGPSSAQALQFAAFCVAGFERDRPELAALALLPDALATGTSAVADSAVLARQVRALGQAGDLLLVITIGGNEPALLQAVQAAHERDMTVVALCGRDGGALGALLHETDVQICVPHDRAARVREVHALVLHCLCDGVDAQLLGEQEIPLMLEQRIQQHFIDSADLKYQSAQALSHPISAAVQAIWACVTNGAKVLACGSGPSSAQALQFAAFCVAGFERDRPELAALALLPDALATGTSAVADSAVLARQVRALGQAGDLLLVITIGGNEPALLQAVQAAHERDMTVVALCGRDGGALGALLHETDVQICVPHDRAARVREVHALVLHCLCDGVDAQLLGEQEIPL